Protein AF-0000000081416606 (afdb_homodimer)

Solvent-accessible surface area (backbone atoms only — not comparable to full-atom values): 26689 Å² total; per-residue (Å²): 130,75,70,46,56,66,56,39,45,73,72,49,65,73,86,85,43,71,68,55,35,51,52,49,18,52,45,29,48,73,74,44,43,88,66,58,79,62,83,66,33,35,35,35,13,38,63,27,60,39,29,52,63,44,30,19,41,39,59,51,58,72,45,54,43,41,34,36,29,13,80,60,67,88,37,48,76,54,28,62,79,66,34,86,64,71,68,48,78,44,77,43,58,64,55,42,36,58,79,75,40,90,61,68,25,43,31,38,37,37,54,79,60,54,65,30,67,35,38,49,58,46,44,49,32,29,55,48,20,47,38,68,30,32,35,70,68,10,33,39,39,33,40,36,52,33,42,42,58,47,33,72,74,71,43,78,69,56,62,43,76,36,58,95,80,58,38,28,37,40,33,58,75,47,74,42,63,81,47,43,27,41,32,26,42,32,22,36,52,92,78,62,42,82,58,40,55,45,61,36,27,72,42,32,47,21,53,56,49,35,56,46,49,68,41,17,74,39,73,46,79,41,73,60,44,102,82,49,76,31,33,28,41,36,32,35,24,32,51,88,59,62,52,68,66,62,74,48,61,90,68,72,136,131,76,68,46,55,65,56,38,42,73,74,51,64,72,86,86,43,70,68,56,34,52,52,50,17,52,45,30,48,74,72,44,43,87,67,59,78,61,84,67,34,35,37,36,13,39,64,27,59,40,27,50,62,43,32,20,41,39,58,50,57,72,44,53,43,40,34,36,28,14,80,60,69,89,38,48,76,54,29,62,79,67,36,88,64,70,68,47,78,43,75,42,58,63,56,40,36,59,78,75,39,90,63,69,24,42,32,38,37,35,56,78,60,56,64,31,68,34,37,50,57,46,44,50,32,28,54,50,19,49,38,68,30,32,36,71,68,8,32,39,39,32,41,36,52,33,42,41,58,48,33,72,74,70,44,80,68,56,61,43,79,35,57,96,78,58,39,30,36,37,35,57,76,47,72,42,63,81,49,46,26,40,32,26,42,32,21,36,52,91,77,62,41,82,58,42,56,47,61,37,26,71,43,34,47,22,51,55,49,34,55,48,49,69,40,19,76,39,73,46,77,41,73,62,44,102,83,51,75,32,32,27,41,36,32,36,25,33,51,89,61,63,52,70,67,62,72,51,62,90,69,72,135

Nearest PDB structures (foldseek):
  9fd3-assembly1_A  TM=6.585E-01  e=2.068E-10  Kitasatospora cystarginea
  9fcu-assembly4_D  TM=6.694E-01  e=1.557E-09  Kitasatospora cystarginea
  3ofk-assembly2_B  TM=7.071E-01  e=3.747E-08  Bradyrhizobium sp. WM9
  3ofj-assembly1_A  TM=7.227E-01  e=3.187E-07  Bradyrhizobium sp. WM9
  3r0q-assembly1_C  TM=4.120E-01  e=9.016E-07  Arabidopsis thaliana

InterPro domains:
  IPR029063 S-adenosyl-L-methionine-dependent methyltransferase superfamily [G3DSA:3.40.50.150] (4-168)
  IPR029063 S-adenosyl-L-methionine-dependent methyltransferase superfamily [SSF53335] (5-156)
  IPR041698 Methyltransferase domain 25 [PF13649] (43-138)

Radius of gyration: 24.1 Å; Cα contacts (8 Å, |Δi|>4): 1081; chains: 2; bounding box: 50×67×52 Å

Foldseek 3Di:
DPFCVVLVCVQFPDDPDPVVLVLLLVLLLVPPLVLFDDPAFEEEEELQQLVSNVLSNCVSNVHYEYEYEHCDDPNPVNSVVRHVGDYHYDHDQLLCLVVRDPAAGQEYEADDAPQFQAFPVSLLSNLQSNLVRYDQFHKYKHKHFQLVVVCVVVNDDQWDQDHPVSFKIWGWDDQDPVRQKTKIWIAGPDVRHTRGMDITHRDGPVNSLVSNVQFAPDWDKADSDPDDSMIMIMGTGTDPDRPVVVVCPPPDD/DPFCVVLVCVQFPDDPDPVVLVLLLVLLLVPPLVLFDDPAFEEEEELQQLVSNVLSNCVSNVHYEYEYEHCDDPNPVNSVVRHVGDYHYDHDQLLCLVVRDPAAGQEYEYDDAPQFQAFPVSLLSNLQSNLVRYDQFHKYKHKHFQLVVVCVVVNDDQWDQDHPVSFKIWGWDDQDPVRQKTKIWIAGPDVRHTRGMDITHRDGPVNSLVSNVQFAPDWDKDDSDPDDSIIMIMGTGTDPDSPVVVVCPPPDD

Organism: NCBI:txid940294

Sequence (506 aa):
MTLNLSEFYSHWKWPATKERFDMIKEFMEKEVVQLIKSENPKVLDVMAGSGIAGAALVEALGRGELTLLDLRDDEFYKVKEFTQRNVRTVVGDVRLLPKIFKEKFDVIVCWGSSIPHLDPKSLILFIAGAREVLNEEGVIVIEQTDLMERLIREGFQKMMVEGGEKDLLTLFYEYDKERGMIKKHIYKLPEISYVGDLEAKLWSTSDVEALVHLFFNKINRKKAFEYGVRDVIVGVGPRKEISWKVLFEGVSEMTLNLSEFYSHWKWPATKERFDMIKEFMEKEVVQLIKSENPKVLDVMAGSGIAGAALVEALGRGELTLLDLRDDEFYKVKEFTQRNVRTVVGDVRLLPKIFKEKFDVIVCWGSSIPHLDPKSLILFIAGAREVLNEEGVIVIEQTDLMERLIREGFQKMMVEGGEKDLLTLFYEYDKERGMIKKHIYKLPEISYVGDLEAKLWSTSDVEALVHLFFNKINRKKAFEYGVRDVIVGVGPRKEISWKVLFEGVSE

Structure (mmCIF, N/CA/C/O backbone):
data_AF-0000000081416606-model_v1
#
loop_
_entity.id
_entity.type
_entity.pdbx_description
1 polymer 'Methyltransferase domain-containing protein'
#
loop_
_atom_site.group_PDB
_atom_site.id
_atom_site.type_symbol
_atom_site.label_atom_id
_atom_site.label_alt_id
_atom_site.label_comp_id
_atom_site.label_asym_id
_atom_site.label_entity_id
_atom_site.label_seq_id
_atom_site.pdbx_PDB_ins_code
_atom_site.Cartn_x
_atom_site.Cartn_y
_atom_site.Cartn_z
_atom_site.occupancy
_atom_site.B_iso_or_equiv
_atom_site.auth_seq_id
_atom_site.auth_comp_id
_atom_site.auth_asym_id
_atom_site.auth_atom_id
_atom_site.pdbx_PDB_model_num
ATOM 1 N N . MET A 1 1 ? -9.867 18.438 -15.43 1 31.23 1 MET A N 1
ATOM 2 C CA . MET A 1 1 ? -10.094 19.516 -14.484 1 31.23 1 MET A CA 1
ATOM 3 C C . MET A 1 1 ? -9.25 19.344 -13.227 1 31.23 1 MET A C 1
ATOM 5 O O . MET A 1 1 ? -9.234 18.266 -12.633 1 31.23 1 MET A O 1
ATOM 9 N N . THR A 1 2 ? -8.242 19.953 -13.125 1 40.31 2 THR A N 1
ATOM 10 C CA . THR A 1 2 ? -7.273 20.078 -12.039 1 40.31 2 THR A CA 1
ATOM 11 C C . THR A 1 2 ? -7.984 20.219 -10.695 1 40.31 2 THR A C 1
ATOM 13 O O . THR A 1 2 ? -8.961 20.969 -10.578 1 40.31 2 THR A O 1
ATOM 16 N N . LEU A 1 3 ? -7.859 19.234 -9.758 1 50.56 3 LEU A N 1
ATOM 17 C CA . LEU A 1 3 ? -8.359 19.25 -8.391 1 50.56 3 LEU A CA 1
ATOM 18 C C . LEU A 1 3 ? -8.383 20.672 -7.836 1 50.56 3 LEU A C 1
ATOM 20 O O . LEU A 1 3 ? -7.352 21.344 -7.809 1 50.56 3 LEU A O 1
ATOM 24 N N . ASN A 1 4 ? -9.328 21.453 -8.156 1 58.34 4 ASN A N 1
ATOM 25 C CA . ASN A 1 4 ? -9.359 22.75 -7.492 1 58.34 4 ASN A CA 1
ATOM 26 C C . ASN A 1 4 ? -9.445 22.609 -5.977 1 58.34 4 ASN A C 1
ATOM 28 O O . ASN A 1 4 ? -10.523 22.734 -5.395 1 58.34 4 ASN A O 1
ATOM 32 N N . LEU A 1 5 ? -8.398 22.016 -5.422 1 66.75 5 LEU A N 1
ATOM 33 C CA . LEU A 1 5 ? -8.297 21.797 -3.984 1 66.75 5 LEU A CA 1
ATOM 34 C C . LEU A 1 5 ? -8.641 23.062 -3.215 1 66.75 5 LEU A C 1
ATOM 36 O O . LEU A 1 5 ? -9.289 23 -2.166 1 66.75 5 LEU A O 1
ATOM 40 N N . SER A 1 6 ? -8.32 24.172 -3.855 1 68.62 6 SER A N 1
ATOM 41 C CA . SER A 1 6 ? -8.57 25.438 -3.176 1 68.62 6 SER A CA 1
ATOM 42 C C . SER A 1 6 ? -10.07 25.688 -3 1 68.62 6 SER A C 1
ATOM 44 O O . SER A 1 6 ? -10.516 26.078 -1.92 1 68.62 6 SER A O 1
ATOM 46 N N . GLU A 1 7 ? -10.75 25.484 -4.066 1 67.56 7 GLU A N 1
ATOM 47 C CA . GLU A 1 7 ? -12.195 25.688 -3.986 1 67.56 7 GLU A CA 1
ATOM 48 C C . GLU A 1 7 ? -12.836 24.688 -3.018 1 67.56 7 GLU A C 1
ATOM 50 O O . GLU A 1 7 ? -13.695 25.062 -2.219 1 67.56 7 GLU A O 1
ATOM 55 N N . PHE A 1 8 ? -12.344 23.531 -3.039 1 70.75 8 PHE A N 1
ATOM 56 C CA . PHE A 1 8 ? -12.875 22.5 -2.154 1 70.75 8 PHE A CA 1
ATOM 57 C C . PHE A 1 8 ? -12.633 22.859 -0.694 1 70.75 8 PHE A C 1
ATOM 59 O O . PHE A 1 8 ? -13.57 22.891 0.11 1 70.75 8 PHE A O 1
ATOM 66 N N . TYR A 1 9 ? -11.445 23.266 -0.408 1 75.25 9 TYR A N 1
ATOM 67 C CA . TYR A 1 9 ? -11.102 23.484 0.992 1 75.25 9 TYR A CA 1
ATOM 68 C C . TYR A 1 9 ? -11.602 24.828 1.479 1 75.25 9 TYR A C 1
ATOM 70 O O . TYR A 1 9 ? -11.578 25.109 2.68 1 75.25 9 TYR A O 1
ATOM 78 N N . SER A 1 10 ? -12.062 25.656 0.555 1 73.69 10 SER A N 1
ATOM 79 C CA . SER A 1 10 ? -12.758 26.859 0.991 1 73.69 10 SER A CA 1
ATOM 80 C C . SER A 1 10 ? -14.109 26.531 1.6 1 73.69 10 SER A C 1
ATOM 82 O O . SER A 1 10 ? -14.648 27.297 2.404 1 73.69 10 SER A O 1
ATOM 84 N N . HIS A 1 11 ? -14.555 25.375 1.225 1 72.38 11 HIS A N 1
ATOM 85 C CA . HIS A 1 11 ? -15.859 24.969 1.712 1 72.38 11 HIS A CA 1
ATOM 86 C C . HIS A 1 11 ? -15.734 23.906 2.799 1 72.38 11 HIS A C 1
ATOM 88 O O . HIS A 1 11 ? -16.641 23.719 3.605 1 72.38 11 HIS A O 1
ATOM 94 N N . TRP A 1 12 ? -14.641 23.219 2.758 1 68.75 12 TRP A N 1
ATOM 95 C CA . TRP A 1 12 ? -14.375 22.188 3.752 1 68.75 12 TRP A CA 1
ATOM 96 C C . TRP A 1 12 ? -13.156 22.531 4.594 1 68.75 12 TRP A C 1
ATOM 98 O O . TRP A 1 12 ? -12.062 22 4.383 1 68.75 12 TRP A O 1
ATOM 108 N N . LYS A 1 13 ? -13.445 23.266 5.582 1 66.69 13 LYS A N 1
ATOM 109 C CA . LYS A 1 13 ? -12.336 23.688 6.434 1 66.69 13 LYS A CA 1
ATOM 110 C C . LYS A 1 13 ? -12.117 22.719 7.582 1 66.69 13 LYS A C 1
ATOM 112 O O . LYS A 1 13 ? -13.078 22.281 8.227 1 66.69 13 LYS A O 1
ATOM 117 N N . TRP A 1 14 ? -10.938 22.312 7.633 1 72.44 14 TRP A N 1
ATOM 118 C CA . TRP A 1 14 ? -10.586 21.5 8.797 1 72.44 14 TRP A CA 1
ATOM 119 C C . TRP A 1 14 ? -10.555 22.359 10.062 1 72.44 14 TRP A C 1
ATOM 121 O O . TRP A 1 14 ? -10.102 23.516 10.031 1 72.44 14 TRP A O 1
ATOM 131 N N . PRO A 1 15 ? -11.039 21.797 11.117 1 72.62 15 PRO A N 1
ATOM 132 C CA . PRO A 1 15 ? -11.141 22.609 12.32 1 72.62 15 PRO A CA 1
ATOM 133 C C . PRO A 1 15 ? -9.781 23.109 12.812 1 72.62 15 PRO A C 1
ATOM 135 O O . PRO A 1 15 ? -8.891 22.312 13.086 1 72.62 15 PRO A O 1
ATOM 138 N N . ALA A 1 16 ? -9.625 24.359 12.82 1 83.31 16 ALA A N 1
ATOM 139 C CA . ALA A 1 16 ? -8.477 25.047 13.398 1 83.31 16 ALA A CA 1
ATOM 140 C C . ALA A 1 16 ? -8.883 25.859 14.625 1 83.31 16 ALA A C 1
ATOM 142 O O . ALA A 1 16 ? -8.867 27.094 14.594 1 83.31 16 ALA A O 1
ATOM 143 N N . THR A 1 17 ? -9.195 25.047 15.664 1 89.38 17 THR A N 1
ATOM 144 C CA . THR A 1 17 ? -9.68 25.641 16.906 1 89.38 17 THR A CA 1
ATOM 145 C C . THR A 1 17 ? -8.625 25.516 18 1 89.38 17 THR A C 1
ATOM 147 O O . THR A 1 17 ? -7.703 24.719 17.906 1 89.38 17 THR A O 1
ATOM 150 N N . LYS A 1 18 ? -8.836 26.359 18.953 1 93.25 18 LYS A N 1
ATOM 151 C CA . LYS A 1 18 ? -7.949 26.312 20.109 1 93.25 18 LYS A CA 1
ATOM 152 C C . LYS A 1 18 ? -8.039 24.969 20.828 1 93.25 18 LYS A C 1
ATOM 154 O O . LYS A 1 18 ? -7.035 24.438 21.312 1 93.25 18 LYS A O 1
ATOM 159 N N . GLU A 1 19 ? -9.219 24.438 20.891 1 91.94 19 GLU A N 1
ATOM 160 C CA . GLU A 1 19 ? -9.414 23.141 21.516 1 91.94 19 GLU A CA 1
ATOM 161 C C . GLU A 1 19 ? -8.625 22.047 20.797 1 91.94 19 GLU A C 1
ATOM 163 O O . GLU A 1 19 ? -7.965 21.234 21.453 1 91.94 19 GLU A O 1
ATOM 168 N N . ARG A 1 20 ? -8.734 22.047 19.516 1 90.81 20 ARG A N 1
ATOM 169 C CA . ARG A 1 20 ? -7.988 21.078 18.719 1 90.81 20 ARG A CA 1
ATOM 170 C C . ARG A 1 20 ? -6.484 21.281 18.875 1 90.81 20 ARG A C 1
ATOM 172 O O . ARG A 1 20 ? -5.73 20.312 19.016 1 90.81 20 ARG A O 1
ATOM 179 N N . PHE A 1 21 ? -6.113 22.5 18.906 1 95.12 21 PHE A N 1
ATOM 180 C CA . PHE A 1 21 ? -4.711 22.844 19.094 1 95.12 21 PHE A CA 1
ATOM 181 C C . PHE A 1 21 ? -4.199 22.266 20.422 1 95.12 21 PHE A C 1
ATOM 183 O O . PHE A 1 21 ? -3.141 21.641 20.453 1 95.12 21 PHE A O 1
ATOM 190 N N . ASP A 1 22 ? -4.953 22.484 21.453 1 95.19 22 ASP A N 1
ATOM 191 C CA . ASP A 1 22 ? -4.551 22.031 22.766 1 95.19 22 ASP A CA 1
ATOM 192 C C . ASP A 1 22 ? -4.461 20.5 22.828 1 95.19 22 ASP A C 1
ATOM 194 O O . ASP A 1 22 ? -3.557 19.953 23.453 1 95.19 22 ASP A O 1
ATOM 198 N N . MET A 1 23 ? -5.352 19.875 22.156 1 91.75 23 MET A N 1
ATOM 199 C CA . MET A 1 23 ? -5.348 18.406 22.109 1 91.75 23 MET A CA 1
ATOM 200 C C . MET A 1 23 ? -4.105 17.891 21.391 1 91.75 23 MET A C 1
ATOM 202 O O . MET A 1 23 ? -3.459 16.953 21.859 1 91.75 23 MET A O 1
ATOM 206 N N . ILE A 1 24 ? -3.838 18.5 20.281 1 94.5 24 ILE A N 1
ATOM 207 C CA . ILE A 1 24 ? -2.666 18.078 19.5 1 94.5 24 ILE A CA 1
ATOM 208 C C . ILE A 1 24 ? -1.4 18.344 20.328 1 94.5 24 ILE A C 1
ATOM 210 O O . ILE A 1 24 ? -0.517 17.484 20.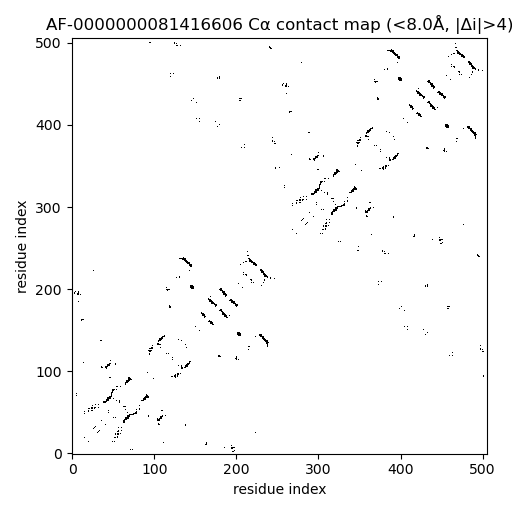391 1 94.5 24 ILE A O 1
ATOM 214 N N . LYS A 1 25 ? -1.328 19.5 20.922 1 96.25 25 LYS A N 1
ATOM 215 C CA . LYS A 1 25 ? -0.16 19.859 21.719 1 96.25 25 LYS A CA 1
ATOM 216 C C . LYS A 1 25 ? 0.062 18.859 22.859 1 96.25 25 LYS A C 1
ATOM 218 O O . LYS A 1 25 ? 1.197 18.469 23.125 1 96.25 25 LYS A O 1
ATOM 223 N N . GLU A 1 26 ? -1.005 18.5 23.516 1 94.38 26 GLU A N 1
ATOM 224 C CA . GLU A 1 26 ? -0.905 17.516 24.594 1 94.38 26 GLU A CA 1
ATOM 225 C C . GLU A 1 26 ? -0.345 16.203 24.078 1 94.38 26 GLU A C 1
ATOM 227 O O . GLU A 1 26 ? 0.512 15.586 24.719 1 94.38 26 GLU A O 1
ATOM 232 N N . PHE A 1 27 ? -0.856 15.789 23 1 93.44 27 PHE A N 1
ATOM 233 C CA . PHE A 1 27 ? -0.348 14.555 22.406 1 93.44 27 PHE A CA 1
ATOM 234 C C . PHE A 1 27 ? 1.141 14.672 22.109 1 93.44 27 PHE A C 1
ATOM 236 O O . PHE A 1 27 ? 1.917 13.766 22.406 1 93.44 27 PHE A O 1
ATOM 243 N N . MET A 1 28 ? 1.514 15.773 21.453 1 95.75 28 MET A N 1
ATOM 244 C CA . MET A 1 28 ? 2.908 15.984 21.062 1 95.75 28 MET A CA 1
ATOM 245 C C . MET A 1 28 ? 3.812 15.984 22.297 1 95.75 28 MET A C 1
ATOM 247 O O . MET A 1 28 ? 4.883 15.367 22.281 1 95.75 28 MET A O 1
ATOM 251 N N . GLU A 1 29 ? 3.395 16.641 23.375 1 96.12 29 GLU A N 1
ATOM 252 C CA . GLU A 1 29 ? 4.16 16.703 24.609 1 96.12 29 GLU A CA 1
ATOM 253 C C . GLU A 1 29 ? 4.398 15.305 25.188 1 96.12 29 GLU A C 1
ATOM 255 O O . GLU A 1 29 ? 5.5 15 25.641 1 96.12 29 GLU A O 1
ATOM 260 N N . LYS A 1 30 ? 3.375 14.539 25.094 1 93 30 LYS A N 1
ATOM 261 C CA . LYS A 1 30 ? 3.416 13.227 25.734 1 93 30 LYS A CA 1
ATOM 262 C C . LYS A 1 30 ? 4.195 12.227 24.875 1 93 30 LYS A C 1
ATOM 264 O O . LYS A 1 30 ? 4.918 11.383 25.406 1 93 30 LYS A O 1
ATOM 269 N N . GLU A 1 31 ? 4.027 12.336 23.5 1 92.81 31 GLU A N 1
ATOM 270 C CA . GLU A 1 31 ? 4.438 11.195 22.688 1 92.81 31 GLU A CA 1
ATOM 271 C C . GLU A 1 31 ? 5.582 11.562 21.75 1 92.81 31 GLU A C 1
ATOM 273 O O . GLU A 1 31 ? 6.27 10.68 21.234 1 92.81 31 GLU A O 1
ATOM 278 N N . VAL A 1 32 ? 5.852 12.859 21.516 1 95.75 32 VAL A N 1
ATOM 279 C CA . VAL A 1 32 ? 6.727 13.195 20.391 1 95.75 32 VAL A CA 1
ATOM 280 C C . VAL A 1 32 ? 7.941 13.977 20.906 1 95.75 32 VAL A C 1
ATOM 282 O O . VAL A 1 32 ? 9.07 13.711 20.484 1 95.75 32 VAL A O 1
ATOM 285 N N . VAL A 1 33 ? 7.789 14.852 21.875 1 97.56 33 VAL A N 1
ATOM 286 C CA . VAL A 1 33 ? 8.812 15.797 22.312 1 97.56 33 VAL A CA 1
ATOM 287 C C . VAL A 1 33 ? 10.055 15.047 22.781 1 97.56 33 VAL A C 1
ATOM 289 O O . VAL A 1 33 ? 11.18 15.445 22.484 1 97.56 33 VAL A O 1
ATOM 292 N N . GLN A 1 34 ? 9.875 13.906 23.469 1 96.06 34 GLN A N 1
ATOM 293 C CA . GLN A 1 34 ? 10.992 13.156 24.062 1 96.06 34 GLN A CA 1
ATOM 294 C C . GLN A 1 34 ? 11.875 12.555 22.969 1 96.06 34 GLN A C 1
ATOM 296 O O . GLN A 1 34 ? 13.016 12.164 23.234 1 96.06 34 GLN A O 1
ATOM 301 N N . LEU A 1 35 ? 11.352 12.516 21.766 1 96.62 35 LEU A N 1
ATOM 302 C CA . LEU A 1 35 ? 12.102 11.891 20.672 1 96.62 35 LEU A CA 1
ATOM 303 C C . LEU A 1 35 ? 13.023 12.906 20 1 96.62 35 LEU A C 1
ATOM 305 O O . LEU A 1 35 ? 13.891 12.531 19.219 1 96.62 35 LEU A O 1
ATOM 309 N N . ILE A 1 36 ? 12.805 14.172 20.297 1 96.69 36 ILE A N 1
ATOM 310 C CA . ILE A 1 36 ? 13.539 15.242 19.625 1 96.69 36 ILE A CA 1
ATOM 311 C C . ILE A 1 36 ? 14.664 15.742 20.531 1 96.69 36 ILE A C 1
ATOM 313 O O . ILE A 1 36 ? 14.414 16.359 21.562 1 96.69 36 ILE A O 1
ATOM 317 N N . LYS A 1 37 ? 15.883 15.609 20.047 1 93.75 37 LYS A N 1
ATOM 318 C CA . LYS A 1 37 ? 17.047 15.898 20.891 1 93.75 37 LYS A CA 1
ATOM 319 C C . LYS A 1 37 ? 17.688 17.234 20.5 1 93.75 37 LYS A C 1
ATOM 321 O O . LYS A 1 37 ? 18.406 17.828 21.297 1 93.75 37 LYS A O 1
ATOM 326 N N . SER A 1 38 ? 17.391 17.672 19.344 1 95.44 38 SER A N 1
ATOM 327 C CA . SER A 1 38 ? 18 18.891 18.844 1 95.44 38 SER A CA 1
ATOM 328 C C . SER A 1 38 ? 17.672 20.078 19.75 1 95.44 38 SER A C 1
ATOM 330 O O . SER A 1 38 ? 16.547 20.219 20.219 1 95.44 38 SER A O 1
ATOM 332 N N . GLU A 1 39 ? 18.672 20.938 20.016 1 95.5 39 GLU A N 1
ATOM 333 C CA . GLU A 1 39 ? 18.5 22.141 20.828 1 95.5 39 GLU A CA 1
ATOM 334 C C . GLU A 1 39 ? 17.641 23.172 20.094 1 95.5 39 GLU A C 1
ATOM 336 O O . GLU A 1 39 ? 16.906 23.938 20.719 1 95.5 39 GLU A O 1
ATOM 341 N N . ASN A 1 40 ? 17.828 23.234 18.859 1 96.25 40 ASN A N 1
ATOM 342 C CA . ASN A 1 40 ? 17.016 24.109 18.016 1 96.25 40 ASN A CA 1
ATOM 343 C C . ASN A 1 40 ? 16.391 23.328 16.859 1 96.25 40 ASN A C 1
ATOM 345 O O . ASN A 1 40 ? 16.797 23.5 15.703 1 96.25 40 ASN A O 1
ATOM 349 N N . PRO A 1 41 ? 15.336 22.594 17.188 1 97.56 41 PRO A N 1
ATOM 350 C CA . PRO A 1 41 ? 14.773 21.688 16.188 1 97.56 41 PRO A CA 1
ATOM 351 C C . PRO A 1 41 ? 14.109 22.453 15.031 1 97.56 41 PRO A C 1
ATOM 353 O O . PRO A 1 41 ? 13.453 23.469 15.258 1 97.56 41 PRO A O 1
ATOM 356 N N . LYS A 1 42 ? 14.367 22 13.852 1 98.31 42 LYS A N 1
ATOM 357 C CA . LYS A 1 42 ? 13.648 22.438 12.656 1 98.31 42 LYS A CA 1
ATOM 358 C C . LYS A 1 42 ? 12.453 21.531 12.383 1 98.31 42 LYS A C 1
ATOM 360 O O . LYS A 1 42 ? 12.625 20.344 12.086 1 98.31 42 LYS A O 1
ATOM 365 N N . VAL A 1 43 ? 11.25 22.109 12.477 1 98.56 43 VAL A N 1
ATOM 366 C CA . VAL A 1 43 ? 10.008 21.359 12.297 1 98.56 43 VAL A CA 1
ATOM 367 C C . VAL A 1 43 ? 9.406 21.688 10.93 1 98.56 43 VAL A C 1
ATOM 369 O O . VAL A 1 43 ? 9.273 22.844 10.562 1 98.56 43 VAL A O 1
ATOM 372 N N . LEU A 1 44 ? 9.109 20.641 10.156 1 98.81 44 LEU A N 1
ATOM 373 C CA . LEU A 1 44 ? 8.414 20.781 8.883 1 98.81 44 LEU A CA 1
ATOM 374 C C . LEU A 1 44 ? 7.012 20.188 8.961 1 98.81 44 LEU A C 1
ATOM 376 O O . LEU A 1 44 ? 6.852 18.984 9.203 1 98.81 44 LEU A O 1
ATOM 380 N N . ASP A 1 45 ? 6.016 21.047 8.844 1 98.69 45 ASP A N 1
ATOM 381 C CA . ASP A 1 45 ? 4.625 20.625 8.719 1 98.69 45 ASP A CA 1
ATOM 382 C C . ASP A 1 45 ? 4.203 20.562 7.25 1 98.69 45 ASP A C 1
ATOM 384 O O . ASP A 1 45 ? 4.137 21.594 6.578 1 98.69 45 ASP A O 1
ATOM 388 N N . VAL A 1 46 ? 3.914 19.312 6.785 1 98.31 46 VAL A N 1
ATOM 389 C CA . VAL A 1 46 ? 3.588 19.141 5.375 1 98.31 46 VAL A CA 1
ATOM 390 C C . VAL A 1 46 ? 2.08 18.953 5.211 1 98.31 46 VAL A C 1
ATOM 392 O O . VAL A 1 46 ? 1.408 18.453 6.113 1 98.31 46 VAL A O 1
ATOM 395 N N . MET A 1 47 ? 1.641 19.344 3.936 1 96.19 47 MET A N 1
ATOM 396 C CA . MET A 1 47 ? 0.192 19.422 3.77 1 96.19 47 MET A CA 1
ATOM 397 C C . MET A 1 47 ? -0.461 20.062 4.992 1 96.19 47 MET A C 1
ATOM 399 O O . MET A 1 47 ? -1.414 19.516 5.547 1 96.19 47 MET A O 1
ATOM 403 N N . ALA A 1 48 ? -0.025 21.266 5.277 1 95.69 48 ALA A N 1
ATOM 404 C CA . ALA A 1 48 ? -0.109 21.844 6.617 1 95.69 48 ALA A CA 1
ATOM 405 C C . ALA A 1 48 ? -1.462 22.516 6.844 1 95.69 48 ALA A C 1
ATOM 407 O O . ALA A 1 48 ? -1.917 22.641 7.984 1 95.69 48 ALA A O 1
ATOM 408 N N . GLY A 1 49 ? -2.072 23 5.801 1 93.25 49 GLY A N 1
ATOM 409 C CA . GLY A 1 49 ? -3.27 23.797 6.004 1 93.25 49 GLY A CA 1
ATOM 410 C C . GLY A 1 49 ? -3.045 24.984 6.91 1 93.25 49 GLY A C 1
ATOM 411 O O . GLY A 1 49 ? -2.203 25.844 6.621 1 93.25 49 GLY A O 1
ATOM 412 N N . SER A 1 50 ? -3.668 24.984 8.039 1 93.62 50 SER A N 1
ATOM 413 C CA . SER A 1 50 ? -3.549 26.094 8.984 1 93.62 50 SER A CA 1
ATOM 414 C C . SER A 1 50 ? -2.221 26.031 9.734 1 93.62 50 SER A C 1
ATOM 416 O O . SER A 1 50 ? -1.835 27 10.391 1 93.62 50 SER A O 1
ATOM 418 N N . GLY A 1 51 ? -1.557 24.938 9.664 1 96.56 51 GLY A N 1
ATOM 419 C CA . GLY A 1 51 ? -0.309 24.75 10.391 1 96.56 51 GLY A CA 1
ATOM 420 C C . GLY A 1 51 ? -0.513 24.422 11.852 1 96.56 51 GLY A C 1
ATOM 421 O O . GLY A 1 51 ? 0.416 24.531 12.656 1 96.56 51 GLY A O 1
ATOM 422 N N . ILE A 1 52 ? -1.704 24.016 12.203 1 96.31 52 ILE A N 1
ATOM 423 C CA . ILE A 1 52 ? -2.078 23.812 13.594 1 96.31 52 ILE A CA 1
ATOM 424 C C . ILE A 1 52 ? -1.206 22.734 14.219 1 96.31 52 ILE A C 1
ATOM 426 O O . ILE A 1 52 ? -0.782 22.844 15.367 1 96.31 52 ILE A O 1
ATOM 430 N N . ALA A 1 53 ? -0.925 21.719 13.523 1 96.75 53 ALA A N 1
ATOM 431 C CA . ALA A 1 53 ? -0.167 20.594 14.078 1 96.75 53 ALA A CA 1
ATOM 432 C C . ALA A 1 53 ? 1.302 20.969 14.266 1 96.75 53 ALA A C 1
ATOM 434 O O . ALA A 1 53 ? 1.904 20.656 15.297 1 96.75 53 ALA A O 1
ATOM 435 N N . GLY A 1 54 ? 1.895 21.609 13.242 1 98.06 54 GLY A N 1
ATOM 436 C CA . GLY A 1 54 ? 3.256 22.109 13.383 1 98.06 54 GLY A CA 1
ATOM 437 C C . GLY A 1 54 ? 3.418 23.094 14.523 1 98.06 54 GLY A C 1
ATOM 438 O O . GLY A 1 54 ? 4.375 23.016 15.297 1 98.06 54 GLY A O 1
ATOM 439 N N . ALA A 1 55 ? 2.471 23.984 14.586 1 98.38 55 ALA A N 1
ATOM 440 C CA . ALA A 1 55 ? 2.482 24.969 15.664 1 98.38 55 ALA A CA 1
ATOM 441 C C . ALA A 1 55 ? 2.393 24.281 17.031 1 98.38 55 ALA A C 1
ATOM 443 O O . ALA A 1 55 ? 3.119 24.641 17.953 1 98.38 55 ALA A O 1
ATOM 444 N N . ALA A 1 56 ? 1.482 23.312 17.109 1 97.62 56 ALA A N 1
ATOM 445 C CA . ALA A 1 56 ? 1.328 22.578 18.359 1 97.62 56 ALA A CA 1
ATOM 446 C C . ALA A 1 56 ? 2.637 21.906 18.766 1 97.62 56 ALA A C 1
ATOM 448 O O . ALA A 1 56 ? 3.014 21.922 19.938 1 97.62 56 ALA A O 1
ATOM 449 N N . LEU A 1 57 ? 3.316 21.391 17.812 1 98.06 57 LEU A N 1
ATOM 450 C CA . LEU A 1 57 ? 4.559 20.688 18.109 1 98.06 57 LEU A CA 1
ATOM 451 C C . LEU A 1 57 ? 5.641 21.656 18.562 1 98.06 57 LEU A C 1
ATOM 453 O O . LEU A 1 57 ? 6.316 21.422 19.578 1 98.06 57 LEU A O 1
ATOM 457 N N . VAL A 1 58 ? 5.828 22.766 17.875 1 98.19 58 VAL A N 1
ATOM 458 C CA . VAL A 1 58 ? 6.887 23.703 18.234 1 98.19 58 VAL A CA 1
ATOM 459 C C . VAL A 1 58 ? 6.602 24.297 19.609 1 98.19 58 VAL A C 1
ATOM 461 O O . VAL A 1 58 ? 7.523 24.531 20.406 1 98.19 58 VAL A O 1
ATOM 464 N N . GLU A 1 59 ? 5.348 24.531 19.875 1 98.44 59 GLU A N 1
ATOM 465 C CA . GLU A 1 59 ? 4.984 25.031 21.188 1 98.44 59 GLU A CA 1
ATOM 466 C C . GLU A 1 59 ? 5.211 23.984 22.266 1 98.44 59 GLU A C 1
ATOM 468 O O . GLU A 1 59 ? 5.641 24.297 23.375 1 98.44 59 GLU A O 1
ATOM 473 N N . ALA A 1 60 ? 4.875 22.781 22.016 1 97.88 60 ALA A N 1
ATOM 474 C CA . ALA A 1 60 ? 5.145 21.688 22.953 1 97.88 60 ALA A CA 1
ATOM 475 C C . ALA A 1 60 ? 6.641 21.562 23.234 1 97.88 60 ALA A C 1
ATOM 477 O O . ALA A 1 60 ? 7.043 21.297 24.375 1 97.88 60 ALA A O 1
ATOM 478 N N . LEU A 1 61 ? 7.422 21.781 22.203 1 97.62 61 LEU A N 1
ATOM 479 C CA . LEU A 1 61 ? 8.875 21.719 22.344 1 97.62 61 LEU A CA 1
ATOM 480 C C . LEU A 1 61 ? 9.406 22.906 23.141 1 97.62 61 LEU A C 1
ATOM 482 O O . LEU A 1 61 ? 10.398 22.766 23.859 1 97.62 61 LEU A O 1
ATOM 486 N N . GLY A 1 62 ? 8.812 24.031 23.016 1 97 62 GLY A N 1
ATOM 487 C CA . GLY A 1 62 ? 9.258 25.266 23.641 1 97 62 GLY A CA 1
ATOM 488 C C . GLY A 1 62 ? 10.461 25.875 22.953 1 97 62 GLY A C 1
ATOM 489 O O . GLY A 1 62 ? 11.094 26.781 23.484 1 97 62 GLY A O 1
ATOM 490 N N . ARG A 1 63 ? 10.828 25.344 21.875 1 95.69 63 ARG A N 1
ATOM 491 C CA . ARG A 1 63 ? 11.984 25.766 21.094 1 95.69 63 ARG A CA 1
ATOM 492 C C . ARG A 1 63 ? 11.852 25.328 19.625 1 95.69 63 ARG A C 1
ATOM 494 O O . ARG A 1 63 ? 11.008 24.5 19.297 1 95.69 63 ARG A O 1
ATOM 501 N N . GLY A 1 64 ? 12.656 26.031 18.781 1 95.88 64 GLY A N 1
ATOM 502 C CA . GLY A 1 64 ? 12.758 25.594 17.391 1 95.88 64 GLY A CA 1
ATOM 503 C C . GLY A 1 64 ? 12.039 26.5 16.422 1 95.88 64 GLY A C 1
ATOM 504 O O . GLY A 1 64 ? 11.523 27.562 16.812 1 95.88 64 GLY A O 1
ATOM 505 N N . GLU A 1 65 ? 12.148 26.141 15.133 1 97.06 65 GLU A N 1
ATOM 506 C CA . GLU A 1 65 ? 11.539 26.859 14.023 1 97.06 65 GLU A CA 1
ATOM 507 C C . GLU A 1 65 ? 10.555 25.984 13.258 1 97.06 65 GLU A C 1
ATOM 509 O O . GLU A 1 65 ? 10.703 24.766 13.219 1 97.06 65 GLU A O 1
ATOM 514 N N . LEU A 1 66 ? 9.57 26.688 12.711 1 98.44 66 LEU A N 1
ATOM 515 C CA . LEU A 1 66 ? 8.508 25.984 12 1 98.44 66 LEU A CA 1
ATOM 516 C C . LEU A 1 66 ? 8.484 26.375 10.531 1 98.44 66 LEU A C 1
ATOM 518 O O . LEU A 1 66 ? 8.57 27.562 10.195 1 98.44 66 LEU A O 1
ATOM 522 N N . THR A 1 67 ? 8.523 25.422 9.656 1 98.75 67 THR A N 1
ATOM 523 C CA . THR A 1 67 ? 8.242 25.578 8.234 1 98.75 67 THR A CA 1
ATOM 524 C C . THR A 1 67 ? 6.949 24.875 7.852 1 98.75 67 THR A C 1
ATOM 526 O O . THR A 1 67 ? 6.734 23.719 8.227 1 98.75 67 THR A O 1
ATOM 529 N N . LEU A 1 68 ? 6.09 25.594 7.176 1 98.5 68 LEU A N 1
ATOM 530 C CA . LEU A 1 68 ? 4.863 25.016 6.633 1 98.5 68 LEU A CA 1
ATOM 531 C C . LEU A 1 68 ? 4.988 24.797 5.129 1 98.5 68 LEU A C 1
ATOM 533 O O . LEU A 1 68 ? 5.527 25.641 4.41 1 98.5 68 LEU A O 1
ATOM 537 N N . LEU A 1 69 ? 4.586 23.625 4.676 1 98.12 69 LEU A N 1
ATOM 538 C CA . LEU A 1 69 ? 4.508 23.312 3.252 1 98.12 69 LEU A CA 1
ATOM 539 C C . LEU A 1 69 ? 3.105 22.859 2.873 1 98.12 69 LEU A C 1
ATOM 541 O O . LEU A 1 69 ? 2.535 21.984 3.531 1 98.12 69 LEU A O 1
ATOM 545 N N . ASP A 1 70 ? 2.535 23.469 1.911 1 95.56 70 ASP A N 1
ATOM 546 C CA . ASP A 1 70 ? 1.248 23.062 1.351 1 95.56 70 ASP A CA 1
ATOM 547 C C . ASP A 1 70 ? 1.146 23.453 -0.122 1 95.56 70 ASP A C 1
ATOM 549 O O . ASP A 1 70 ? 1.911 24.297 -0.601 1 95.56 70 ASP A O 1
ATOM 553 N N . LEU A 1 71 ? 0.249 22.781 -0.811 1 91.75 71 LEU A N 1
ATOM 554 C CA . LEU A 1 71 ? 0.016 23.125 -2.209 1 91.75 71 LEU A CA 1
ATOM 555 C C . LEU A 1 71 ? -0.648 24.5 -2.324 1 91.75 71 LEU A C 1
ATOM 557 O O . LEU A 1 71 ? -0.527 25.172 -3.352 1 91.75 71 LEU A O 1
ATOM 561 N N . ARG A 1 72 ? -1.296 24.875 -1.224 1 88.25 72 ARG A N 1
ATOM 562 C CA . ARG A 1 72 ? -2.023 26.141 -1.183 1 88.25 72 ARG A CA 1
ATOM 563 C C . ARG A 1 72 ? -1.544 27 -0.026 1 88.25 72 ARG A C 1
ATOM 565 O O . ARG A 1 72 ? -1 26.5 0.956 1 88.25 72 ARG A O 1
ATOM 572 N N . ASP A 1 73 ? -1.749 28.25 -0.17 1 90.31 73 ASP A N 1
ATOM 573 C CA . ASP A 1 73 ? -1.303 29.156 0.875 1 90.31 73 ASP A CA 1
ATOM 574 C C . ASP A 1 73 ? -2.486 29.891 1.51 1 90.31 73 ASP A C 1
ATOM 576 O O . ASP A 1 73 ? -2.301 30.797 2.322 1 90.31 73 ASP A O 1
ATOM 580 N N . ASP A 1 74 ? -3.635 29.484 1.249 1 87.44 74 ASP A N 1
ATOM 581 C CA . ASP A 1 74 ? -4.836 30.219 1.618 1 87.44 74 ASP A CA 1
ATOM 582 C C . ASP A 1 74 ? -5.031 30.234 3.133 1 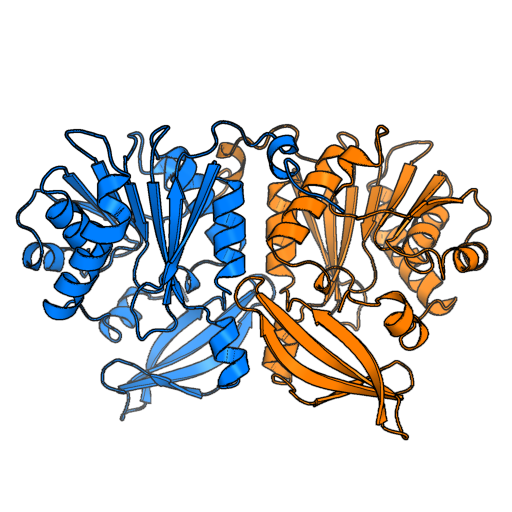87.44 74 ASP A C 1
ATOM 584 O O . ASP A 1 74 ? -5.715 31.094 3.672 1 87.44 74 ASP A O 1
ATOM 588 N N . GLU A 1 75 ? -4.449 29.25 3.828 1 89.19 75 GLU A N 1
ATOM 589 C CA . GLU A 1 75 ? -4.742 29.141 5.254 1 89.19 75 GLU A CA 1
ATOM 590 C C . GLU A 1 75 ? -3.484 29.359 6.094 1 89.19 75 GLU A C 1
ATOM 592 O O . GLU A 1 75 ? -3.533 29.297 7.324 1 89.19 75 GLU A O 1
ATOM 597 N N . PHE A 1 76 ? -2.375 29.75 5.508 1 91.75 76 PHE A N 1
ATOM 598 C CA . PHE A 1 76 ? -1.116 29.891 6.234 1 91.75 76 PHE A CA 1
ATOM 599 C C . PHE A 1 76 ? -1.228 30.953 7.316 1 91.75 76 PHE A C 1
ATOM 601 O O . PHE A 1 76 ? -0.629 30.812 8.383 1 91.75 76 PHE A O 1
ATOM 608 N N . TYR A 1 77 ? -1.995 31.969 7.059 1 88.69 77 TYR A N 1
ATOM 609 C CA . TYR A 1 77 ? -2.092 33.094 7.969 1 88.69 77 TYR A CA 1
ATOM 610 C C . TYR A 1 77 ? -2.682 32.656 9.312 1 88.69 77 TYR A C 1
ATOM 612 O O . TYR A 1 77 ? -2.459 33.312 10.328 1 88.69 77 TYR A O 1
ATOM 620 N N . LYS A 1 78 ? -3.354 31.594 9.391 1 93.69 78 LYS A N 1
ATOM 621 C CA . LYS A 1 78 ? -4.02 31.125 10.602 1 93.69 78 LYS A CA 1
ATOM 622 C C . LYS A 1 78 ? -3.004 30.625 11.633 1 93.69 78 LYS A C 1
ATOM 624 O O . LYS A 1 78 ? -3.318 30.531 12.82 1 93.69 78 LYS A O 1
ATOM 629 N N . VAL A 1 79 ? -1.831 30.344 11.156 1 96.5 79 VAL A N 1
ATOM 630 C CA . VAL A 1 79 ? -0.847 29.734 12.047 1 96.5 79 VAL A CA 1
ATOM 631 C C . VAL A 1 79 ? -0.494 30.703 13.172 1 96.5 79 VAL A C 1
ATOM 633 O O . VAL A 1 79 ? -0.142 30.297 14.273 1 96.5 79 VAL A O 1
ATOM 636 N N . LYS A 1 80 ? -0.639 31.984 12.945 1 95.56 80 LYS A N 1
ATOM 637 C CA . LYS A 1 80 ? -0.314 33.031 13.914 1 95.56 80 LYS A CA 1
ATOM 638 C C . LYS A 1 80 ? -1.23 32.969 15.133 1 95.56 80 LYS A C 1
ATOM 640 O O . LYS A 1 80 ? -0.901 33.469 16.203 1 95.56 80 LYS A O 1
ATOM 645 N N . GLU A 1 81 ? -2.328 32.281 14.945 1 95.94 81 GLU A N 1
ATOM 646 C CA . GLU A 1 81 ? -3.254 32.094 16.062 1 95.94 81 GLU A CA 1
ATOM 647 C C . GLU A 1 81 ? -2.727 31.031 17.047 1 95.94 81 GLU A C 1
ATOM 649 O O . GLU A 1 81 ? -3.18 30.969 18.188 1 95.94 81 GLU A O 1
ATOM 654 N N . PHE A 1 82 ? -1.795 30.297 16.609 1 97.19 82 PHE A N 1
ATOM 655 C CA . PHE A 1 82 ? -1.396 29.125 17.406 1 97.19 82 PHE A CA 1
ATOM 656 C C . PHE A 1 82 ? 0.033 29.297 17.906 1 97.19 82 PHE A C 1
ATOM 658 O O . PHE A 1 82 ? 0.419 28.672 18.906 1 97.19 82 PHE A O 1
ATOM 665 N N . THR A 1 83 ? 0.801 30.109 17.188 1 97.31 83 THR A N 1
ATOM 666 C CA . THR A 1 83 ? 2.176 30.312 17.641 1 97.31 83 THR A CA 1
ATOM 667 C C . THR A 1 83 ? 2.662 31.703 17.25 1 97.31 83 THR A C 1
ATOM 669 O O . THR A 1 83 ? 2.277 32.25 16.203 1 97.31 83 THR A O 1
ATOM 672 N N . GLN A 1 84 ? 3.535 32.25 18.062 1 95.12 84 GLN A N 1
ATOM 673 C CA . GLN A 1 84 ? 4.145 33.531 17.781 1 95.12 84 GLN A CA 1
ATOM 674 C C . GLN A 1 84 ? 5.586 33.375 17.312 1 95.12 84 GLN A C 1
ATOM 676 O O . GLN A 1 84 ? 6.293 34.375 17.109 1 95.12 84 GLN A O 1
ATOM 681 N N . ARG A 1 85 ? 5.902 32.156 17.203 1 93.56 85 ARG A N 1
ATOM 682 C CA . ARG A 1 85 ? 7.246 31.891 16.703 1 93.56 85 ARG A CA 1
ATOM 683 C C . ARG A 1 85 ? 7.348 32.188 15.211 1 93.56 85 ARG A C 1
ATOM 685 O O . ARG A 1 85 ? 6.328 32.375 14.539 1 93.56 85 ARG A O 1
ATOM 692 N N . ASN A 1 86 ? 8.602 32.406 14.789 1 88.81 86 ASN A N 1
ATOM 693 C CA . ASN A 1 86 ? 8.805 32.594 13.359 1 88.81 86 ASN A CA 1
ATOM 694 C C . ASN A 1 86 ? 8.414 31.359 12.555 1 88.81 86 ASN A C 1
ATOM 696 O O . ASN A 1 86 ? 8.828 30.25 12.883 1 88.81 86 ASN A O 1
ATOM 700 N N . VAL A 1 87 ? 7.586 31.594 11.586 1 97.25 87 VAL A N 1
ATOM 701 C CA . VAL A 1 87 ? 7.105 30.516 10.727 1 97.25 87 VAL A CA 1
ATOM 702 C C . VAL A 1 87 ? 7.473 30.812 9.273 1 97.25 87 VAL A C 1
ATOM 704 O O . VAL A 1 87 ? 7.133 31.859 8.742 1 97.25 87 VAL A O 1
ATOM 707 N N . ARG A 1 88 ? 8.234 29.938 8.688 1 98.06 88 ARG A N 1
ATOM 708 C CA . ARG A 1 88 ? 8.477 29.969 7.246 1 98.06 88 ARG A CA 1
ATOM 709 C C . ARG A 1 88 ? 7.379 29.234 6.492 1 98.06 88 ARG A C 1
ATOM 711 O O . ARG A 1 88 ? 6.934 28.156 6.918 1 98.06 88 ARG A O 1
ATOM 718 N N . THR A 1 89 ? 6.887 29.875 5.422 1 97.94 89 THR A N 1
ATOM 719 C CA . THR A 1 89 ? 5.848 29.25 4.613 1 97.94 89 THR A CA 1
ATOM 720 C C . THR A 1 89 ? 6.352 28.969 3.199 1 97.94 89 THR A C 1
ATOM 722 O O . THR A 1 89 ? 7.039 29.812 2.607 1 97.94 89 THR A O 1
ATOM 725 N N . VAL A 1 90 ? 6.09 27.812 2.689 1 97.75 90 VAL A N 1
ATOM 726 C CA . VAL A 1 90 ? 6.512 27.391 1.358 1 97.75 90 VAL A CA 1
ATOM 727 C C . VAL A 1 90 ? 5.336 26.75 0.621 1 97.75 90 VAL A C 1
ATOM 729 O O . VAL A 1 90 ? 4.664 25.859 1.157 1 97.75 90 VAL A O 1
ATOM 732 N N . VAL A 1 91 ? 5.023 27.266 -0.574 1 95.75 91 VAL A N 1
ATOM 733 C CA . VAL A 1 91 ? 4.062 26.609 -1.447 1 95.75 91 VAL A CA 1
ATOM 734 C C . VAL A 1 91 ? 4.777 25.547 -2.293 1 95.75 91 VAL A C 1
ATOM 736 O O . VAL A 1 91 ? 5.73 25.859 -3.008 1 95.75 91 VAL A O 1
ATOM 739 N N . GLY A 1 92 ? 4.324 24.219 -2.135 1 94.38 92 GLY A N 1
ATOM 740 C CA . GLY A 1 92 ? 5.004 23.172 -2.873 1 94.38 92 GLY A CA 1
ATOM 741 C C . GLY A 1 92 ? 4.324 21.812 -2.756 1 94.38 92 GLY A C 1
ATOM 742 O O . GLY A 1 92 ? 3.412 21.641 -1.943 1 94.38 92 GLY A O 1
ATOM 743 N N . ASP A 1 93 ? 4.719 20.938 -3.643 1 93.12 93 ASP A N 1
ATOM 744 C CA . ASP A 1 93 ? 4.227 19.562 -3.746 1 93.12 93 ASP A CA 1
ATOM 745 C C . ASP A 1 93 ? 5.012 18.625 -2.832 1 93.12 93 ASP A C 1
ATOM 747 O O . ASP A 1 93 ? 6.23 18.5 -2.971 1 93.12 93 ASP A O 1
ATOM 751 N N . VAL A 1 94 ? 4.289 18 -1.882 1 95.31 94 VAL A N 1
ATOM 752 C CA . VAL A 1 94 ? 4.926 17.156 -0.875 1 95.31 94 VAL A CA 1
ATOM 753 C C . VAL A 1 94 ? 5.695 16.031 -1.558 1 95.31 94 VAL A C 1
ATOM 755 O O . VAL A 1 94 ? 6.637 15.477 -0.985 1 95.31 94 VAL A O 1
ATOM 758 N N . ARG A 1 95 ? 5.371 15.711 -2.811 1 91.88 95 ARG A N 1
ATOM 759 C CA . ARG A 1 95 ? 6.039 14.648 -3.559 1 91.88 95 ARG A CA 1
ATOM 760 C C . ARG A 1 95 ? 7.453 15.062 -3.951 1 91.88 95 ARG A C 1
ATOM 762 O O . ARG A 1 95 ? 8.266 14.219 -4.336 1 91.88 95 ARG A O 1
ATOM 769 N N . LEU A 1 96 ? 7.777 16.281 -3.781 1 90.56 96 LEU A N 1
ATOM 770 C CA . LEU A 1 96 ? 9.031 16.828 -4.297 1 90.56 96 LEU A CA 1
ATOM 771 C C . LEU A 1 96 ? 9.875 17.406 -3.168 1 90.56 96 LEU A C 1
ATOM 773 O O . LEU A 1 96 ? 10.633 18.359 -3.379 1 90.56 96 LEU A O 1
ATOM 777 N N . LEU A 1 97 ? 9.75 16.875 -2.016 1 93.56 97 LEU A N 1
ATOM 778 C CA . LEU A 1 97 ? 10.406 17.406 -0.826 1 93.56 97 LEU A CA 1
ATOM 779 C C . LEU A 1 97 ? 11.906 17.578 -1.062 1 93.56 97 LEU A C 1
ATOM 781 O O . LEU A 1 97 ? 12.461 18.641 -0.786 1 93.56 97 LEU A O 1
ATOM 785 N N . PRO A 1 98 ? 12.633 16.594 -1.677 1 90.69 98 PRO A N 1
ATOM 786 C CA . PRO A 1 98 ? 14.086 16.734 -1.84 1 90.69 98 PRO A CA 1
ATOM 787 C C . PRO A 1 98 ? 14.461 17.844 -2.816 1 90.69 98 PRO A C 1
ATOM 789 O O . PRO A 1 98 ? 15.578 18.359 -2.766 1 90.69 98 PRO A O 1
ATOM 792 N N . LYS A 1 99 ? 13.539 18.156 -3.701 1 89.06 99 LYS A N 1
ATOM 793 C CA . LYS A 1 99 ? 13.781 19.234 -4.648 1 89.06 99 LYS A CA 1
ATOM 794 C C . LYS A 1 99 ? 13.492 20.594 -4.012 1 89.06 99 LYS A C 1
ATOM 796 O O . LYS A 1 99 ? 14.125 21.594 -4.359 1 89.06 99 LYS A O 1
ATOM 801 N N . ILE A 1 100 ? 12.594 20.656 -3.061 1 93.94 100 ILE A N 1
ATOM 802 C CA . ILE A 1 100 ? 12.141 21.906 -2.445 1 93.94 100 ILE A CA 1
ATOM 803 C C . ILE A 1 100 ? 13.125 22.328 -1.354 1 93.94 100 ILE A C 1
ATOM 805 O O . ILE A 1 100 ? 13.422 23.516 -1.206 1 93.94 100 ILE A O 1
ATOM 809 N N . PHE A 1 101 ? 13.586 21.328 -0.607 1 95.56 101 PHE A N 1
ATOM 810 C CA . PHE A 1 101 ? 14.406 21.641 0.55 1 95.56 101 PHE A CA 1
ATOM 811 C C . PHE A 1 101 ? 15.812 21.078 0.39 1 95.56 101 PHE A C 1
ATOM 813 O O . PHE A 1 101 ? 15.977 19.875 0.136 1 95.56 101 PHE A O 1
ATOM 820 N N . LYS A 1 102 ? 16.781 21.922 0.582 1 93.75 102 LYS A N 1
ATOM 821 C CA . LYS A 1 102 ? 18.172 21.484 0.615 1 93.75 102 LYS A CA 1
ATOM 822 C C . LYS A 1 102 ? 18.656 21.281 2.049 1 93.75 102 LYS A C 1
ATOM 824 O O . LYS A 1 102 ? 19.625 20.547 2.289 1 93.75 102 LYS A O 1
ATOM 829 N N . GLU A 1 103 ? 17.938 21.859 2.934 1 96 103 GLU A N 1
ATOM 830 C CA . GLU A 1 103 ? 18.25 21.688 4.348 1 96 103 GLU A CA 1
ATOM 831 C C . GLU A 1 103 ? 17.594 20.438 4.914 1 96 103 GLU A C 1
ATOM 833 O O . GLU A 1 103 ? 16.75 19.812 4.25 1 96 103 GLU A O 1
ATOM 838 N N . LYS A 1 104 ? 18.031 20.078 6.129 1 96.81 104 LYS A N 1
ATOM 839 C CA . LYS A 1 104 ? 17.453 18.922 6.824 1 96.81 104 LYS A CA 1
ATOM 840 C C . LYS A 1 104 ? 16.562 19.375 7.98 1 96.81 104 LYS A C 1
ATOM 842 O O . LYS A 1 104 ? 16.766 20.453 8.539 1 96.81 104 LYS A O 1
ATOM 847 N N . PHE A 1 105 ? 15.656 18.547 8.305 1 98.38 105 PHE A N 1
ATOM 848 C CA . PHE A 1 105 ? 14.719 18.797 9.398 1 98.38 105 PHE A CA 1
ATOM 849 C C . PHE A 1 105 ? 14.875 17.75 10.492 1 98.38 105 PHE A C 1
ATOM 851 O O . PHE A 1 105 ? 15.461 16.688 10.266 1 98.38 105 PHE A O 1
ATOM 858 N N . ASP A 1 106 ? 14.422 18.156 11.664 1 98.5 106 ASP A N 1
ATOM 859 C CA . ASP A 1 106 ? 14.453 17.219 12.789 1 98.5 106 ASP A CA 1
ATOM 860 C C . ASP A 1 106 ? 13.141 16.453 12.898 1 98.5 106 ASP A C 1
ATOM 862 O O . ASP A 1 106 ? 13.125 15.312 13.383 1 98.5 106 ASP A O 1
ATOM 866 N N . VAL A 1 107 ? 12.102 17.109 12.492 1 98.56 107 VAL A N 1
ATOM 867 C CA . VAL A 1 107 ? 10.797 16.469 12.594 1 98.56 107 VAL A CA 1
ATOM 868 C C . VAL A 1 107 ? 9.914 16.906 11.422 1 98.56 107 VAL A C 1
ATOM 870 O O . VAL A 1 107 ? 9.938 18.078 11.031 1 98.56 107 VAL A O 1
ATOM 873 N N . ILE A 1 108 ? 9.234 15.953 10.82 1 98.75 108 ILE A N 1
ATOM 874 C CA . ILE A 1 108 ? 8.18 16.203 9.844 1 98.75 108 ILE A CA 1
ATOM 875 C C . ILE A 1 108 ? 6.832 15.758 10.406 1 98.75 108 ILE A C 1
ATOM 877 O O . ILE A 1 108 ? 6.715 14.656 10.945 1 98.75 108 ILE A O 1
ATOM 881 N N . VAL A 1 109 ? 5.863 16.625 10.328 1 98.25 109 VAL A N 1
ATOM 882 C CA . VAL A 1 109 ? 4.516 16.328 10.789 1 98.25 109 VAL A CA 1
ATOM 883 C C . VAL A 1 109 ? 3.543 16.359 9.617 1 98.25 109 VAL A C 1
ATOM 885 O O . VAL A 1 109 ? 3.586 17.266 8.789 1 98.25 109 VAL A O 1
ATOM 888 N N . CYS A 1 110 ? 2.82 1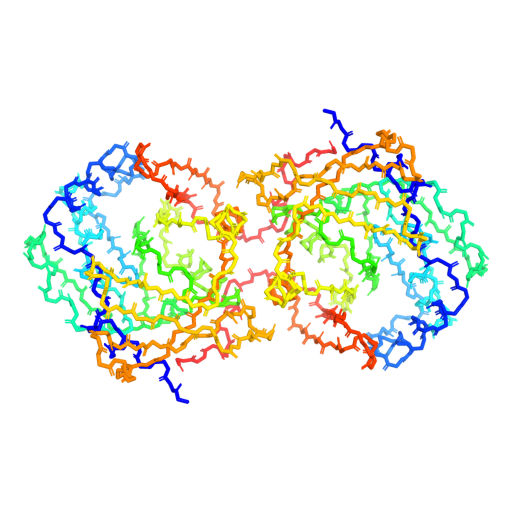5.328 9.469 1 97.69 110 CYS A N 1
ATOM 889 C CA . CYS A 1 110 ? 1.688 15.219 8.555 1 97.69 110 CYS A CA 1
ATOM 890 C C . CYS A 1 110 ? 0.405 14.898 9.305 1 97.69 110 CYS A C 1
ATOM 892 O O . CYS A 1 110 ? 0.17 13.742 9.672 1 97.69 110 CYS A O 1
ATOM 894 N N . TRP A 1 111 ? -0.456 15.922 9.445 1 94.06 111 TRP A N 1
ATOM 895 C CA . TRP A 1 111 ? -1.582 15.805 10.359 1 94.06 111 TRP A CA 1
ATOM 896 C C . TRP A 1 111 ? -2.891 16.172 9.672 1 94.06 111 TRP A C 1
ATOM 898 O O . TRP A 1 111 ? -2.93 17.094 8.852 1 94.06 111 TRP A O 1
ATOM 908 N N . GLY A 1 112 ? -4.047 15.508 9.992 1 87.38 112 GLY A N 1
ATOM 909 C CA . GLY A 1 112 ? -5.379 15.898 9.555 1 87.38 112 GLY A CA 1
ATOM 910 C C . GLY A 1 112 ? -5.871 15.117 8.352 1 87.38 112 GLY A C 1
ATOM 911 O O . GLY A 1 112 ? -6.559 15.672 7.488 1 87.38 112 GLY A O 1
ATOM 912 N N . SER A 1 113 ? -5.605 13.938 8.156 1 79.88 113 SER A N 1
ATOM 913 C CA . SER A 1 113 ? -6.098 13.078 7.086 1 79.88 113 SER A CA 1
ATOM 914 C C . SER A 1 113 ? -5.656 13.586 5.719 1 79.88 113 SER A C 1
ATOM 916 O O . SER A 1 113 ? -6.473 13.719 4.805 1 79.88 113 SER A O 1
ATOM 918 N N . SER A 1 114 ? -4.555 13.977 5.566 1 90.12 114 SER A N 1
ATOM 919 C CA . SER A 1 114 ? -3.992 14.492 4.324 1 90.12 114 SER A CA 1
ATOM 920 C C . SER A 1 114 ? -3.545 13.359 3.408 1 90.12 114 SER A C 1
ATOM 922 O O . SER A 1 114 ? -3.582 13.492 2.182 1 90.12 114 SER A O 1
ATOM 924 N N . ILE A 1 115 ? -3.299 12.219 3.943 1 94.38 115 ILE A N 1
ATOM 925 C CA . ILE A 1 115 ? -2.676 11.094 3.246 1 94.38 115 ILE A CA 1
ATOM 926 C C . ILE A 1 115 ? -3.613 10.578 2.158 1 94.38 115 ILE A C 1
ATOM 928 O O . ILE A 1 115 ? -3.16 10.141 1.097 1 94.38 115 ILE A O 1
ATOM 932 N N . PRO A 1 116 ? -4.914 10.695 2.336 1 93.75 116 PRO A N 1
ATOM 933 C CA . PRO A 1 116 ? -5.832 10.188 1.312 1 93.75 116 PRO A CA 1
ATOM 934 C C . PRO A 1 116 ? -5.695 10.914 -0.02 1 93.75 116 PRO A C 1
ATOM 936 O O . PRO A 1 116 ? -6.145 10.414 -1.054 1 93.75 116 PRO A O 1
ATOM 939 N N . HIS A 1 117 ? -5.098 12.078 0.002 1 92.88 117 HIS A N 1
ATOM 940 C CA . HIS A 1 117 ? -4.922 12.828 -1.238 1 92.88 117 HIS A CA 1
ATOM 941 C C . HIS A 1 117 ? -3.805 12.227 -2.088 1 92.88 117 HIS A C 1
ATOM 943 O O . HIS A 1 117 ? -3.631 12.609 -3.248 1 92.88 117 HIS A O 1
ATOM 949 N N . LEU A 1 118 ? -3.088 11.336 -1.579 1 94.06 118 LEU A N 1
ATOM 950 C CA . LEU A 1 118 ? -1.941 10.75 -2.262 1 94.06 118 LEU A CA 1
ATOM 951 C C . LEU A 1 118 ? -2.264 9.336 -2.744 1 94.06 118 LEU A C 1
ATOM 953 O O . LEU A 1 118 ? -2.66 8.484 -1.95 1 94.06 118 LEU A O 1
ATOM 957 N N . ASP A 1 119 ? -2.086 9.141 -4.043 1 92.81 119 ASP A N 1
ATOM 958 C CA . ASP A 1 119 ? -2.168 7.773 -4.543 1 92.81 119 ASP A CA 1
ATOM 959 C C . ASP A 1 119 ? -0.949 6.961 -4.113 1 92.81 119 ASP A C 1
ATOM 961 O O . ASP A 1 119 ? -0.042 7.484 -3.465 1 92.81 119 ASP A O 1
ATOM 965 N N . PRO A 1 120 ? -0.913 5.672 -4.379 1 93.5 120 PRO A N 1
ATOM 966 C CA . PRO A 1 120 ? 0.156 4.824 -3.844 1 93.5 120 PRO A CA 1
ATOM 967 C C . PRO A 1 120 ? 1.547 5.305 -4.25 1 93.5 120 PRO A C 1
ATOM 969 O O . PRO A 1 120 ? 2.445 5.387 -3.408 1 93.5 120 PRO A O 1
ATOM 972 N N . LYS A 1 121 ? 1.774 5.617 -5.512 1 88.5 121 LYS A N 1
ATOM 973 C CA . LYS A 1 121 ? 3.076 6.117 -5.949 1 88.5 121 LYS A CA 1
ATOM 974 C C . LYS A 1 121 ? 3.422 7.43 -5.254 1 88.5 121 LYS A C 1
ATOM 976 O O . LYS A 1 121 ? 4.559 7.625 -4.812 1 88.5 121 LYS A O 1
ATOM 981 N N . SER A 1 122 ? 2.41 8.289 -5.145 1 91 122 SER A N 1
ATOM 982 C CA . SER A 1 122 ? 2.615 9.594 -4.52 1 91 122 SER A CA 1
ATOM 983 C C . SER A 1 122 ? 2.967 9.445 -3.043 1 91 122 SER A C 1
ATOM 985 O O . SER A 1 122 ? 3.793 10.195 -2.52 1 91 122 SER A O 1
ATOM 987 N N . LEU A 1 123 ? 2.309 8.508 -2.354 1 95.5 123 LEU A N 1
ATOM 988 C CA . LEU A 1 123 ? 2.609 8.297 -0.941 1 95.5 123 LEU A CA 1
ATOM 989 C C . LEU A 1 123 ? 4.043 7.805 -0.757 1 95.5 123 LEU A C 1
ATOM 991 O O . LEU A 1 123 ? 4.738 8.242 0.164 1 95.5 123 LEU A O 1
ATOM 995 N N . ILE A 1 124 ? 4.469 6.934 -1.623 1 91.75 124 ILE A N 1
ATOM 996 C CA . ILE A 1 124 ? 5.844 6.445 -1.574 1 91.75 124 ILE A CA 1
ATOM 997 C C . ILE A 1 124 ? 6.812 7.605 -1.768 1 91.75 124 ILE A C 1
ATOM 999 O O . ILE A 1 124 ? 7.793 7.734 -1.031 1 91.75 124 ILE A O 1
ATOM 1003 N N . LEU A 1 125 ? 6.57 8.477 -2.744 1 88.5 125 LEU A N 1
ATOM 1004 C CA . LEU A 1 125 ? 7.422 9.641 -2.994 1 88.5 125 LEU A CA 1
ATOM 1005 C C . LEU A 1 125 ? 7.48 10.547 -1.77 1 88.5 125 LEU A C 1
ATOM 1007 O O . LEU A 1 125 ? 8.547 11.047 -1.412 1 88.5 125 LEU A O 1
ATOM 1011 N N . PHE A 1 126 ? 6.324 10.75 -1.121 1 94.88 126 PHE A N 1
ATOM 1012 C CA . PHE A 1 126 ? 6.277 11.57 0.081 1 94.88 126 PHE A CA 1
ATOM 1013 C C . PHE A 1 126 ? 7.152 10.984 1.179 1 94.88 126 PHE A C 1
ATOM 1015 O O . PHE A 1 126 ? 8.039 11.664 1.707 1 94.88 126 PHE A O 1
ATOM 1022 N N . ILE A 1 127 ? 6.938 9.711 1.494 1 94.75 127 ILE A N 1
ATOM 1023 C CA . ILE A 1 127 ? 7.641 9.102 2.619 1 94.75 127 ILE A CA 1
ATOM 1024 C C . ILE A 1 127 ? 9.125 8.984 2.297 1 94.75 127 ILE A C 1
ATOM 1026 O O . ILE A 1 127 ? 9.977 9.234 3.156 1 94.75 127 ILE A O 1
ATOM 1030 N N . ALA A 1 128 ? 9.477 8.648 1.072 1 89.81 128 ALA A N 1
ATOM 1031 C CA . ALA A 1 128 ? 10.867 8.617 0.641 1 89.81 128 ALA A CA 1
ATOM 1032 C C . ALA A 1 128 ? 11.5 10.008 0.716 1 89.81 128 ALA A C 1
ATOM 1034 O O . ALA A 1 128 ? 12.648 10.156 1.146 1 89.81 128 ALA A O 1
ATOM 1035 N N . GLY A 1 129 ? 10.758 10.984 0.271 1 92.31 129 GLY A N 1
ATOM 1036 C CA . GLY A 1 129 ? 11.242 12.359 0.366 1 92.31 129 GLY A CA 1
ATOM 1037 C C . GLY A 1 129 ? 11.453 12.812 1.796 1 92.31 129 GLY A C 1
ATOM 1038 O O . GLY A 1 129 ? 12.43 13.508 2.092 1 92.31 129 GLY A O 1
ATOM 1039 N N . ALA A 1 130 ? 10.484 12.453 2.639 1 95.75 130 ALA A N 1
ATOM 1040 C CA . ALA A 1 130 ? 10.633 12.766 4.059 1 95.75 130 ALA A CA 1
ATOM 1041 C C . ALA A 1 130 ? 11.93 12.188 4.617 1 95.75 130 ALA A C 1
ATOM 1043 O O . ALA A 1 130 ? 12.68 12.875 5.312 1 95.75 130 ALA A O 1
ATOM 1044 N N . ARG A 1 131 ? 12.148 10.93 4.32 1 93.25 131 ARG A N 1
ATOM 1045 C CA . ARG A 1 131 ? 13.391 10.289 4.738 1 93.25 131 ARG A CA 1
ATOM 1046 C C . ARG A 1 131 ? 14.602 11.094 4.281 1 93.25 131 ARG A C 1
ATOM 1048 O O . ARG A 1 131 ? 15.547 11.289 5.047 1 93.25 131 ARG A O 1
ATOM 1055 N N . GLU A 1 132 ? 14.578 11.578 3.064 1 91.06 132 GLU A N 1
ATOM 1056 C CA . GLU A 1 132 ? 15.711 12.281 2.465 1 91.06 132 GLU A CA 1
ATOM 1057 C C . GLU A 1 132 ? 15.969 13.617 3.162 1 91.06 132 GLU A C 1
ATOM 1059 O O . GLU A 1 132 ? 17.109 14.039 3.299 1 91.06 132 GLU A O 1
ATOM 1064 N N . VAL A 1 133 ? 14.938 14.289 3.625 1 94.94 133 VAL A N 1
ATOM 1065 C CA . VAL A 1 133 ? 15.125 15.656 4.109 1 94.94 133 VAL A CA 1
ATOM 1066 C C . VAL A 1 133 ? 15.156 15.656 5.637 1 94.94 133 VAL A C 1
ATOM 1068 O O . VAL A 1 133 ? 15.188 16.719 6.262 1 94.94 133 VAL A O 1
ATOM 1071 N N . LEU A 1 134 ? 15.125 14.492 6.23 1 96.69 134 LEU A N 1
ATOM 1072 C CA . LEU A 1 134 ? 15.25 14.391 7.68 1 96.69 134 LEU A CA 1
ATOM 1073 C C . LEU A 1 134 ? 16.703 14.133 8.078 1 96.69 134 LEU A C 1
ATOM 1075 O O . LEU A 1 134 ? 17.453 13.477 7.352 1 96.69 134 LEU A O 1
ATOM 1079 N N . ASN A 1 135 ? 17.094 14.672 9.242 1 96.19 135 ASN A N 1
ATOM 1080 C CA . ASN A 1 135 ? 18.375 14.336 9.852 1 96.19 135 ASN A CA 1
ATOM 1081 C C . ASN A 1 135 ? 18.438 12.867 10.266 1 96.19 135 ASN A C 1
ATOM 1083 O O . ASN A 1 135 ? 17.422 12.172 10.242 1 96.19 135 ASN A O 1
ATOM 1087 N N . GLU A 1 136 ? 19.578 12.305 10.633 1 92.88 136 GLU A N 1
ATOM 1088 C CA . GLU A 1 136 ? 19.828 10.906 10.977 1 92.88 136 GLU A CA 1
ATOM 1089 C C . GLU A 1 136 ? 18.906 10.438 12.102 1 92.88 136 GLU A C 1
ATOM 1091 O O . GLU A 1 136 ? 18.469 9.289 12.109 1 92.88 136 GLU A O 1
ATOM 1096 N N . GLU A 1 137 ? 18.578 11.336 13.023 1 94.25 137 GLU A N 1
ATOM 1097 C CA . GLU A 1 137 ? 17.688 10.984 14.125 1 94.25 137 GLU A CA 1
ATOM 1098 C C . GLU A 1 137 ? 16.312 11.617 13.945 1 94.25 137 GLU A C 1
ATOM 1100 O O . GLU A 1 137 ? 15.57 11.781 14.914 1 94.25 137 GLU A O 1
ATOM 1105 N N . GLY A 1 138 ? 16.078 11.953 12.719 1 97.56 138 GLY A N 1
ATOM 1106 C CA . GLY A 1 138 ? 14.844 12.664 12.438 1 97.56 138 GLY A CA 1
ATOM 1107 C C . GLY A 1 138 ? 13.602 11.836 12.695 1 97.56 138 GLY A C 1
ATOM 1108 O O . GLY A 1 138 ? 13.68 10.609 12.766 1 97.56 138 GLY A O 1
ATOM 1109 N N . VAL A 1 139 ? 12.484 12.523 12.906 1 98.06 139 VAL A N 1
ATOM 1110 C CA . VAL A 1 139 ? 11.219 11.898 13.281 1 98.06 139 VAL A CA 1
ATOM 1111 C C . VAL A 1 139 ? 10.125 12.312 12.289 1 98.06 139 VAL A C 1
ATOM 1113 O O . VAL A 1 139 ? 10.062 13.469 11.875 1 98.06 139 VAL A O 1
ATOM 1116 N N . ILE A 1 140 ? 9.352 11.352 11.859 1 98.25 140 ILE A N 1
ATOM 1117 C CA . ILE A 1 140 ? 8.148 11.664 11.109 1 98.25 140 ILE A CA 1
ATOM 1118 C C . ILE A 1 140 ? 6.914 11.297 11.93 1 98.25 140 ILE A C 1
ATOM 1120 O O . ILE A 1 140 ? 6.887 10.242 12.578 1 98.25 140 ILE A O 1
ATOM 1124 N N . VAL A 1 141 ? 5.922 12.156 12.008 1 97.38 141 VAL A N 1
ATOM 1125 C CA . VAL A 1 141 ? 4.672 11.977 12.742 1 97.38 141 VAL A CA 1
ATOM 1126 C C . VAL A 1 141 ? 3.488 12.102 11.789 1 97.38 141 VAL A C 1
ATOM 1128 O O . VAL A 1 141 ? 3.26 13.172 11.211 1 97.38 141 VAL A O 1
ATOM 1131 N N . ILE A 1 142 ? 2.746 11.023 11.648 1 96.94 142 ILE A N 1
ATOM 1132 C CA . ILE A 1 142 ? 1.636 11.016 10.703 1 96.94 142 ILE A CA 1
ATOM 1133 C C . ILE A 1 142 ? 0.346 10.633 11.43 1 96.94 142 ILE A C 1
ATOM 1135 O O . ILE A 1 142 ? 0.257 9.555 12.023 1 96.94 142 ILE A O 1
ATOM 1139 N N . GLU A 1 143 ? -0.621 11.523 11.414 1 94.5 143 GLU A N 1
ATOM 1140 C CA . GLU A 1 143 ? -1.961 11.117 11.82 1 94.5 143 GLU A CA 1
ATOM 1141 C C . GLU A 1 143 ? -2.689 10.398 10.688 1 94.5 143 GLU A C 1
ATOM 1143 O O . GLU A 1 143 ? -2.707 10.883 9.555 1 94.5 143 GLU A O 1
ATOM 1148 N N . GLN A 1 144 ? -3.203 9.266 10.992 1 92.25 144 GLN A N 1
ATOM 1149 C CA . GLN A 1 144 ? -3.824 8.445 9.953 1 92.25 144 GLN A CA 1
ATOM 1150 C C . GLN A 1 144 ? -5.156 7.875 10.43 1 92.25 144 GLN A C 1
ATOM 1152 O O . GLN A 1 144 ? -5.238 7.289 11.508 1 92.25 144 GLN A O 1
ATOM 1157 N N . THR A 1 145 ? -6.195 8.203 9.664 1 89.5 145 THR A N 1
ATOM 1158 C CA . THR A 1 145 ? -7.473 7.52 9.852 1 89.5 145 THR A CA 1
ATOM 1159 C C . THR A 1 145 ? -7.531 6.238 9.023 1 89.5 145 THR A C 1
ATOM 1161 O O . THR A 1 145 ? -7.215 6.25 7.828 1 89.5 145 THR A O 1
ATOM 1164 N N . ASP A 1 146 ? -7.926 5.191 9.688 1 90.5 146 ASP A N 1
ATOM 1165 C CA . ASP A 1 146 ? -8.086 3.949 8.945 1 90.5 146 ASP A CA 1
ATOM 1166 C C . ASP A 1 146 ? -9.383 3.963 8.133 1 90.5 146 ASP A C 1
ATOM 1168 O O . ASP A 1 146 ? -10.438 3.559 8.633 1 90.5 146 ASP A O 1
ATOM 1172 N N . LEU A 1 147 ? -9.297 4.32 6.879 1 89.62 147 LEU A N 1
ATOM 1173 C CA . LEU A 1 147 ? -10.484 4.477 6.043 1 89.62 147 LEU A CA 1
ATOM 1174 C C . LEU A 1 147 ? -11.023 3.121 5.598 1 89.62 147 LEU A C 1
ATOM 1176 O O . LEU A 1 147 ? -12.203 2.992 5.277 1 89.62 147 LEU A O 1
ATOM 1180 N N . MET A 1 148 ? -10.172 2.131 5.562 1 89.06 148 MET A N 1
ATOM 1181 C CA . MET A 1 148 ? -10.648 0.78 5.273 1 89.06 148 MET A CA 1
ATOM 1182 C C . MET A 1 148 ? -11.531 0.263 6.398 1 89.06 148 MET A C 1
ATOM 1184 O O . MET A 1 148 ? -12.562 -0.364 6.145 1 89.06 148 MET A O 1
ATOM 1188 N N . GLU A 1 149 ? -11.094 0.505 7.598 1 86.12 149 GLU A N 1
ATOM 1189 C CA . GLU A 1 149 ? -11.938 0.127 8.727 1 86.12 149 GLU A CA 1
ATOM 1190 C C . GLU A 1 149 ? -13.312 0.786 8.641 1 86.12 149 GLU A C 1
ATOM 1192 O O . GLU A 1 149 ? -14.336 0.135 8.859 1 86.12 149 GLU A O 1
ATOM 1197 N N . ARG A 1 150 ? -13.289 2.016 8.328 1 84.31 150 ARG A N 1
ATOM 1198 C CA . ARG A 1 150 ? -14.539 2.748 8.195 1 84.31 150 ARG A CA 1
ATOM 1199 C C . ARG A 1 150 ? -15.414 2.135 7.105 1 84.31 150 ARG A C 1
ATOM 1201 O O . ARG A 1 150 ? -16.625 1.973 7.289 1 84.31 150 ARG A O 1
ATOM 1208 N N . LEU A 1 151 ? -14.852 1.84 6 1 85.88 151 LEU A N 1
ATOM 1209 C CA . LEU A 1 151 ? -15.562 1.251 4.875 1 85.88 151 LEU A CA 1
ATOM 1210 C C . LEU A 1 151 ? -16.203 -0.076 5.27 1 85.88 151 LEU A C 1
ATOM 1212 O O . LEU A 1 151 ? -17.375 -0.329 4.949 1 85.88 151 LEU A O 1
ATOM 1216 N N . ILE A 1 152 ? -15.438 -0.891 5.984 1 84.25 152 ILE A N 1
ATOM 1217 C CA . ILE A 1 152 ? -15.906 -2.217 6.371 1 84.25 152 ILE A CA 1
ATOM 1218 C C . ILE A 1 152 ? -17.031 -2.092 7.398 1 84.25 152 ILE A C 1
ATOM 1220 O O . ILE A 1 152 ? -18.016 -2.822 7.34 1 84.25 152 ILE A O 1
ATOM 1224 N N . ARG A 1 153 ? -16.922 -1.163 8.297 1 81.5 153 ARG A N 1
ATOM 1225 C CA . ARG A 1 153 ? -17.891 -0.984 9.375 1 81.5 153 ARG A CA 1
ATOM 1226 C C . ARG A 1 153 ? -19.172 -0.322 8.875 1 81.5 153 ARG A C 1
ATOM 1228 O O . ARG A 1 153 ? -20.266 -0.748 9.219 1 81.5 153 ARG A O 1
ATOM 1235 N N . GLU A 1 154 ? -19.016 0.691 8.047 1 81.62 154 GLU A N 1
ATOM 1236 C CA . GLU A 1 154 ? -20.141 1.541 7.684 1 81.62 154 GLU A CA 1
ATOM 1237 C C . GLU A 1 154 ? -20.641 1.228 6.273 1 81.62 154 GLU A C 1
ATOM 1239 O O . GLU A 1 154 ? -21.75 1.624 5.898 1 81.62 154 GLU A O 1
ATOM 1244 N N . GLY A 1 155 ? -19.812 0.461 5.559 1 81.38 155 GLY A N 1
ATOM 1245 C CA . GLY A 1 155 ? -20.125 0.256 4.152 1 81.38 155 GLY A CA 1
ATOM 1246 C C . GLY A 1 155 ? -19.688 1.41 3.27 1 81.38 155 GLY A C 1
ATOM 1247 O O . GLY A 1 155 ? -19.547 2.541 3.74 1 81.38 155 GLY A O 1
ATOM 1248 N N . PHE A 1 156 ? -19.422 1.116 2.016 1 82.19 156 PHE A N 1
ATOM 1249 C CA . PHE A 1 156 ? -19.094 2.166 1.059 1 82.19 156 PHE A CA 1
ATOM 1250 C C . PHE A 1 156 ? -20.328 2.98 0.698 1 82.19 156 PHE A C 1
ATOM 1252 O O . PHE A 1 156 ? -21.328 2.422 0.257 1 82.19 156 PHE A O 1
ATOM 1259 N N . GLN A 1 157 ? -20.281 4.25 0.957 1 82.31 157 GLN A N 1
ATOM 1260 C CA . GLN A 1 157 ? -21.406 5.125 0.676 1 82.31 157 GLN A CA 1
ATOM 1261 C C . GLN A 1 157 ? -21.172 5.926 -0.602 1 82.31 157 GLN A C 1
ATOM 1263 O O . GLN A 1 157 ? -20.266 6.758 -0.667 1 82.31 157 GLN A O 1
ATOM 1268 N N . LYS A 1 158 ? -22.062 5.699 -1.562 1 86.31 158 LYS A N 1
ATOM 1269 C CA . LYS A 1 158 ? -21.922 6.371 -2.852 1 86.31 158 LYS A CA 1
ATOM 1270 C C . LYS A 1 158 ? -22.312 7.844 -2.75 1 86.31 158 LYS A C 1
ATOM 1272 O O . LYS A 1 158 ? -21.906 8.656 -3.58 1 86.31 158 LYS A O 1
ATOM 1277 N N . MET A 1 159 ? -23.172 8.18 -1.782 1 89.81 159 MET A N 1
ATOM 1278 C CA . MET A 1 159 ? -23.609 9.539 -1.473 1 89.81 159 MET A CA 1
ATOM 1279 C C . MET A 1 159 ? -23.594 9.789 0.032 1 89.81 159 MET A C 1
ATOM 1281 O O . MET A 1 159 ? -24.062 8.953 0.806 1 89.81 159 MET A O 1
ATOM 1285 N N . MET A 1 160 ? -22.969 10.953 0.379 1 87.5 160 MET A N 1
ATOM 1286 C CA . MET A 1 160 ? -22.875 11.242 1.808 1 87.5 160 MET A CA 1
ATOM 1287 C C . MET A 1 160 ? -22.984 12.742 2.072 1 87.5 160 MET A C 1
ATOM 1289 O O . MET A 1 160 ? -22.516 13.555 1.271 1 87.5 160 MET A O 1
ATOM 1293 N N . VAL A 1 161 ? -23.703 12.977 3.117 1 86.62 161 VAL A N 1
ATOM 1294 C CA . VAL A 1 161 ? -23.656 14.336 3.641 1 86.62 161 VAL A CA 1
ATOM 1295 C C . VAL A 1 161 ? -22.484 14.484 4.613 1 86.62 161 VAL A C 1
ATOM 1297 O O . VAL A 1 161 ? -22.375 13.711 5.57 1 86.62 161 VAL A O 1
ATOM 1300 N N . GLU A 1 162 ? -21.562 15.336 4.219 1 81.62 162 GLU A N 1
ATOM 1301 C CA . GLU A 1 162 ? -20.328 15.523 4.98 1 81.62 162 GLU A CA 1
ATOM 1302 C C . GLU A 1 162 ? -20.109 17 5.309 1 81.62 162 GLU A C 1
ATOM 1304 O O . GLU A 1 162 ? -21 17.812 5.145 1 81.62 162 GLU A O 1
ATOM 1309 N N . GLY A 1 163 ? -18.969 17.25 5.922 1 73 163 GLY A N 1
ATOM 1310 C CA . GLY A 1 163 ? -18.625 18.609 6.305 1 73 163 GLY A CA 1
ATOM 1311 C C . GLY A 1 163 ? -18.953 18.922 7.754 1 73 163 GLY A C 1
ATOM 1312 O O . GLY A 1 163 ? -19.875 18.328 8.328 1 73 163 GLY A O 1
ATOM 1313 N N . GLY A 1 164 ? -18.109 19.688 8.398 1 67.25 164 GLY A N 1
ATOM 1314 C CA . GLY A 1 164 ? -18.281 20.094 9.789 1 67.25 164 GLY A CA 1
ATOM 1315 C C . GLY A 1 164 ? -19.703 20.547 10.102 1 67.25 164 GLY A C 1
ATOM 1316 O O . GLY A 1 164 ? -20.266 20.156 11.125 1 67.25 164 GLY A O 1
ATOM 1317 N N . GLU A 1 165 ? -20.312 21.25 9.148 1 71.12 165 GLU A N 1
ATOM 1318 C CA . GLU A 1 165 ? -21.656 21.766 9.336 1 71.12 165 GLU A CA 1
ATOM 1319 C C . GLU A 1 165 ? -22.688 20.938 8.578 1 71.12 165 GLU A C 1
ATOM 1321 O O . GLU A 1 165 ? -23.828 21.359 8.383 1 71.12 165 GLU A O 1
ATOM 1326 N N . LYS A 1 166 ? -22.266 19.891 8.078 1 80.94 166 LYS A N 1
ATOM 1327 C CA . LYS A 1 166 ? -23.125 19.016 7.289 1 80.94 166 LYS A CA 1
ATOM 1328 C C . LYS A 1 166 ? -23.734 19.766 6.102 1 80.94 166 LYS A C 1
ATOM 1330 O O . LYS A 1 166 ? -24.938 19.656 5.848 1 80.94 166 LYS A O 1
ATOM 1335 N N . ASP A 1 167 ? -22.906 20.484 5.504 1 85.5 167 ASP A N 1
ATOM 1336 C CA . ASP A 1 167 ? -23.391 21.344 4.43 1 85.5 167 ASP A CA 1
ATOM 1337 C C . ASP A 1 167 ? -22.812 20.922 3.082 1 85.5 167 ASP A C 1
ATOM 1339 O O . ASP A 1 167 ? -22.891 21.672 2.105 1 85.5 167 ASP A O 1
ATOM 1343 N N . LEU A 1 168 ? -22.203 19.766 3.062 1 89.38 168 LEU A N 1
ATOM 1344 C CA . LEU A 1 168 ? -21.656 19.281 1.799 1 89.38 168 LEU A CA 1
ATOM 1345 C C . LEU A 1 168 ? -22.219 17.906 1.459 1 89.38 168 LEU A C 1
ATOM 1347 O O . LEU A 1 168 ? -22.391 17.062 2.344 1 89.38 168 LEU A O 1
ATOM 1351 N N . LEU A 1 169 ? -22.531 17.781 0.199 1 90.12 169 LEU A N 1
ATOM 1352 C CA . LEU A 1 169 ? -22.906 16.484 -0.361 1 90.12 169 LEU A CA 1
ATOM 1353 C C . LEU A 1 169 ? -21.781 15.922 -1.225 1 90.12 169 LEU A C 1
ATOM 1355 O O . LEU A 1 169 ? -21.297 16.594 -2.139 1 90.12 169 LEU A O 1
ATOM 1359 N N . THR A 1 170 ? -21.297 14.812 -0.88 1 89.62 170 THR A N 1
ATOM 1360 C CA . THR A 1 170 ? -20.297 14.148 -1.712 1 89.62 170 THR A CA 1
ATOM 1361 C C . THR A 1 170 ? -20.938 12.992 -2.484 1 89.62 170 THR A C 1
ATOM 1363 O O . THR A 1 170 ? -21.719 12.219 -1.927 1 89.62 170 THR A O 1
ATOM 1366 N N . LEU A 1 171 ? -20.672 12.938 -3.844 1 91.5 171 LEU A N 1
ATOM 1367 C CA . LEU A 1 171 ? -21.25 11.938 -4.73 1 91.5 171 LEU A CA 1
ATOM 1368 C C . LEU A 1 171 ? -20.156 11.148 -5.445 1 91.5 171 LEU A C 1
ATOM 1370 O O . LEU A 1 171 ? -19.422 11.703 -6.266 1 91.5 171 LEU A O 1
ATOM 1374 N N . PHE A 1 172 ? -20.125 9.875 -5.156 1 91.81 172 PHE A N 1
ATOM 1375 C CA . PHE A 1 172 ? -19.203 9 -5.855 1 91.81 172 PHE A CA 1
ATOM 1376 C C . PHE A 1 172 ? -19.578 8.867 -7.324 1 91.81 172 PHE A C 1
ATOM 1378 O O . PHE A 1 172 ? -20.734 8.594 -7.648 1 91.81 172 PHE A O 1
ATOM 1385 N N . TYR A 1 173 ? -18.516 9.117 -8.211 1 90.06 173 TYR A N 1
ATOM 1386 C CA . TYR A 1 173 ? -18.891 8.961 -9.609 1 90.06 173 TYR A CA 1
ATOM 1387 C C . TYR A 1 173 ? -17.938 8.023 -10.336 1 90.06 173 TYR A C 1
ATOM 1389 O O . TYR A 1 173 ? -18.234 7.527 -11.422 1 90.06 173 TYR A O 1
ATOM 1397 N N . GLU A 1 174 ? -16.75 7.758 -9.773 1 90.31 174 GLU A N 1
ATOM 1398 C CA . GLU A 1 174 ? -15.797 6.93 -10.5 1 90.31 174 GLU A CA 1
ATOM 1399 C C . GLU A 1 174 ? -14.719 6.375 -9.57 1 90.31 174 GLU A C 1
ATOM 1401 O O . GLU A 1 174 ? -14.336 7.027 -8.594 1 90.31 174 GLU A O 1
ATOM 1406 N N . TYR A 1 175 ? -14.281 5.125 -9.859 1 91.69 175 TYR A N 1
ATOM 1407 C CA . TYR A 1 175 ? -13.055 4.566 -9.297 1 91.69 175 TYR A CA 1
ATOM 1408 C C . TYR A 1 175 ? -11.938 4.555 -10.336 1 91.69 175 TYR A C 1
ATOM 1410 O O . TYR A 1 175 ? -12.062 3.906 -11.383 1 91.69 175 TYR A O 1
ATOM 1418 N N . ASP A 1 176 ? -10.906 5.379 -10.07 1 90.94 176 ASP A N 1
ATOM 1419 C CA . ASP A 1 176 ? -9.719 5.391 -10.914 1 90.94 176 ASP A CA 1
ATOM 1420 C C . ASP A 1 176 ? -8.836 4.176 -10.641 1 90.94 176 ASP A C 1
ATOM 1422 O O . ASP A 1 176 ? -8.008 4.203 -9.727 1 90.94 176 ASP A O 1
ATOM 1426 N N . LYS A 1 177 ? -8.93 3.148 -11.422 1 86.44 177 LYS A N 1
ATOM 1427 C CA . LYS A 1 177 ? -8.219 1.893 -11.195 1 86.44 177 LYS A CA 1
ATOM 1428 C C . LYS A 1 177 ? -6.715 2.078 -11.352 1 86.44 177 LYS A C 1
ATOM 1430 O O . LYS A 1 177 ? -5.93 1.396 -10.695 1 86.44 177 LYS A O 1
ATOM 1435 N N . GLU A 1 178 ? -6.293 2.934 -12.219 1 86.81 178 GLU A N 1
ATOM 1436 C CA . GLU A 1 178 ? -4.871 3.156 -12.469 1 86.81 178 GLU A CA 1
ATOM 1437 C C . GLU A 1 178 ? -4.172 3.705 -11.227 1 86.81 178 GLU A C 1
ATOM 1439 O O . GLU A 1 178 ? -3.037 3.328 -10.93 1 86.81 178 GLU A O 1
ATOM 1444 N N . ARG A 1 179 ? -4.926 4.492 -10.469 1 90.12 179 ARG A N 1
ATOM 1445 C CA . ARG A 1 179 ? -4.309 5.156 -9.328 1 90.12 179 ARG A CA 1
ATOM 1446 C C . ARG A 1 179 ? -4.859 4.609 -8.016 1 90.12 179 ARG A C 1
ATOM 1448 O O . ARG A 1 179 ? -4.34 4.926 -6.941 1 90.12 179 ARG A O 1
ATOM 1455 N N . GLY A 1 180 ? -5.836 3.779 -8.062 1 90.19 180 GLY A N 1
ATOM 1456 C CA . GLY A 1 180 ? -6.461 3.264 -6.852 1 90.19 180 GLY A CA 1
ATOM 1457 C C . GLY A 1 180 ? -7.199 4.328 -6.062 1 90.19 180 GLY A C 1
ATOM 1458 O O . GLY A 1 180 ? -7.242 4.273 -4.832 1 90.19 180 GLY A O 1
ATOM 1459 N N . MET A 1 181 ? -7.773 5.34 -6.742 1 93.31 181 MET A N 1
ATOM 1460 C CA . MET A 1 181 ? -8.422 6.477 -6.094 1 93.31 181 MET A CA 1
ATOM 1461 C C . MET A 1 181 ? -9.922 6.48 -6.379 1 93.31 181 MET A C 1
ATOM 1463 O O . MET A 1 181 ? -10.344 6.191 -7.496 1 93.31 181 MET A O 1
ATOM 1467 N N . ILE A 1 182 ? -10.648 6.875 -5.328 1 93.25 182 ILE A N 1
ATOM 1468 C CA . ILE A 1 182 ? -12.062 7.16 -5.566 1 93.25 182 ILE A CA 1
ATOM 1469 C C . ILE A 1 182 ? -12.227 8.617 -5.984 1 93.25 182 ILE A C 1
ATOM 1471 O O . ILE A 1 182 ? -11.508 9.5 -5.5 1 93.25 182 ILE A O 1
ATOM 1475 N N . LYS A 1 183 ? -13.141 8.852 -6.836 1 92.25 183 LYS A N 1
ATOM 1476 C CA . LYS A 1 183 ? -13.453 10.195 -7.301 1 92.25 183 LYS A CA 1
ATOM 1477 C C . LYS A 1 183 ? -14.891 10.578 -6.965 1 92.25 183 LYS A C 1
ATOM 1479 O O . LYS A 1 183 ? -15.82 9.797 -7.207 1 92.25 183 LYS A O 1
ATOM 1484 N N . LYS A 1 184 ? -15.023 11.781 -6.383 1 90.56 184 LYS A N 1
ATOM 1485 C CA . LYS A 1 184 ? -16.328 12.266 -5.945 1 90.56 184 LYS A CA 1
ATOM 1486 C C . LYS A 1 184 ? -16.578 13.703 -6.414 1 90.56 184 LYS A C 1
ATOM 1488 O O . LYS A 1 184 ? -15.648 14.516 -6.441 1 90.56 184 LYS A O 1
ATOM 1493 N N . HIS A 1 185 ? -17.828 13.961 -6.762 1 91.44 185 HIS A N 1
ATOM 1494 C CA . HIS A 1 185 ? -18.281 15.336 -6.891 1 91.44 185 HIS A CA 1
ATOM 1495 C C . HIS A 1 185 ? -18.734 15.898 -5.547 1 91.44 185 HIS A C 1
ATOM 1497 O O . HIS A 1 185 ? -19.359 15.188 -4.754 1 91.44 185 HIS A O 1
ATOM 1503 N N . ILE A 1 186 ? -18.406 17.094 -5.324 1 89.38 186 ILE A N 1
ATOM 1504 C CA . ILE A 1 186 ? -18.812 17.75 -4.09 1 89.38 186 ILE A CA 1
ATOM 1505 C C . ILE A 1 186 ? -19.812 18.859 -4.402 1 89.38 186 ILE A C 1
ATOM 1507 O O . ILE A 1 186 ? -19.578 19.688 -5.297 1 89.38 186 ILE A O 1
ATOM 1511 N N . TYR A 1 187 ? -20.891 18.891 -3.639 1 89.69 187 TYR A N 1
ATOM 1512 C CA . TYR A 1 187 ? -21.938 19.891 -3.795 1 89.69 187 TYR A CA 1
ATOM 1513 C C . TYR A 1 187 ? -22.203 20.609 -2.479 1 89.69 187 TYR A C 1
ATOM 1515 O O . TYR A 1 187 ? -22.125 20.016 -1.407 1 89.69 187 TYR A O 1
ATOM 1523 N N . LYS A 1 188 ? -22.484 21.859 -2.609 1 89.38 188 LYS A N 1
ATOM 1524 C CA . LYS A 1 188 ? -22.922 22.641 -1.445 1 89.38 188 LYS A CA 1
ATOM 1525 C C . LYS A 1 188 ? -24.406 22.438 -1.185 1 89.38 188 LYS A C 1
ATOM 1527 O O . LYS A 1 188 ? -25.219 22.5 -2.113 1 89.38 188 LYS A O 1
ATOM 1532 N N . LEU A 1 189 ? -24.703 22.156 -0.001 1 89.38 189 LEU A N 1
ATOM 1533 C CA . LEU A 1 189 ? -26.094 22.031 0.431 1 89.38 189 LEU A CA 1
ATOM 1534 C C . LEU A 1 189 ? -26.578 23.328 1.062 1 89.38 189 LEU A C 1
ATOM 1536 O O . LEU A 1 189 ? -25.797 24.078 1.638 1 89.38 189 LEU A O 1
ATOM 1540 N N . PRO A 1 190 ? -27.906 23.703 0.991 1 90.81 190 PRO A N 1
ATOM 1541 C CA . PRO A 1 190 ? -28.969 22.859 0.438 1 90.81 190 PRO A CA 1
ATOM 1542 C C . PRO A 1 190 ? -29.203 23.094 -1.053 1 90.81 190 PRO A C 1
ATOM 1544 O O . PRO A 1 190 ? -29.984 22.391 -1.683 1 90.81 190 PRO A O 1
ATOM 1547 N N . GLU A 1 191 ? -28.484 23.953 -1.701 1 91.38 191 GLU A N 1
ATOM 1548 C CA . GLU A 1 191 ? -28.719 24.359 -3.082 1 91.38 191 GLU A CA 1
ATOM 1549 C C . GLU A 1 191 ? -28.25 23.297 -4.062 1 91.38 191 GLU A C 1
ATOM 1551 O O . GLU A 1 191 ? -28.609 23.328 -5.242 1 91.38 191 GLU A O 1
ATOM 1556 N N . ILE A 1 192 ? -27.406 22.391 -3.557 1 90.69 192 ILE A N 1
ATOM 1557 C CA . ILE A 1 192 ? -26.797 21.359 -4.387 1 90.69 192 ILE A CA 1
ATOM 1558 C C . ILE A 1 192 ? -26.062 22 -5.555 1 90.69 192 ILE A C 1
ATOM 1560 O O . ILE A 1 192 ? -26.25 21.609 -6.707 1 90.69 192 ILE A O 1
ATOM 1564 N N . SER A 1 193 ? -25.297 23.016 -5.223 1 90.62 193 SER A N 1
ATOM 1565 C CA . SER A 1 193 ? -24.438 23.672 -6.199 1 90.62 193 SER A CA 1
ATOM 1566 C C . SER A 1 193 ? -23.062 23.016 -6.234 1 90.62 193 SER A C 1
ATOM 1568 O O . SER A 1 193 ? -22.469 22.734 -5.191 1 90.62 193 SER A O 1
ATOM 1570 N N . TYR A 1 194 ? -22.625 22.828 -7.434 1 90.56 194 TYR A N 1
ATOM 1571 C CA . TYR A 1 194 ? -21.359 22.156 -7.625 1 90.56 194 TYR A CA 1
ATOM 1572 C C . TYR A 1 194 ? -20.203 23 -7.082 1 90.56 194 TYR A C 1
ATOM 1574 O O . TYR A 1 194 ? -20.109 24.188 -7.383 1 90.56 194 TYR A O 1
ATOM 1582 N N . VAL A 1 195 ? -19.344 22.359 -6.242 1 86.38 195 VAL A N 1
ATOM 1583 C CA . VAL A 1 195 ? -18.203 23.016 -5.621 1 86.38 195 VAL A CA 1
ATOM 1584 C C . VAL A 1 195 ? -16.922 22.578 -6.301 1 86.38 195 VAL A C 1
ATOM 1586 O O . VAL A 1 195 ? -16.031 23.391 -6.566 1 86.38 195 VAL A O 1
ATOM 1589 N N . GLY A 1 196 ? -16.797 21.281 -6.543 1 88.19 196 GLY A N 1
ATOM 1590 C CA . GLY A 1 196 ? -15.586 20.703 -7.117 1 88.19 196 GLY A CA 1
ATOM 1591 C C . GLY A 1 196 ? -15.523 19.203 -6.992 1 88.19 196 GLY A C 1
ATOM 1592 O O . GLY A 1 196 ? -16.547 18.547 -6.793 1 88.19 196 GLY A O 1
ATOM 1593 N N . ASP A 1 197 ? -14.32 18.688 -7.301 1 88.5 197 ASP A N 1
ATOM 1594 C CA . ASP A 1 197 ? -14.094 17.25 -7.227 1 88.5 197 ASP A CA 1
ATOM 1595 C C . ASP A 1 197 ? -13.094 16.906 -6.121 1 88.5 197 ASP A C 1
ATOM 1597 O O . ASP A 1 197 ? -12.273 17.734 -5.742 1 88.5 197 ASP A O 1
ATOM 1601 N N . LEU A 1 198 ? -13.281 15.758 -5.605 1 87.94 198 LEU A N 1
ATOM 1602 C CA . LEU A 1 198 ? -12.367 15.203 -4.613 1 87.94 198 LEU A CA 1
ATOM 1603 C C . LEU A 1 198 ? -11.898 13.812 -5.02 1 87.94 198 LEU A C 1
ATOM 1605 O O . LEU A 1 198 ? -12.695 12.992 -5.48 1 87.94 198 LEU A O 1
ATOM 1609 N N . GLU A 1 199 ? -10.664 13.672 -4.992 1 91.62 199 GLU A N 1
ATOM 1610 C CA . GLU A 1 199 ? -10.094 12.336 -5.133 1 91.62 199 GLU A CA 1
ATOM 1611 C C . GLU A 1 199 ? -9.461 11.867 -3.826 1 91.62 199 GLU A C 1
ATOM 1613 O O . GLU A 1 199 ? -8.805 12.641 -3.135 1 91.62 199 GLU A O 1
ATOM 1618 N N . ALA A 1 200 ? -9.719 10.594 -3.49 1 92.75 200 ALA A N 1
ATOM 1619 C CA . ALA A 1 200 ? -9.18 10.102 -2.227 1 92.75 200 ALA A CA 1
ATOM 1620 C C . ALA A 1 200 ? -8.82 8.617 -2.324 1 92.75 200 ALA A C 1
ATOM 1622 O O . ALA A 1 200 ? -9.508 7.848 -2.992 1 92.75 200 ALA A O 1
ATOM 1623 N N . LYS A 1 201 ? -7.758 8.297 -1.74 1 94.94 201 LYS A N 1
ATOM 1624 C CA . LYS A 1 201 ? -7.363 6.902 -1.554 1 94.94 201 LYS A CA 1
ATOM 1625 C C . LYS A 1 201 ? -7.805 6.383 -0.189 1 94.94 201 LYS A C 1
ATOM 1627 O O . LYS A 1 201 ? -7.625 7.059 0.827 1 94.94 201 LYS A O 1
ATOM 1632 N N . LEU A 1 202 ? -8.398 5.172 -0.148 1 92.75 202 LEU A N 1
ATOM 1633 C CA . LEU A 1 202 ? -8.828 4.57 1.106 1 92.75 202 LEU A CA 1
ATOM 1634 C C . LEU A 1 202 ? -7.711 3.742 1.729 1 92.75 202 LEU A C 1
ATOM 1636 O O . LEU A 1 202 ? -7.699 2.516 1.612 1 92.75 202 LEU A O 1
ATOM 1640 N N . TRP A 1 203 ? -6.914 4.434 2.455 1 94.19 203 TRP A N 1
ATOM 1641 C CA . TRP A 1 203 ? -5.766 3.793 3.09 1 94.19 203 TRP A CA 1
ATOM 1642 C C . TRP A 1 203 ? -6.172 3.109 4.391 1 94.19 203 TRP A C 1
ATOM 1644 O O . TRP A 1 203 ? -6.961 3.656 5.164 1 94.19 203 TRP A O 1
ATOM 1654 N N . SER A 1 204 ? -5.625 1.886 4.605 1 92.69 204 SER A N 1
ATOM 1655 C CA . SER A 1 204 ? -5.559 1.391 5.977 1 92.69 204 SER A CA 1
ATOM 1656 C C . SER A 1 204 ? -4.355 1.967 6.715 1 92.69 204 SER A C 1
ATOM 1658 O O . SER A 1 204 ? -3.359 2.342 6.094 1 92.69 204 SER A O 1
ATOM 1660 N N . THR A 1 205 ? -4.492 2.035 8.016 1 91.81 205 THR A N 1
ATOM 1661 C CA . THR A 1 205 ? -3.361 2.49 8.812 1 91.81 205 THR A CA 1
ATOM 1662 C C . THR A 1 205 ? -2.158 1.57 8.625 1 91.81 205 THR A C 1
ATOM 1664 O O . THR A 1 205 ? -1.018 2.035 8.562 1 91.81 205 THR A O 1
ATOM 1667 N N . SER A 1 206 ? -2.414 0.304 8.445 1 92.88 206 SER A N 1
ATOM 1668 C CA . SER A 1 206 ? -1.334 -0.665 8.289 1 92.88 206 SER A CA 1
ATOM 1669 C C . SER A 1 206 ? -0.575 -0.437 6.984 1 92.88 206 SER A C 1
ATOM 1671 O O . SER A 1 206 ? 0.633 -0.672 6.914 1 92.88 206 SER A O 1
ATOM 1673 N N . ASP A 1 207 ? -1.302 -0.018 5.914 1 95.5 207 ASP A N 1
ATOM 1674 C CA . ASP A 1 207 ? -0.639 0.322 4.66 1 95.5 207 ASP A CA 1
ATOM 1675 C C . ASP A 1 207 ? 0.406 1.415 4.867 1 95.5 207 ASP A C 1
ATOM 1677 O O . ASP A 1 207 ? 1.561 1.264 4.465 1 95.5 207 ASP A O 1
ATOM 1681 N N . VAL A 1 208 ? -0.014 2.465 5.496 1 95.25 208 VAL A N 1
ATOM 1682 C CA . VAL A 1 208 ? 0.843 3.625 5.711 1 95.25 208 VAL A CA 1
ATOM 1683 C C . VAL A 1 208 ? 1.991 3.254 6.648 1 95.25 208 VAL A C 1
ATOM 1685 O O . VAL A 1 208 ? 3.146 3.598 6.391 1 95.25 208 VAL A O 1
ATOM 1688 N N . GLU A 1 209 ? 1.674 2.537 7.695 1 93.75 209 GLU A N 1
ATOM 1689 C CA . GLU A 1 209 ? 2.68 2.1 8.656 1 93.75 209 GLU A CA 1
ATOM 1690 C C . GLU A 1 209 ? 3.766 1.268 7.98 1 93.75 209 GLU A C 1
ATOM 1692 O O . GLU A 1 209 ? 4.953 1.444 8.258 1 93.75 209 GLU A O 1
ATOM 1697 N N . ALA A 1 210 ? 3.365 0.369 7.156 1 92.31 210 ALA A N 1
ATOM 1698 C CA . ALA A 1 210 ? 4.316 -0.496 6.465 1 92.31 210 ALA A CA 1
ATOM 1699 C C . ALA A 1 210 ? 5.27 0.321 5.598 1 92.31 210 ALA A C 1
ATOM 1701 O O . ALA A 1 210 ? 6.469 0.035 5.539 1 92.31 210 ALA A O 1
ATOM 1702 N N . LEU A 1 211 ? 4.766 1.285 4.914 1 93.19 211 LEU A N 1
ATOM 1703 C CA . LEU A 1 211 ? 5.605 2.137 4.078 1 93.19 211 LEU A CA 1
ATOM 1704 C C . LEU A 1 211 ? 6.57 2.951 4.93 1 93.19 211 LEU A C 1
ATOM 1706 O O . LEU A 1 211 ? 7.738 3.111 4.57 1 93.19 211 LEU A O 1
ATOM 1710 N N . VAL A 1 212 ? 6.07 3.465 6.047 1 93.62 212 VAL A N 1
ATOM 1711 C CA . VAL A 1 212 ? 6.961 4.191 6.945 1 93.62 212 VAL A CA 1
ATOM 1712 C C . VAL A 1 212 ? 8.062 3.262 7.441 1 93.62 212 VAL A C 1
ATOM 1714 O O . VAL A 1 212 ? 9.234 3.65 7.492 1 93.62 212 VAL A O 1
ATOM 1717 N N . HIS A 1 213 ? 7.723 2.039 7.781 1 88.19 213 HIS A N 1
ATOM 1718 C CA . HIS A 1 213 ? 8.68 1.055 8.266 1 88.19 213 HIS A CA 1
ATOM 1719 C C . HIS A 1 213 ? 9.766 0.786 7.227 1 88.19 213 HIS A C 1
ATOM 1721 O O . HIS A 1 213 ? 10.906 0.483 7.578 1 88.19 213 HIS A O 1
ATOM 1727 N N . LEU A 1 214 ? 9.438 0.886 6.016 1 88.12 214 LEU A N 1
ATOM 1728 C CA . LEU A 1 214 ? 10.391 0.686 4.934 1 88.12 214 LEU A CA 1
ATOM 1729 C C . LEU A 1 214 ? 11.508 1.73 4.988 1 88.12 214 LEU A C 1
ATOM 1731 O O . LEU A 1 214 ? 12.656 1.436 4.664 1 88.12 214 LEU A O 1
ATOM 1735 N N . PHE A 1 215 ? 11.172 2.945 5.453 1 91.25 215 PHE A N 1
ATOM 1736 C CA . PHE A 1 215 ? 12.109 4.051 5.289 1 91.25 215 PHE A CA 1
ATOM 1737 C C . PHE A 1 215 ? 12.656 4.496 6.641 1 91.25 215 PHE A C 1
ATOM 1739 O O . PHE A 1 215 ? 13.586 5.309 6.699 1 91.25 215 PHE A O 1
ATOM 1746 N N . PHE A 1 216 ? 12.148 3.926 7.719 1 92.06 216 PHE A N 1
ATOM 1747 C CA . PHE A 1 216 ? 12.586 4.352 9.047 1 92.06 216 PHE A CA 1
ATOM 1748 C C . PHE A 1 216 ? 12.961 3.148 9.898 1 92.06 216 PHE A C 1
ATOM 1750 O O . PHE A 1 216 ? 12.367 2.078 9.773 1 92.06 216 PHE A O 1
ATOM 1757 N N . ASN A 1 217 ? 13.844 3.295 10.805 1 87.94 217 ASN A N 1
ATOM 1758 C CA . ASN A 1 217 ? 14.414 2.219 11.609 1 87.94 217 ASN A CA 1
ATOM 1759 C C . ASN A 1 217 ? 13.445 1.755 12.695 1 87.94 217 ASN A C 1
ATOM 1761 O O . ASN A 1 217 ? 13.383 0.566 13.008 1 87.94 217 ASN A O 1
ATOM 1765 N N . LYS A 1 218 ? 12.82 2.695 13.312 1 90.69 218 LYS A N 1
ATOM 1766 C CA . LYS A 1 218 ? 11.867 2.408 14.383 1 90.69 218 LYS A CA 1
ATOM 1767 C C . LYS A 1 218 ? 10.5 3.004 14.07 1 90.69 218 LYS A C 1
ATOM 1769 O O . LYS A 1 218 ? 10.406 4.105 13.523 1 90.69 218 LYS A O 1
ATOM 1774 N N . ILE A 1 219 ? 9.539 2.262 14.391 1 91.62 219 ILE A N 1
ATOM 1775 C CA . ILE A 1 219 ? 8.172 2.729 14.18 1 91.62 219 ILE A CA 1
ATOM 1776 C C . ILE A 1 219 ? 7.34 2.457 15.43 1 91.62 219 ILE A C 1
ATOM 1778 O O . ILE A 1 219 ? 7.488 1.414 16.078 1 91.62 219 ILE A O 1
ATOM 1782 N N . ASN A 1 220 ? 6.562 3.461 15.727 1 89.88 220 ASN A N 1
ATOM 1783 C CA . ASN A 1 220 ? 5.574 3.33 16.797 1 89.88 220 ASN A CA 1
ATOM 1784 C C . ASN A 1 220 ? 4.199 3.816 16.344 1 89.88 220 ASN A C 1
ATOM 1786 O O . ASN A 1 220 ? 4.09 4.844 15.68 1 89.88 220 ASN A O 1
ATOM 1790 N N . ARG A 1 221 ? 3.264 3.041 16.641 1 88.38 221 ARG A N 1
ATOM 1791 C CA . ARG A 1 221 ? 1.88 3.439 16.391 1 88.38 221 ARG A CA 1
ATOM 1792 C C . ARG A 1 221 ? 1.154 3.725 17.703 1 88.38 221 ARG A C 1
ATOM 1794 O O . ARG A 1 221 ? 1.196 2.914 18.641 1 88.38 221 ARG A O 1
ATOM 1801 N N . LYS A 1 222 ? 0.565 4.879 17.734 1 84.25 222 LYS A N 1
ATOM 1802 C CA . LYS A 1 222 ? -0.165 5.328 18.922 1 84.25 222 LYS A CA 1
ATOM 1803 C C . LYS A 1 222 ? -1.596 5.723 18.562 1 84.25 222 LYS A C 1
ATOM 1805 O O . LYS A 1 222 ? -1.885 6.066 17.422 1 84.25 222 LYS A O 1
ATOM 1810 N N . LYS A 1 223 ? -2.453 5.496 19.578 1 79.5 223 LYS A N 1
ATOM 1811 C CA . LYS A 1 223 ? -3.787 6.062 19.391 1 79.5 223 LYS A CA 1
ATOM 1812 C C . LYS A 1 223 ? -3.777 7.57 19.625 1 79.5 223 LYS A C 1
ATOM 1814 O O . LYS A 1 223 ? -3.094 8.062 20.531 1 79.5 223 LYS A O 1
ATOM 1819 N N . ALA A 1 224 ? -4.168 8.289 18.594 1 64.25 224 ALA A N 1
ATOM 1820 C CA . ALA A 1 224 ? -4.152 9.742 18.719 1 64.25 224 ALA A CA 1
ATOM 1821 C C . ALA A 1 224 ? -4.988 10.211 19.906 1 64.25 224 ALA A C 1
ATOM 1823 O O . ALA A 1 224 ? -4.539 11.039 20.703 1 64.25 224 ALA A O 1
ATOM 1824 N N . PHE A 1 225 ? -6.273 9.875 19.844 1 62.47 225 PHE A N 1
ATOM 1825 C CA . PHE A 1 225 ? -7.164 10.305 20.922 1 62.47 225 PHE A CA 1
ATOM 1826 C C . PHE A 1 225 ? -7.938 9.125 21.484 1 62.47 225 PHE A C 1
ATOM 1828 O O . PHE A 1 225 ? -8.062 8.086 20.828 1 62.47 225 PHE A O 1
ATOM 1835 N N . GLU A 1 226 ? -8.031 9.062 22.844 1 50.09 226 GLU A N 1
ATOM 1836 C CA . GLU A 1 226 ? -8.758 7.996 23.531 1 50.09 226 GLU A CA 1
ATOM 1837 C C . GLU A 1 226 ? -10.039 7.637 22.781 1 50.09 226 GLU A C 1
ATOM 1839 O O . GLU A 1 226 ? -10.531 6.512 22.875 1 50.09 226 GLU A O 1
ATOM 1844 N N . TYR A 1 227 ? -10.555 8.617 22.016 1 43.66 227 TYR A N 1
ATOM 1845 C CA . TYR A 1 227 ? -11.898 8.336 21.516 1 43.66 227 TYR A CA 1
ATOM 1846 C C . TYR A 1 227 ? -11.922 8.289 20 1 43.66 227 TYR A C 1
ATOM 1848 O O . TYR A 1 227 ? -12.984 8.164 19.391 1 43.66 227 TYR A O 1
ATOM 1856 N N . GLY A 1 228 ? -10.75 8.156 19.266 1 51.72 228 GLY A N 1
ATOM 1857 C CA . GLY A 1 228 ? -11.062 8.25 17.859 1 51.72 228 GLY A CA 1
ATOM 1858 C C . GLY A 1 228 ? -10.266 7.289 17 1 51.72 228 GLY A C 1
ATOM 1859 O O . GLY A 1 228 ? -9.422 6.551 17.516 1 51.72 228 GLY A O 1
ATOM 1860 N N . VAL A 1 229 ? -10.82 6.98 15.703 1 56.06 229 VAL A N 1
ATOM 1861 C CA . VAL A 1 229 ? -10.359 6.094 14.641 1 56.06 229 VAL A CA 1
ATOM 1862 C C . VAL A 1 229 ? -9.031 6.602 14.086 1 56.06 229 VAL A C 1
ATOM 1864 O O . VAL A 1 229 ? -8.586 6.152 13.023 1 56.06 229 VAL A O 1
ATOM 1867 N N . ARG A 1 230 ? -8.445 7.41 14.906 1 83.5 230 ARG A N 1
ATOM 1868 C CA . ARG A 1 230 ? -7.227 7.984 14.352 1 83.5 230 ARG A CA 1
ATOM 1869 C C . ARG A 1 230 ? -5.992 7.457 15.078 1 83.5 230 ARG A C 1
ATOM 1871 O O . ARG A 1 230 ? -5.996 7.32 16.297 1 83.5 230 ARG A O 1
ATOM 1878 N N . ASP A 1 231 ? -5.18 6.969 14.352 1 89.88 231 ASP A N 1
ATOM 1879 C CA . ASP A 1 231 ? -3.869 6.527 14.82 1 89.88 231 ASP A CA 1
ATOM 1880 C C . ASP A 1 231 ? -2.783 7.527 14.43 1 89.88 231 ASP A C 1
ATOM 1882 O O . ASP A 1 231 ? -2.988 8.367 13.547 1 89.88 231 ASP A O 1
ATOM 1886 N N . VAL A 1 232 ? -1.83 7.551 15.258 1 93.88 232 VAL A N 1
ATOM 1887 C CA . VAL A 1 232 ? -0.644 8.32 14.898 1 93.88 232 VAL A CA 1
ATOM 1888 C C . VAL A 1 232 ? 0.538 7.379 14.68 1 93.88 232 VAL A C 1
ATOM 1890 O O . VAL A 1 232 ? 0.867 6.574 15.555 1 93.88 232 VAL A O 1
ATOM 1893 N N . ILE A 1 233 ? 1.095 7.457 13.531 1 95.31 233 ILE A N 1
ATOM 1894 C CA . ILE A 1 233 ? 2.295 6.699 13.188 1 95.31 233 ILE A CA 1
ATOM 1895 C C . ILE A 1 233 ? 3.531 7.57 13.398 1 95.31 233 ILE A C 1
ATOM 1897 O O . ILE A 1 233 ? 3.633 8.664 12.836 1 95.31 233 ILE A O 1
ATOM 1901 N N . VAL A 1 234 ? 4.457 7.086 14.227 1 96 234 VAL A N 1
ATOM 1902 C CA . VAL A 1 234 ? 5.695 7.809 14.492 1 96 234 VAL A CA 1
ATOM 1903 C C . VAL A 1 234 ? 6.887 6.988 13.992 1 96 234 VAL A C 1
ATOM 1905 O O . VAL A 1 234 ? 7.125 5.875 14.461 1 96 234 VAL A O 1
ATOM 1908 N N . GLY A 1 235 ? 7.562 7.496 12.977 1 96.56 235 GLY A N 1
ATOM 1909 C CA . GLY A 1 235 ? 8.805 6.914 12.492 1 96.56 235 GLY A CA 1
ATOM 1910 C C . GLY A 1 235 ? 10.039 7.637 13 1 96.56 235 GLY A C 1
ATOM 1911 O O . GLY A 1 235 ? 10.062 8.867 13.055 1 96.56 235 GLY A O 1
ATOM 1912 N N . VAL A 1 236 ? 11.062 6.867 13.398 1 95.56 236 VAL A N 1
ATOM 1913 C CA . VAL A 1 236 ? 12.258 7.465 13.977 1 95.56 236 VAL A CA 1
ATOM 1914 C C . VAL A 1 236 ? 13.5 6.938 13.258 1 95.56 236 VAL A C 1
ATOM 1916 O O . VAL A 1 236 ? 13.617 5.73 13.023 1 95.56 236 VAL A O 1
ATOM 1919 N N . GLY A 1 237 ? 14.391 7.895 12.945 1 94.69 237 GLY A N 1
ATOM 1920 C CA . GLY A 1 237 ? 15.672 7.512 12.359 1 94.69 237 GLY A CA 1
ATOM 1921 C C . GLY A 1 237 ? 15.547 7.031 10.922 1 94.69 237 GLY A C 1
ATOM 1922 O O . GLY A 1 237 ? 15.508 5.824 10.672 1 94.69 237 GLY A O 1
ATOM 1923 N N . PRO A 1 238 ? 15.492 8.023 9.969 1 92.94 238 PRO A N 1
ATOM 1924 C CA . PRO A 1 238 ? 15.469 7.617 8.562 1 92.94 238 PRO A CA 1
ATOM 1925 C C . PRO A 1 238 ? 16.609 6.672 8.195 1 92.94 238 PRO A C 1
ATOM 1927 O O . PRO A 1 238 ? 17.766 6.91 8.57 1 92.94 238 PRO A O 1
ATOM 1930 N N . ARG A 1 239 ? 16.234 5.582 7.469 1 86.12 239 ARG A N 1
ATOM 1931 C CA . ARG A 1 239 ? 17.25 4.609 7.059 1 86.12 239 ARG A CA 1
ATOM 1932 C C . ARG A 1 239 ? 18.219 5.215 6.051 1 86.12 239 ARG A C 1
ATOM 1934 O O . ARG A 1 239 ? 17.797 5.938 5.141 1 86.12 239 ARG A O 1
ATOM 1941 N N . LYS A 1 240 ? 19.531 5.125 6.27 1 77.12 240 LYS A N 1
ATOM 1942 C CA . LYS A 1 240 ? 20.547 5.625 5.348 1 77.12 240 LYS A CA 1
ATOM 1943 C C . LYS A 1 240 ? 20.516 4.875 4.023 1 77.12 240 LYS A C 1
ATOM 1945 O O . LYS A 1 240 ? 20.625 5.48 2.955 1 77.12 240 LYS A O 1
ATOM 1950 N N . GLU A 1 241 ? 20.594 3.664 4.121 1 67.44 241 GLU A N 1
ATOM 1951 C CA . GLU A 1 241 ? 20.453 2.793 2.957 1 67.44 241 GLU A CA 1
ATOM 1952 C C . GLU A 1 241 ? 19.312 1.791 3.148 1 67.44 241 GLU A C 1
ATOM 1954 O O . GLU A 1 241 ? 18.984 1.438 4.281 1 67.44 241 GLU A O 1
ATOM 1959 N N . ILE A 1 242 ? 18.578 1.791 2.186 1 58.81 242 ILE A N 1
ATOM 1960 C CA . ILE A 1 242 ? 17.656 0.657 2.283 1 58.81 242 ILE A CA 1
ATOM 1961 C C . ILE A 1 242 ? 18.375 -0.622 1.862 1 58.81 242 ILE A C 1
ATOM 1963 O O . ILE A 1 242 ? 18.766 -0.767 0.703 1 58.81 242 ILE A O 1
ATOM 1967 N N . SER A 1 243 ? 19.188 -1.156 2.818 1 57.22 243 SER A N 1
ATOM 1968 C CA . SER A 1 243 ? 19.594 -2.527 2.525 1 57.22 243 SER A CA 1
ATOM 1969 C C . SER A 1 243 ? 18.406 -3.484 2.625 1 57.22 243 SER A C 1
ATOM 1971 O O . SER A 1 243 ? 17.766 -3.582 3.674 1 57.22 243 SER A O 1
ATOM 1973 N N . TRP A 1 244 ? 17.922 -3.889 1.456 1 54.69 244 TRP A N 1
ATOM 1974 C CA . TRP A 1 244 ? 16.797 -4.809 1.421 1 54.69 244 TRP A CA 1
ATOM 1975 C C . TRP A 1 244 ? 16.969 -5.922 2.447 1 54.69 244 TRP A C 1
ATOM 1977 O O . TRP A 1 244 ? 15.984 -6.477 2.945 1 54.69 244 TRP A O 1
ATOM 1987 N N . LYS A 1 245 ? 18.156 -6.238 2.799 1 57.28 245 LYS A N 1
ATOM 1988 C CA . LYS A 1 245 ? 18.422 -7.305 3.76 1 57.28 245 LYS A CA 1
ATOM 1989 C C . LYS A 1 245 ? 17.875 -6.957 5.137 1 57.28 245 LYS A C 1
ATOM 1991 O O . LYS A 1 245 ? 17.391 -7.836 5.855 1 57.28 245 LYS A O 1
ATOM 1996 N N . VAL A 1 246 ? 17.922 -5.648 5.434 1 56.03 246 VAL A N 1
ATOM 1997 C CA . VAL A 1 246 ? 17.484 -5.207 6.758 1 56.03 246 VAL A CA 1
ATOM 1998 C C . VAL A 1 246 ? 15.992 -5.473 6.922 1 56.03 246 VAL A C 1
ATOM 2000 O O . VAL A 1 246 ? 15.523 -5.746 8.031 1 56.03 246 VAL A O 1
ATOM 2003 N N . LEU A 1 247 ? 15.25 -5.391 5.812 1 58.16 247 LEU A N 1
ATOM 2004 C CA . LEU A 1 247 ? 13.805 -5.617 5.863 1 58.16 247 LEU A CA 1
ATOM 2005 C C . LEU A 1 247 ? 13.5 -7.039 6.328 1 58.16 247 LEU A C 1
ATOM 2007 O O . LEU A 1 247 ? 12.414 -7.301 6.848 1 58.16 247 LEU A O 1
ATOM 2011 N N . PHE A 1 248 ? 14.398 -8.023 6.203 1 55.22 248 PHE A N 1
ATOM 2012 C CA . PHE A 1 248 ? 14.188 -9.438 6.496 1 55.22 248 PHE A CA 1
ATOM 2013 C C . PHE A 1 248 ? 14.656 -9.766 7.91 1 55.22 248 PHE A C 1
ATOM 2015 O O . PHE A 1 248 ? 14.414 -10.867 8.406 1 55.22 248 PHE A O 1
ATOM 2022 N N . GLU A 1 249 ? 15.336 -8.852 8.492 1 53.81 249 GLU A N 1
ATOM 2023 C CA . GLU A 1 249 ? 15.797 -9.086 9.859 1 53.81 249 GLU A CA 1
ATOM 2024 C C . GLU A 1 249 ? 14.625 -9.273 10.812 1 53.81 249 GLU A C 1
ATOM 2026 O O . GLU A 1 249 ? 13.68 -8.484 10.812 1 53.81 249 GLU A O 1
ATOM 2031 N N . GLY A 1 250 ? 14.617 -10.398 11.625 1 55.03 250 GLY A N 1
ATOM 2032 C CA . GLY A 1 250 ? 13.594 -10.695 12.617 1 55.03 250 GLY A CA 1
ATOM 2033 C C . GLY A 1 250 ? 12.359 -11.352 12.031 1 55.03 250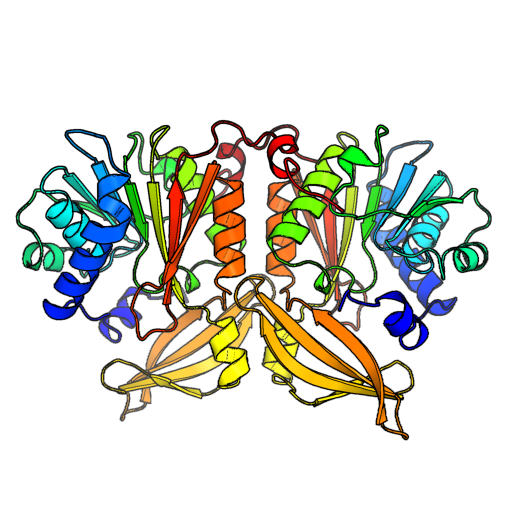 GLY A C 1
ATOM 2034 O O . GLY A 1 250 ? 11.359 -11.539 12.719 1 55.03 250 GLY A O 1
ATOM 2035 N N . VAL A 1 251 ? 12.367 -11.445 10.68 1 52.94 251 VAL A N 1
ATOM 2036 C CA . VAL A 1 251 ? 11.234 -12.125 10.055 1 52.94 251 VAL A CA 1
ATOM 2037 C C . VAL A 1 251 ? 11.391 -13.633 10.203 1 52.94 251 VAL A C 1
ATOM 2039 O O . VAL A 1 251 ? 12.43 -14.195 9.836 1 52.94 251 VAL A O 1
ATOM 2042 N N . SER A 1 252 ? 10.594 -14.234 11.141 1 51.81 252 SER A N 1
ATOM 2043 C CA . SER A 1 252 ? 10.602 -15.68 11.336 1 51.81 252 SER A CA 1
ATOM 2044 C C . SER A 1 252 ? 9.43 -16.344 10.617 1 51.81 252 SER A C 1
ATOM 2046 O O . SER A 1 252 ? 8.453 -15.672 10.266 1 51.81 252 SER A O 1
ATOM 2048 N N . GLU A 1 253 ? 9.555 -17.703 10.195 1 50.56 253 GLU A N 1
ATOM 2049 C CA . GLU A 1 253 ? 8.531 -18.516 9.555 1 50.56 253 GLU A CA 1
ATOM 2050 C C . GLU A 1 253 ? 7.254 -18.547 10.391 1 50.56 253 GLU A C 1
ATOM 2052 O O . GLU A 1 253 ? 7.305 -18.469 11.617 1 50.56 253 GLU A O 1
ATOM 2057 N N . MET B 1 1 ? -5.523 -19.734 16.234 1 31.58 1 MET B N 1
ATOM 2058 C CA . MET B 1 1 ? -5.645 -20.859 15.305 1 31.58 1 MET B CA 1
ATOM 2059 C C . MET B 1 1 ? -4.949 -20.547 13.984 1 31.58 1 MET B C 1
ATOM 2061 O O . MET B 1 1 ? -5.184 -19.5 13.383 1 31.58 1 MET B O 1
ATOM 2065 N N . THR B 1 2 ? -3.879 -20.984 13.812 1 40.47 2 THR B N 1
ATOM 2066 C CA . THR B 1 2 ? -2.996 -20.969 12.648 1 40.47 2 THR B CA 1
ATOM 2067 C C . THR B 1 2 ? -3.775 -21.281 11.375 1 40.47 2 THR B C 1
ATOM 2069 O O . THR B 1 2 ? -4.613 -22.172 11.352 1 40.47 2 THR B O 1
ATOM 2072 N N . LEU B 1 3 ? -3.91 -20.297 10.43 1 50.94 3 LEU B N 1
ATOM 2073 C CA . LEU B 1 3 ? -4.52 -20.438 9.109 1 50.94 3 LEU B CA 1
ATOM 2074 C C . LEU B 1 3 ? -4.316 -21.844 8.562 1 50.94 3 LEU B C 1
ATOM 2076 O O . LEU B 1 3 ? -3.182 -22.297 8.43 1 50.94 3 LEU B O 1
ATOM 2080 N N . ASN B 1 4 ? -5.102 -22.781 8.945 1 58.78 4 ASN B N 1
ATOM 2081 C CA . ASN B 1 4 ? -4.945 -24.062 8.266 1 58.78 4 ASN B CA 1
ATOM 2082 C C . ASN B 1 4 ? -5.203 -23.938 6.77 1 58.78 4 ASN B C 1
ATOM 2084 O O . ASN B 1 4 ? -6.301 -24.234 6.297 1 58.78 4 ASN B O 1
ATOM 2088 N N . LEU B 1 5 ? -4.32 -23.203 6.113 1 67.69 5 LEU B N 1
ATOM 2089 C CA . LEU B 1 5 ? -4.398 -22.969 4.676 1 67.69 5 LEU B CA 1
ATOM 2090 C C . LEU B 1 5 ? -4.637 -24.281 3.928 1 67.69 5 LEU B C 1
ATOM 2092 O O . LEU B 1 5 ? -5.391 -24.312 2.953 1 67.69 5 LEU B O 1
ATOM 2096 N N . SER B 1 6 ? -4.094 -25.328 4.52 1 69 6 SER B N 1
ATOM 2097 C CA . SER B 1 6 ? -4.23 -26.625 3.85 1 69 6 SER B CA 1
ATOM 2098 C C . SER B 1 6 ? -5.684 -27.094 3.836 1 69 6 SER B C 1
ATOM 2100 O O . SER B 1 6 ? -6.184 -27.547 2.807 1 69 6 SER B O 1
ATOM 2102 N N . GLU B 1 7 ? -6.262 -26.984 4.984 1 68 7 GLU B N 1
ATOM 2103 C CA . GLU B 1 7 ? -7.66 -27.391 5.062 1 68 7 GLU 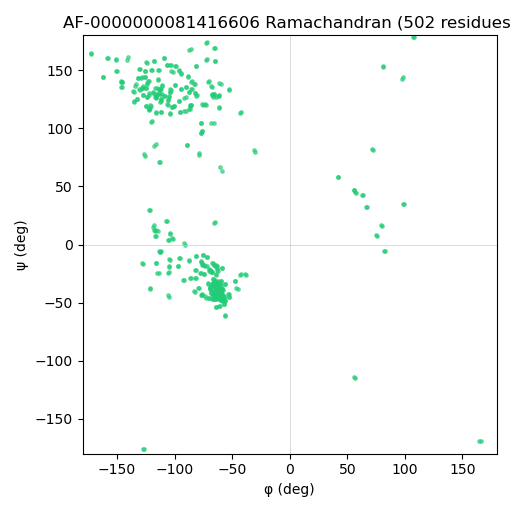B CA 1
ATOM 2104 C C . GLU B 1 7 ? -8.547 -26.516 4.176 1 68 7 GLU B C 1
ATOM 2106 O O . GLU B 1 7 ? -9.422 -27.031 3.475 1 68 7 GLU B O 1
ATOM 2111 N N . PHE B 1 8 ? -8.242 -25.312 4.152 1 71.31 8 PHE B N 1
ATOM 2112 C CA . PHE B 1 8 ? -9.016 -24.375 3.34 1 71.31 8 PHE B CA 1
ATOM 2113 C C . PHE B 1 8 ? -8.875 -24.719 1.858 1 71.31 8 PHE B C 1
ATOM 2115 O O . PHE B 1 8 ? -9.875 -24.875 1.159 1 71.31 8 PHE B O 1
ATOM 2122 N N . TYR B 1 9 ? -7.684 -24.938 1.44 1 75.94 9 TYR B N 1
ATOM 2123 C CA . TYR B 1 9 ? -7.461 -25.094 0.009 1 75.94 9 TYR B CA 1
ATOM 2124 C C . TYR B 1 9 ? -7.801 -26.516 -0.436 1 75.94 9 TYR B C 1
ATOM 2126 O O . TYR B 1 9 ? -7.871 -26.797 -1.635 1 75.94 9 TYR B O 1
ATOM 2134 N N . SER B 1 10 ? -8.023 -27.391 0.52 1 74.12 10 SER B N 1
ATOM 2135 C CA . SER B 1 10 ? -8.578 -28.688 0.149 1 74.12 10 SER B CA 1
ATOM 2136 C C . SER B 1 10 ? -10.023 -28.562 -0.317 1 74.12 10 SER B C 1
ATOM 2138 O O . SER B 1 10 ? -10.516 -29.406 -1.065 1 74.12 10 SER B O 1
ATOM 2140 N N . HIS B 1 11 ? -10.594 -27.5 0.119 1 72.81 11 HIS B N 1
ATOM 2141 C CA . HIS B 1 11 ? -11.992 -27.281 -0.231 1 72.81 11 HIS B CA 1
ATOM 2142 C C . HIS B 1 11 ? -12.133 -26.219 -1.313 1 72.81 11 HIS B C 1
ATOM 2144 O O . HIS B 1 11 ? -13.141 -26.156 -2.014 1 72.81 11 HIS B O 1
ATOM 2150 N N . TRP B 1 12 ? -11.156 -25.391 -1.391 1 69.25 12 TRP B N 1
ATOM 2151 C CA . TRP B 1 12 ? -11.148 -24.328 -2.389 1 69.25 12 TRP B CA 1
ATOM 2152 C C . TRP B 1 12 ? -9.977 -24.484 -3.346 1 69.25 12 TRP B C 1
ATOM 2154 O O . TRP B 1 12 ? -8.977 -23.766 -3.242 1 69.25 12 TRP B O 1
ATOM 2164 N N . LYS B 1 13 ? -10.234 -25.281 -4.301 1 67.19 13 LYS B N 1
ATOM 2165 C CA . LYS B 1 13 ? -9.156 -25.531 -5.258 1 67.19 13 LYS B CA 1
ATOM 2166 C C . LYS B 1 13 ? -9.203 -24.531 -6.414 1 67.19 13 LYS B C 1
ATOM 2168 O O . LYS B 1 13 ? -10.273 -24.25 -6.957 1 67.19 13 LYS B O 1
ATOM 2173 N N . TRP B 1 14 ? -8.102 -23.953 -6.586 1 72.69 14 TRP B N 1
ATOM 2174 C CA . TRP B 1 14 ? -7.988 -23.109 -7.77 1 72.69 14 TRP B CA 1
ATOM 2175 C C . TRP B 1 14 ? -7.945 -23.953 -9.039 1 72.69 14 TRP B C 1
ATOM 2177 O O . TRP B 1 14 ? -7.32 -25.016 -9.062 1 72.69 14 TRP B O 1
ATOM 2187 N N . PRO B 1 15 ? -8.617 -23.469 -10.031 1 73.12 15 PRO B N 1
ATOM 2188 C CA . PRO B 1 15 ? -8.711 -24.312 -11.234 1 73.12 15 PRO B CA 1
ATOM 2189 C C . PRO B 1 15 ? -7.344 -24.594 -11.859 1 73.12 15 PRO B C 1
ATOM 2191 O O . PRO B 1 15 ? -6.602 -23.672 -12.188 1 73.12 15 PRO B O 1
ATOM 2194 N N . ALA B 1 16 ? -7.008 -25.828 -11.906 1 84 16 ALA B N 1
ATOM 2195 C CA . ALA B 1 16 ? -5.828 -26.328 -12.609 1 84 16 ALA B CA 1
ATOM 2196 C C . ALA B 1 16 ? -6.223 -27.203 -13.797 1 84 16 ALA B C 1
ATOM 2198 O O . ALA B 1 16 ? -6.008 -28.422 -13.773 1 84 16 ALA B O 1
ATOM 2199 N N . THR B 1 17 ? -6.758 -26.453 -14.789 1 89.5 17 THR B N 1
ATOM 2200 C CA . THR B 1 17 ? -7.266 -27.125 -15.977 1 89.5 17 THR B CA 1
ATOM 2201 C C . THR B 1 17 ? -6.359 -26.859 -17.172 1 89.5 17 THR B C 1
ATOM 2203 O O . THR B 1 17 ? -5.566 -25.906 -17.172 1 89.5 17 THR B O 1
ATOM 2206 N N . LYS B 1 18 ? -6.531 -27.734 -18.094 1 93.25 18 LYS B N 1
ATOM 2207 C CA . LYS B 1 18 ? -5.777 -27.547 -19.344 1 93.25 18 LYS B CA 1
ATOM 2208 C C . LYS B 1 18 ? -6.148 -26.25 -20.031 1 93.25 18 LYS B C 1
ATOM 2210 O O . LYS B 1 18 ? -5.289 -25.578 -20.609 1 93.25 18 LYS B O 1
ATOM 2215 N N . GLU B 1 19 ? -7.395 -25.922 -19.969 1 92.06 19 GLU B N 1
ATOM 2216 C CA . GLU B 1 19 ? -7.852 -24.672 -20.562 1 92.06 19 GLU B CA 1
ATOM 2217 C C . GLU B 1 19 ? -7.172 -23.469 -19.922 1 92.06 19 GLU B C 1
ATOM 2219 O O . GLU B 1 19 ? -6.707 -22.562 -20.625 1 92.06 19 GLU B O 1
ATOM 2224 N N . ARG B 1 20 ? -7.164 -23.469 -18.641 1 90.81 20 ARG B N 1
ATOM 2225 C CA . ARG B 1 20 ? -6.5 -22.375 -17.922 1 90.81 20 ARG B CA 1
ATOM 2226 C C . ARG B 1 20 ? -5.004 -22.359 -18.234 1 90.81 20 ARG B C 1
ATOM 2228 O O . ARG B 1 20 ? -4.426 -21.281 -18.422 1 90.81 20 ARG B O 1
ATOM 2235 N N . PHE B 1 21 ? -4.453 -23.516 -18.297 1 95.12 21 PHE B N 1
ATOM 2236 C CA . PHE B 1 21 ? -3.043 -23.625 -18.641 1 95.12 21 PHE B CA 1
ATOM 2237 C C . PHE B 1 21 ? -2.76 -23 -20 1 95.12 21 PHE B C 1
ATOM 2239 O O . PHE B 1 21 ? -1.822 -22.203 -20.141 1 95.12 21 PHE B O 1
ATOM 2246 N N . ASP B 1 22 ? -3.566 -23.328 -20.938 1 95.12 22 ASP B N 1
ATOM 2247 C CA . ASP B 1 22 ? -3.377 -22.828 -22.297 1 95.12 22 ASP B CA 1
ATOM 2248 C C . ASP B 1 22 ? -3.521 -21.312 -22.344 1 95.12 22 ASP B C 1
ATOM 2250 O O . ASP B 1 22 ? -2.783 -20.625 -23.062 1 95.12 22 ASP B O 1
ATOM 2254 N N . MET B 1 23 ? -4.434 -20.812 -21.578 1 91.75 23 MET B N 1
ATOM 2255 C CA . MET B 1 23 ? -4.645 -19.375 -21.516 1 91.75 23 MET B CA 1
ATOM 2256 C C . MET B 1 23 ? -3.434 -18.672 -20.922 1 91.75 23 MET B C 1
ATOM 2258 O O . MET B 1 23 ? -2.984 -17.641 -21.438 1 91.75 23 MET B O 1
ATOM 2262 N N . ILE B 1 24 ? -2.967 -19.203 -19.844 1 94.5 24 ILE B N 1
ATOM 2263 C CA . ILE B 1 24 ? -1.8 -18.625 -19.188 1 94.5 24 ILE B CA 1
ATOM 2264 C C . ILE B 1 24 ? -0.598 -18.688 -20.141 1 94.5 24 ILE B C 1
ATOM 2266 O O . ILE B 1 24 ? 0.133 -17.703 -20.297 1 94.5 24 ILE B O 1
ATOM 2270 N N . LYS B 1 25 ? -0.413 -19.812 -20.75 1 96.25 25 LYS B N 1
ATOM 2271 C CA . LYS B 1 25 ? 0.712 -20 -21.672 1 96.25 25 LYS B CA 1
ATOM 2272 C C . LYS B 1 25 ? 0.667 -18.984 -22.812 1 96.25 25 LYS B C 1
ATOM 2274 O O . LYS B 1 25 ? 1.695 -18.422 -23.188 1 96.25 25 LYS B O 1
ATOM 2279 N N . GLU B 1 26 ? -0.498 -18.797 -23.344 1 94.31 26 GLU B N 1
ATOM 2280 C CA . GLU B 1 26 ? -0.656 -17.828 -24.422 1 94.31 26 GLU B CA 1
ATOM 2281 C C . GLU B 1 26 ? -0.258 -16.422 -23.953 1 94.31 26 GLU B C 1
ATOM 2283 O O . GLU B 1 26 ? 0.43 -15.695 -24.672 1 94.31 26 GLU B O 1
ATOM 2288 N N . PHE B 1 27 ? -0.723 -16.094 -22.828 1 93.44 27 PHE B N 1
ATOM 2289 C CA . PHE B 1 27 ? -0.353 -14.789 -22.281 1 93.44 27 PHE B CA 1
ATOM 2290 C C . PHE B 1 27 ? 1.158 -14.68 -22.125 1 93.44 27 PHE B C 1
ATOM 2292 O O . PHE B 1 27 ? 1.753 -13.664 -22.5 1 93.44 27 PHE B O 1
ATOM 2299 N N . MET B 1 28 ? 1.762 -15.703 -21.531 1 95.69 28 MET B N 1
ATOM 2300 C CA . MET B 1 28 ? 3.201 -15.695 -21.281 1 95.69 28 MET B CA 1
ATOM 2301 C C . MET B 1 28 ? 3.969 -15.562 -22.594 1 95.69 28 MET B C 1
ATOM 2303 O O . MET B 1 28 ? 4.926 -14.789 -22.688 1 95.69 28 MET B O 1
ATOM 2307 N N . GLU B 1 29 ? 3.555 -16.281 -23.625 1 96.12 29 GLU B N 1
ATOM 2308 C CA . GLU B 1 29 ? 4.191 -16.234 -24.938 1 96.12 29 GLU B CA 1
ATOM 2309 C C . GLU B 1 29 ? 4.152 -14.828 -25.516 1 96.12 29 GLU B C 1
ATOM 2311 O O . GLU B 1 29 ? 5.141 -14.352 -26.078 1 96.12 29 GLU B O 1
ATOM 2316 N N . LYS B 1 30 ? 3.033 -14.219 -25.328 1 93.06 30 LYS B N 1
ATOM 2317 C CA . LYS B 1 30 ? 2.809 -12.922 -25.953 1 93.06 30 LYS B CA 1
ATOM 2318 C C . LYS B 1 30 ? 3.506 -11.805 -25.172 1 93.06 30 LYS B C 1
ATOM 2320 O O . LYS B 1 30 ? 4.039 -10.867 -25.766 1 93.06 30 LYS B O 1
ATOM 2325 N N . GLU B 1 31 ? 3.49 -11.938 -23.781 1 92.75 31 GLU B N 1
ATOM 2326 C CA . GLU B 1 31 ? 3.799 -10.734 -23 1 92.75 31 GLU B CA 1
ATOM 2327 C C . GLU B 1 31 ? 5.074 -10.922 -22.188 1 92.75 31 GLU B C 1
ATOM 2329 O O . GLU B 1 31 ? 5.668 -9.938 -21.719 1 92.75 31 GLU B O 1
ATOM 2334 N N . VAL B 1 32 ? 5.574 -12.156 -21.984 1 95.75 32 VAL B N 1
ATOM 2335 C CA . VAL B 1 32 ? 6.598 -12.352 -20.969 1 95.75 32 VAL B CA 1
ATOM 2336 C C . VAL B 1 32 ? 7.859 -12.938 -21.609 1 95.75 32 VAL B C 1
ATOM 2338 O O . VAL B 1 32 ? 8.969 -12.508 -21.297 1 95.75 32 VAL B O 1
ATOM 2341 N N . VAL B 1 33 ? 7.738 -13.828 -22.562 1 97.56 33 VAL B N 1
ATOM 2342 C CA . VAL B 1 33 ? 8.844 -14.617 -23.094 1 97.56 33 VAL B CA 1
ATOM 2343 C C . VAL B 1 33 ? 9.906 -13.68 -23.688 1 97.56 33 VAL B C 1
ATOM 2345 O O . VAL B 1 33 ? 11.102 -13.906 -23.516 1 97.56 33 VAL B O 1
ATOM 2348 N N . GLN B 1 34 ? 9.5 -12.578 -24.359 1 96.12 34 GLN B N 1
ATOM 2349 C CA . GLN B 1 34 ? 10.414 -11.68 -25.031 1 96.12 34 GLN B CA 1
ATOM 2350 C C . GLN B 1 34 ? 11.305 -10.945 -24.047 1 96.12 34 GLN B C 1
ATOM 2352 O O . GLN B 1 34 ? 12.336 -10.383 -24.422 1 96.12 34 GLN B O 1
ATOM 2357 N N . LEU B 1 35 ? 10.914 -10.977 -22.797 1 96.62 35 LEU B N 1
ATOM 2358 C CA . LEU B 1 35 ? 11.656 -10.25 -21.781 1 96.62 35 LEU B CA 1
ATOM 2359 C C . LEU B 1 35 ? 12.789 -11.102 -21.203 1 96.62 35 LEU B C 1
ATOM 2361 O O . LEU B 1 35 ? 13.664 -10.594 -20.5 1 96.62 35 LEU B O 1
ATOM 2365 N N . ILE B 1 36 ? 12.734 -12.391 -21.484 1 96.69 36 ILE B N 1
ATOM 2366 C CA . ILE B 1 36 ? 13.68 -13.328 -20.891 1 96.69 36 ILE B CA 1
ATOM 2367 C C . ILE B 1 36 ? 14.781 -13.656 -21.906 1 96.69 36 ILE B C 1
ATOM 2369 O O . ILE B 1 36 ? 14.516 -14.312 -22.922 1 96.69 36 ILE B O 1
ATOM 2373 N N . LYS B 1 37 ? 16 -13.336 -21.547 1 93.75 37 LYS B N 1
ATOM 2374 C CA . LYS B 1 37 ? 17.109 -13.445 -22.5 1 93.75 37 LYS B CA 1
ATOM 2375 C C . LYS B 1 37 ? 17.969 -14.664 -22.188 1 93.75 37 LYS B C 1
ATOM 2377 O O . LYS B 1 37 ? 18.688 -15.156 -23.062 1 93.75 37 LYS B O 1
ATOM 2382 N N . SER B 1 38 ? 17.859 -15.141 -21.016 1 95.38 38 SER B N 1
ATOM 2383 C CA . SER B 1 38 ? 18.719 -16.25 -20.609 1 95.38 38 SER B CA 1
ATOM 2384 C C . SER B 1 38 ? 18.484 -17.484 -21.469 1 95.38 38 SER B C 1
ATOM 2386 O O . SER B 1 38 ? 17.344 -17.797 -21.828 1 95.38 38 SER B O 1
ATOM 2388 N N . GLU B 1 39 ? 19.562 -18.188 -21.844 1 95.44 39 GLU B N 1
ATOM 2389 C CA . GLU B 1 39 ? 19.484 -19.406 -22.641 1 95.44 39 GLU B CA 1
ATOM 2390 C C . GLU B 1 39 ? 18.875 -20.547 -21.844 1 95.44 39 GLU B C 1
ATOM 2392 O O . GLU B 1 39 ? 18.188 -21.422 -22.391 1 95.44 39 GLU B O 1
ATOM 2397 N N . ASN B 1 40 ? 19.188 -20.578 -20.641 1 96.25 40 ASN B N 1
ATOM 2398 C CA . ASN B 1 40 ? 18.625 -21.562 -19.719 1 96.25 40 ASN B CA 1
ATOM 2399 C C . ASN B 1 40 ? 18 -20.875 -18.5 1 96.25 40 ASN B C 1
ATOM 2401 O O . ASN B 1 40 ? 18.547 -20.969 -17.391 1 96.25 40 ASN B O 1
ATOM 2405 N N . PRO B 1 41 ? 16.812 -20.297 -18.719 1 97.5 41 PRO B N 1
ATOM 2406 C CA . PRO B 1 41 ? 16.219 -19.5 -17.656 1 97.5 41 PRO B CA 1
ATOM 2407 C C . PRO B 1 41 ? 15.805 -20.328 -16.453 1 97.5 41 PRO B C 1
ATOM 2409 O O . PRO B 1 41 ? 15.289 -21.438 -16.609 1 97.5 41 PRO B O 1
ATOM 2412 N N . LYS B 1 42 ? 16.109 -19.844 -15.305 1 98.25 42 LYS B N 1
ATOM 2413 C CA . LYS B 1 42 ? 15.586 -20.359 -14.047 1 98.25 42 LYS B CA 1
ATOM 2414 C C . LYS B 1 42 ? 14.297 -19.656 -13.641 1 98.25 42 LYS B C 1
ATOM 2416 O O . LYS B 1 42 ? 14.312 -18.453 -13.359 1 98.25 42 LYS B O 1
ATOM 2421 N N . VAL B 1 43 ? 13.203 -20.406 -13.617 1 98.5 43 VAL B N 1
ATOM 2422 C CA . VAL B 1 43 ? 11.883 -19.859 -13.312 1 98.5 43 VAL B CA 1
ATOM 2423 C C . VAL B 1 43 ? 11.477 -20.266 -11.891 1 98.5 43 VAL B C 1
ATOM 2425 O O . VAL B 1 43 ? 11.562 -21.438 -11.523 1 98.5 43 VAL B O 1
ATOM 2428 N N . LEU B 1 44 ? 11.102 -19.266 -11.086 1 98.81 44 LEU B N 1
ATOM 2429 C CA . LEU B 1 44 ? 10.57 -19.5 -9.75 1 98.81 44 LEU B CA 1
ATOM 2430 C C . LEU B 1 44 ? 9.094 -19.125 -9.68 1 98.81 44 LEU B C 1
ATOM 2432 O O . LEU B 1 44 ? 8.727 -17.969 -9.898 1 98.81 44 LEU B O 1
ATOM 2436 N N . ASP B 1 45 ? 8.258 -20.125 -9.477 1 98.69 45 ASP B N 1
ATOM 2437 C CA . ASP B 1 45 ? 6.836 -19.922 -9.203 1 98.69 45 ASP B CA 1
ATOM 2438 C C . ASP B 1 45 ? 6.555 -19.922 -7.703 1 98.69 45 ASP B C 1
ATOM 2440 O O . ASP B 1 45 ? 6.715 -20.938 -7.035 1 98.69 45 ASP B O 1
ATOM 2444 N N . VAL B 1 46 ? 6.129 -18.719 -7.207 1 98.31 46 VAL B N 1
ATOM 2445 C CA . VAL B 1 46 ? 5.922 -18.594 -5.766 1 98.31 46 VAL B CA 1
ATOM 2446 C C . VAL B 1 46 ? 4.43 -18.641 -5.453 1 98.31 46 VAL B C 1
ATOM 2448 O O . VAL B 1 46 ? 3.6 -18.25 -6.277 1 98.31 46 VAL B O 1
ATOM 2451 N N . MET B 1 47 ? 4.18 -19.094 -4.133 1 96.25 47 MET B N 1
ATOM 2452 C CA . MET B 1 47 ? 2.783 -19.391 -3.826 1 96.25 47 MET B CA 1
ATOM 2453 C C . MET B 1 47 ? 2.119 -20.125 -4.98 1 96.25 47 MET B C 1
ATOM 2455 O O . MET B 1 47 ? 1.043 -19.734 -5.438 1 96.25 47 MET B O 1
ATOM 2459 N N . ALA B 1 48 ? 2.697 -21.25 -5.324 1 95.75 48 ALA B N 1
ATOM 2460 C CA . ALA B 1 48 ? 2.57 -21.844 -6.652 1 95.75 48 ALA B CA 1
ATOM 2461 C C . ALA B 1 48 ? 1.324 -22.719 -6.746 1 95.75 48 ALA B C 1
ATOM 2463 O O . ALA B 1 48 ? 0.781 -22.922 -7.836 1 95.75 48 ALA B O 1
ATOM 2464 N N . GLY B 1 49 ? 0.902 -23.281 -5.652 1 93.44 49 GLY B N 1
ATOM 2465 C CA . GLY B 1 49 ? -0.173 -24.266 -5.738 1 93.44 49 GLY B CA 1
ATOM 2466 C C . GLY B 1 49 ? 0.139 -25.406 -6.68 1 93.44 49 GLY B C 1
ATOM 2467 O O . GLY B 1 49 ? 1.127 -26.125 -6.488 1 93.44 49 GLY B O 1
ATOM 2468 N N . SER B 1 50 ? -0.586 -25.5 -7.742 1 93.75 50 SER B N 1
ATOM 2469 C CA . SER B 1 50 ? -0.4 -26.578 -8.711 1 93.75 50 SER B CA 1
ATOM 2470 C C . SER B 1 50 ? 0.823 -26.328 -9.586 1 93.75 50 SER B C 1
ATOM 2472 O O . SER B 1 50 ? 1.281 -27.234 -10.297 1 93.75 50 SER B O 1
ATOM 2474 N N . GLY B 1 51 ? 1.317 -25.141 -9.57 1 96.62 51 GLY B N 1
ATOM 2475 C CA . GLY B 1 51 ? 2.445 -24.781 -10.414 1 96.62 51 GLY B CA 1
ATOM 2476 C C . GLY B 1 51 ? 2.047 -24.484 -11.852 1 96.62 51 GLY B C 1
ATOM 2477 O O . GLY B 1 51 ? 2.898 -24.469 -12.742 1 96.62 51 GLY B O 1
ATOM 2478 N N . ILE B 1 52 ? 0.78 -24.266 -12.078 1 96.31 52 ILE B N 1
ATOM 2479 C CA . ILE B 1 52 ? 0.243 -24.141 -13.43 1 96.31 52 ILE B CA 1
ATOM 2480 C C . ILE B 1 52 ? 0.873 -22.938 -14.125 1 96.31 52 ILE B C 1
ATOM 2482 O O . ILE B 1 52 ? 1.193 -23 -15.312 1 96.31 52 ILE B O 1
ATOM 2486 N N . ALA B 1 53 ? 1.065 -21.891 -13.445 1 96.75 53 ALA B N 1
ATOM 2487 C CA . ALA B 1 53 ? 1.584 -20.672 -14.07 1 96.75 53 ALA B CA 1
ATOM 2488 C C . ALA B 1 53 ? 3.066 -20.812 -14.398 1 96.75 53 ALA B C 1
ATOM 2490 O O . ALA B 1 53 ? 3.506 -20.422 -15.484 1 96.75 53 ALA B O 1
ATOM 2491 N N . GLY B 1 54 ? 3.852 -21.359 -13.445 1 98.06 54 GLY B N 1
ATOM 2492 C CA . GLY B 1 54 ? 5.25 -21.641 -13.727 1 98.06 54 GLY B CA 1
ATOM 2493 C C . GLY B 1 54 ? 5.449 -22.609 -14.883 1 98.06 54 GLY B C 1
ATOM 2494 O O . GLY B 1 54 ? 6.297 -22.375 -15.742 1 98.06 54 GLY B O 1
ATOM 2495 N N . ALA B 1 55 ? 4.648 -23.609 -14.859 1 98.38 55 ALA B N 1
ATOM 2496 C CA . ALA B 1 55 ? 4.703 -24.594 -15.945 1 98.38 55 ALA B CA 1
ATOM 2497 C C . ALA B 1 55 ? 4.375 -23.953 -17.281 1 98.38 55 ALA B C 1
ATOM 2499 O O . ALA B 1 55 ? 5.055 -24.203 -18.281 1 98.38 55 ALA B O 1
ATOM 2500 N N . ALA B 1 56 ? 3.32 -23.125 -17.266 1 97.62 56 ALA B N 1
ATOM 2501 C CA . ALA B 1 56 ? 2.932 -22.438 -18.5 1 97.62 56 ALA B CA 1
ATOM 2502 C C . ALA B 1 56 ? 4.074 -21.578 -19.031 1 97.62 56 ALA B C 1
ATOM 2504 O O . ALA B 1 56 ? 4.332 -21.547 -20.234 1 97.62 56 ALA B O 1
ATOM 2505 N N . LEU B 1 57 ? 4.762 -20.953 -18.141 1 98.06 57 LEU B N 1
ATOM 2506 C CA . LEU B 1 57 ? 5.844 -20.062 -18.562 1 98.06 57 LEU B CA 1
ATOM 2507 C C . LEU B 1 57 ? 7.012 -20.875 -19.125 1 98.06 57 LEU B C 1
ATOM 2509 O O . LEU B 1 57 ? 7.547 -20.547 -20.188 1 98.06 57 LEU B O 1
ATOM 2513 N N . VAL B 1 58 ? 7.426 -21.938 -18.469 1 98.19 58 VAL B N 1
ATOM 2514 C CA . VAL B 1 58 ? 8.578 -22.703 -18.938 1 98.19 58 VAL B CA 1
ATOM 2515 C C . VAL B 1 58 ? 8.25 -23.344 -20.281 1 98.19 58 VAL B C 1
ATOM 2517 O O . VAL B 1 58 ? 9.117 -23.438 -21.156 1 98.19 58 VAL B O 1
ATOM 2520 N N . GLU B 1 59 ? 7.027 -23.766 -20.406 1 98.38 59 GLU B N 1
ATOM 2521 C CA . GLU B 1 59 ? 6.617 -24.328 -21.688 1 98.38 59 GLU B CA 1
ATOM 2522 C C . GLU B 1 59 ? 6.566 -23.266 -22.781 1 98.38 59 GLU B C 1
ATOM 2524 O O . GLU B 1 59 ? 6.93 -23.516 -23.922 1 98.38 59 GLU B O 1
ATOM 2529 N N . ALA B 1 60 ? 6.078 -22.125 -22.484 1 97.81 60 ALA B N 1
ATOM 2530 C CA . ALA B 1 60 ? 6.082 -21.016 -23.438 1 97.81 60 ALA B CA 1
ATOM 2531 C C . ALA B 1 60 ? 7.504 -20.672 -23.875 1 97.81 60 ALA B C 1
ATOM 2533 O O . ALA B 1 60 ? 7.746 -20.344 -25.031 1 97.81 60 ALA B O 1
ATOM 2534 N N . LEU B 1 61 ? 8.406 -20.75 -22.922 1 97.62 61 LEU B N 1
ATOM 2535 C CA . LEU B 1 61 ? 9.812 -20.469 -23.203 1 97.62 61 LEU B CA 1
ATOM 2536 C C . LEU B 1 61 ? 10.438 -21.562 -24.047 1 97.62 61 LEU B C 1
ATOM 2538 O O . LEU B 1 61 ? 11.32 -21.281 -24.875 1 97.62 61 LEU B O 1
ATOM 2542 N N . GLY B 1 62 ? 10.039 -22.75 -23.891 1 96.94 62 GLY B N 1
ATOM 2543 C CA . GLY B 1 62 ? 10.609 -23.906 -24.562 1 96.94 62 GLY B CA 1
ATOM 2544 C C . GLY B 1 62 ? 11.953 -24.328 -24 1 96.94 62 GLY B C 1
ATOM 2545 O O . GLY B 1 62 ? 12.656 -25.141 -24.609 1 96.94 62 GLY B O 1
ATOM 2546 N N . ARG B 1 63 ? 12.328 -23.75 -22.953 1 95.62 63 ARG B N 1
ATOM 2547 C CA . ARG B 1 63 ? 13.609 -23.984 -22.297 1 95.62 63 ARG B CA 1
ATOM 2548 C C . ARG B 1 63 ? 13.562 -23.562 -20.828 1 95.62 63 ARG B C 1
ATOM 2550 O O . ARG B 1 63 ? 12.641 -22.859 -20.422 1 95.62 63 ARG B O 1
ATOM 2557 N N . GLY B 1 64 ? 14.547 -24.125 -20.062 1 95.88 64 GLY B N 1
ATOM 2558 C CA . GLY B 1 64 ? 14.719 -23.656 -18.688 1 95.88 64 GLY B CA 1
ATOM 2559 C C . GLY B 1 64 ? 14.25 -24.672 -17.672 1 95.88 64 GLY B C 1
ATOM 2560 O O . GLY B 1 64 ? 13.867 -25.781 -18.016 1 95.88 64 GLY B O 1
ATOM 2561 N N . GLU B 1 65 ? 14.422 -24.266 -16.375 1 97.06 65 GLU B N 1
ATOM 2562 C CA . GLU B 1 65 ? 14.047 -25.078 -15.227 1 97.06 65 GLU B CA 1
ATOM 2563 C C . GLU B 1 65 ? 13.023 -24.359 -14.352 1 97.06 65 GLU B C 1
ATOM 2565 O O . GLU B 1 65 ? 12.992 -23.125 -14.328 1 97.06 65 GLU B O 1
ATOM 2570 N N . LEU B 1 66 ? 12.219 -25.188 -13.727 1 98.44 66 LEU B N 1
ATOM 2571 C CA . LEU B 1 66 ? 11.133 -24.656 -12.906 1 98.44 66 LEU B CA 1
ATOM 2572 C C . LEU B 1 66 ? 11.32 -25.031 -11.445 1 98.44 66 LEU B C 1
ATOM 2574 O O . LEU B 1 66 ? 11.617 -26.188 -11.125 1 98.44 66 LEU B O 1
ATOM 2578 N N . THR B 1 67 ? 11.289 -24.078 -10.57 1 98.75 67 THR B N 1
ATOM 2579 C CA . THR B 1 67 ? 11.18 -24.266 -9.125 1 98.75 67 THR B CA 1
ATOM 2580 C C . THR B 1 67 ? 9.844 -23.75 -8.609 1 98.75 67 THR B C 1
ATOM 2582 O O . THR B 1 67 ? 9.422 -22.641 -8.953 1 98.75 67 THR B O 1
ATOM 2585 N N . LEU B 1 68 ? 9.18 -24.594 -7.859 1 98.56 68 LEU B N 1
ATOM 2586 C CA . LEU B 1 68 ? 7.941 -24.219 -7.191 1 98.56 68 LEU B CA 1
ATOM 2587 C C . LEU B 1 68 ? 8.18 -23.953 -5.707 1 98.56 68 LEU B C 1
ATOM 2589 O O . LEU B 1 68 ? 8.898 -24.703 -5.051 1 98.56 68 LEU B O 1
ATOM 2593 N N . LEU B 1 69 ? 7.656 -22.859 -5.207 1 98.19 69 LEU B N 1
ATOM 2594 C CA . LEU B 1 69 ? 7.676 -22.562 -3.779 1 98.19 69 LEU B CA 1
ATOM 2595 C C . LEU B 1 69 ? 6.262 -22.312 -3.258 1 98.19 69 LEU B C 1
ATOM 2597 O O . LEU B 1 69 ? 5.504 -21.547 -3.85 1 98.19 69 LEU B O 1
ATOM 2601 N N . ASP B 1 70 ? 5.891 -23 -2.258 1 95.56 70 ASP B N 1
ATOM 2602 C CA . ASP B 1 70 ? 4.617 -22.797 -1.568 1 95.56 70 ASP B CA 1
ATOM 2603 C C . ASP B 1 70 ? 4.723 -23.188 -0.096 1 95.56 70 ASP B C 1
ATOM 2605 O O . ASP B 1 70 ? 5.652 -23.906 0.298 1 95.56 70 ASP B O 1
ATOM 2609 N N . LEU B 1 71 ? 3.805 -22.656 0.686 1 91.81 71 LEU B N 1
ATOM 2610 C CA . LEU B 1 71 ? 3.764 -23.016 2.096 1 91.81 71 LEU B CA 1
ATOM 2611 C C . LEU B 1 71 ? 3.328 -24.469 2.268 1 91.81 71 LEU B C 1
ATOM 2613 O O . LEU B 1 71 ? 3.646 -25.109 3.277 1 91.81 71 LEU B O 1
ATOM 2617 N N . ARG B 1 72 ? 2.652 -24.953 1.233 1 88.25 72 ARG B N 1
ATOM 2618 C CA . ARG B 1 72 ? 2.127 -26.312 1.253 1 88.25 72 ARG B CA 1
ATOM 2619 C C . ARG B 1 72 ? 2.619 -27.109 0.049 1 88.25 72 ARG B C 1
ATOM 2621 O O . ARG B 1 72 ? 2.984 -26.531 -0.977 1 88.25 72 ARG B O 1
ATOM 2628 N N . ASP B 1 73 ? 2.607 -28.359 0.209 1 90.44 73 ASP B N 1
ATOM 2629 C CA . ASP B 1 73 ? 3.084 -29.203 -0.881 1 90.44 73 ASP B CA 1
ATOM 2630 C C . ASP B 1 73 ? 1.968 -30.109 -1.406 1 90.44 73 ASP B C 1
ATOM 2632 O O . ASP B 1 73 ? 2.209 -30.984 -2.242 1 90.44 73 ASP B O 1
ATOM 2636 N N . ASP B 1 74 ? 0.798 -29.859 -1.04 1 87.5 74 ASP B N 1
ATOM 2637 C CA . ASP B 1 74 ? -0.306 -30.781 -1.293 1 87.5 74 ASP B CA 1
ATOM 2638 C C . ASP B 1 74 ? -0.651 -30.828 -2.779 1 87.5 74 ASP B C 1
ATOM 2640 O O . ASP B 1 74 ? -1.251 -31.797 -3.252 1 87.5 74 ASP B O 1
ATOM 2644 N N . GLU B 1 75 ? -0.301 -29.797 -3.523 1 89.38 75 GLU B N 1
ATOM 2645 C CA . GLU B 1 75 ? -0.747 -29.75 -4.914 1 89.38 75 GLU B CA 1
ATOM 2646 C C . GLU B 1 75 ? 0.438 -29.781 -5.875 1 89.38 75 GLU B C 1
ATOM 2648 O O . GLU B 1 75 ? 0.258 -29.734 -7.094 1 89.38 75 GLU B O 1
ATOM 2653 N N . PHE B 1 76 ? 1.656 -29.984 -5.402 1 91.81 76 PHE B N 1
ATOM 2654 C CA . PHE B 1 76 ? 2.842 -29.938 -6.25 1 91.81 76 PHE B CA 1
ATOM 2655 C C . PHE B 1 76 ? 2.789 -31.016 -7.32 1 91.81 76 PHE B C 1
ATOM 2657 O O . PHE B 1 76 ? 3.254 -30.797 -8.445 1 91.81 76 PHE B O 1
ATOM 2664 N N . TYR B 1 77 ? 2.215 -32.125 -6.988 1 88.81 77 TYR B N 1
ATOM 2665 C CA . TYR B 1 77 ? 2.203 -33.281 -7.895 1 88.81 77 TYR B CA 1
ATOM 2666 C C . TYR B 1 77 ? 1.427 -32.969 -9.164 1 88.81 77 TYR B C 1
ATOM 2668 O O . TYR B 1 77 ? 1.642 -33.594 -10.203 1 88.81 77 TYR B O 1
ATOM 2676 N N . LYS B 1 78 ? 0.594 -31.984 -9.18 1 93.81 78 LYS B N 1
ATOM 2677 C CA . LYS B 1 78 ? -0.25 -31.641 -10.32 1 93.81 78 LYS B CA 1
ATOM 2678 C C . LYS B 1 78 ? 0.57 -31 -11.438 1 93.81 78 LYS B C 1
ATOM 2680 O O . LYS B 1 78 ? 0.129 -30.969 -12.586 1 93.81 78 LYS B O 1
ATOM 2685 N N . VAL B 1 79 ? 1.731 -30.531 -11.086 1 96.56 79 VAL B N 1
ATOM 2686 C CA . VAL B 1 79 ? 2.516 -29.781 -12.062 1 96.56 79 VAL B CA 1
ATOM 2687 C C . VAL B 1 79 ? 2.902 -30.703 -13.227 1 96.56 79 VAL B C 1
ATOM 2689 O O . VAL B 1 79 ? 3.072 -30.234 -14.352 1 96.56 79 VAL B O 1
ATOM 2692 N N . LYS B 1 80 ? 2.973 -31.984 -12.992 1 95.62 80 LYS B N 1
ATOM 2693 C CA . LYS B 1 80 ? 3.357 -32.969 -14 1 95.62 80 LYS B CA 1
ATOM 2694 C C . LYS B 1 80 ? 2.324 -33.062 -15.117 1 95.62 80 LYS B C 1
ATOM 2696 O O . LYS B 1 80 ? 2.623 -33.531 -16.219 1 95.62 80 LYS B O 1
ATOM 2701 N N . GLU B 1 81 ? 1.16 -32.562 -14.828 1 96 81 GLU B N 1
ATOM 2702 C CA . GLU B 1 81 ? 0.11 -32.5 -15.836 1 96 81 GLU B CA 1
ATOM 2703 C C . GLU B 1 81 ? 0.369 -31.406 -16.859 1 96 81 GLU B C 1
ATOM 2705 O O . GLU B 1 81 ? -0.199 -31.406 -17.953 1 96 81 GLU B O 1
ATOM 2710 N N . PHE B 1 82 ? 1.2 -30.516 -16.516 1 97.19 82 PHE B N 1
ATOM 2711 C CA . PHE B 1 82 ? 1.338 -29.312 -17.328 1 97.19 82 PHE B CA 1
ATOM 2712 C C . PHE B 1 82 ? 2.717 -29.266 -17.984 1 97.19 82 PHE B C 1
ATOM 2714 O O . PHE B 1 82 ? 2.9 -28.594 -19 1 97.19 82 PHE B O 1
ATOM 2721 N N . THR B 1 83 ? 3.672 -29.953 -17.359 1 97.31 83 THR B N 1
ATOM 2722 C CA . THR B 1 83 ? 5.012 -29.938 -17.938 1 97.31 83 THR B CA 1
ATOM 2723 C C . THR B 1 83 ? 5.746 -31.234 -17.609 1 97.31 83 THR B C 1
ATOM 2725 O O . THR B 1 83 ? 5.555 -31.812 -16.531 1 97.31 83 THR B O 1
ATOM 2728 N N . GLN B 1 84 ? 6.609 -31.641 -18.5 1 95.12 84 GLN B N 1
ATOM 2729 C CA . GLN B 1 84 ? 7.441 -32.812 -18.281 1 95.12 84 GLN B CA 1
ATOM 2730 C C . GLN B 1 84 ? 8.883 -32.438 -17.969 1 95.12 84 GLN B C 1
ATOM 2732 O O . GLN B 1 84 ? 9.75 -33.312 -17.844 1 95.12 84 GLN B O 1
ATOM 2737 N N . ARG B 1 85 ? 9.008 -31.172 -17.891 1 93.38 85 ARG B N 1
ATOM 2738 C CA . ARG B 1 85 ? 10.336 -30.688 -17.516 1 93.38 85 ARG B CA 1
ATOM 2739 C C . ARG B 1 85 ? 10.633 -30.969 -16.047 1 93.38 85 ARG B C 1
ATOM 2741 O O . ARG B 1 85 ? 9.734 -31.312 -15.281 1 93.38 85 ARG B O 1
ATOM 2748 N N . ASN B 1 86 ? 11.945 -30.953 -15.75 1 88.62 86 ASN B N 1
ATOM 2749 C CA . ASN B 1 86 ? 12.32 -31.109 -14.352 1 88.62 86 ASN B CA 1
ATOM 2750 C C . ASN B 1 86 ? 11.812 -29.953 -13.492 1 88.62 86 ASN B C 1
ATOM 2752 O O . ASN B 1 86 ? 12.016 -28.781 -13.836 1 88.62 86 ASN B O 1
ATOM 2756 N N . VAL B 1 87 ? 11.133 -30.312 -12.461 1 97.25 87 VAL B N 1
ATOM 2757 C CA . VAL B 1 87 ? 10.57 -29.328 -11.547 1 97.25 87 VAL B CA 1
ATOM 2758 C C . VAL B 1 87 ? 11.117 -29.547 -10.141 1 97.25 87 VAL B C 1
ATOM 2760 O O . VAL B 1 87 ? 11.008 -30.656 -9.594 1 97.25 87 VAL B O 1
ATOM 2763 N N . ARG B 1 88 ? 11.797 -28.562 -9.617 1 98.06 88 ARG B N 1
ATOM 2764 C CA . ARG B 1 88 ? 12.18 -28.547 -8.203 1 98.06 88 ARG B CA 1
ATOM 2765 C C . ARG B 1 88 ? 11.062 -27.984 -7.34 1 98.06 88 ARG B C 1
ATOM 2767 O O . ARG B 1 88 ? 10.422 -27 -7.711 1 98.06 88 ARG B O 1
ATOM 2774 N N . THR B 1 89 ? 10.789 -28.688 -6.227 1 97.94 89 THR B N 1
ATOM 2775 C CA . THR B 1 89 ? 9.75 -28.219 -5.316 1 97.94 89 THR B CA 1
ATOM 2776 C C . THR B 1 89 ? 10.344 -27.875 -3.957 1 97.94 89 THR B C 1
ATOM 2778 O O . THR B 1 89 ? 11.203 -28.594 -3.443 1 97.94 89 THR B O 1
ATOM 2781 N N . VAL B 1 90 ? 9.961 -26.75 -3.418 1 97.69 90 VAL B N 1
ATOM 2782 C CA . VAL B 1 90 ? 10.445 -26.266 -2.131 1 97.69 90 VAL B CA 1
ATOM 2783 C C . VAL B 1 90 ? 9.266 -25.812 -1.277 1 97.69 90 VAL B C 1
ATOM 2785 O O . VAL B 1 90 ? 8.414 -25.047 -1.739 1 97.69 90 VAL B O 1
ATOM 2788 N N . VAL B 1 91 ? 9.156 -26.359 -0.052 1 95.69 91 VAL B N 1
ATOM 2789 C CA . VAL B 1 91 ? 8.195 -25.844 0.917 1 95.69 91 VAL B CA 1
ATOM 2790 C C . VAL B 1 91 ? 8.82 -24.688 1.694 1 95.69 91 VAL B C 1
ATOM 2792 O O . VAL B 1 91 ? 9.875 -24.844 2.311 1 95.69 91 VAL B O 1
ATOM 2795 N N . GLY B 1 92 ? 8.156 -23.438 1.593 1 94.25 92 GLY B N 1
ATOM 2796 C CA . GLY B 1 92 ? 8.742 -22.281 2.268 1 94.25 92 GLY B CA 1
ATOM 2797 C C . GLY B 1 92 ? 7.852 -21.047 2.225 1 94.25 92 GLY B C 1
ATOM 2798 O O . GLY B 1 92 ? 6.852 -21.031 1.506 1 94.25 92 GLY B O 1
ATOM 2799 N N . ASP B 1 93 ? 8.188 -20.125 3.07 1 92.94 93 ASP B N 1
ATOM 2800 C CA . ASP B 1 93 ? 7.508 -18.844 3.232 1 92.94 93 ASP B CA 1
ATOM 2801 C C . ASP B 1 93 ? 8.047 -17.812 2.25 1 92.94 93 ASP B C 1
ATOM 2803 O O . ASP B 1 93 ? 9.242 -17.484 2.266 1 92.94 93 ASP B O 1
ATOM 2807 N N . VAL B 1 94 ? 7.152 -17.297 1.386 1 95.25 94 VAL B N 1
ATOM 2808 C CA . VAL B 1 94 ? 7.551 -16.375 0.328 1 95.25 94 VAL B CA 1
ATOM 2809 C C . VAL B 1 94 ? 8.203 -15.141 0.94 1 95.25 94 VAL B C 1
ATOM 2811 O O . VAL B 1 94 ? 8.992 -14.453 0.282 1 95.25 94 VAL B O 1
ATOM 2814 N N . ARG B 1 95 ? 7.965 -14.859 2.225 1 91.62 95 ARG B N 1
ATOM 2815 C CA . ARG B 1 95 ? 8.531 -13.703 2.912 1 91.62 95 ARG B CA 1
ATOM 2816 C C . ARG B 1 95 ? 10.023 -13.891 3.156 1 91.62 95 ARG B C 1
ATOM 2818 O O . ARG B 1 95 ? 10.734 -12.93 3.463 1 91.62 95 ARG B O 1
ATOM 2825 N N . LEU B 1 96 ? 10.516 -15.055 2.938 1 90.19 96 LEU B N 1
ATOM 2826 C CA . LEU B 1 96 ? 11.883 -15.391 3.322 1 90.19 96 LEU B CA 1
ATOM 2827 C C . LEU B 1 96 ? 12.688 -15.844 2.111 1 90.19 96 LEU B C 1
ATOM 2829 O O . LEU B 1 96 ? 13.602 -16.672 2.24 1 90.19 96 LEU B O 1
ATOM 2833 N N . LEU B 1 97 ? 12.367 -15.359 0.984 1 93.38 97 LEU B N 1
ATOM 2834 C CA . LEU B 1 97 ? 12.977 -15.797 -0.269 1 93.38 97 LEU B CA 1
ATOM 2835 C C . LEU B 1 97 ? 14.5 -15.734 -0.183 1 93.38 97 LEU B C 1
ATOM 2837 O O . LEU B 1 97 ? 15.18 -16.703 -0.52 1 93.38 97 LEU B O 1
ATOM 2841 N N . PRO B 1 98 ? 15.125 -14.633 0.352 1 90.38 98 PRO B N 1
ATOM 2842 C CA . PRO B 1 98 ? 16.594 -14.555 0.369 1 90.38 98 PRO B CA 1
ATOM 2843 C C . PRO B 1 98 ? 17.219 -15.586 1.296 1 90.38 98 PRO B C 1
ATOM 2845 O O . PRO B 1 98 ? 18.391 -15.938 1.129 1 90.38 98 PRO B O 1
ATOM 2848 N N . LYS B 1 99 ? 16.453 -16.031 2.268 1 88.75 99 LYS B N 1
ATOM 2849 C CA . LYS B 1 99 ? 16.953 -17.062 3.18 1 88.75 99 LYS B CA 1
ATOM 2850 C C . LYS B 1 99 ? 16.812 -18.453 2.566 1 88.75 99 LYS B C 1
ATOM 2852 O O . LYS B 1 99 ? 17.609 -19.344 2.852 1 88.75 99 LYS B O 1
ATOM 2857 N N . ILE B 1 100 ? 15.844 -18.656 1.715 1 93.69 100 ILE B N 1
ATOM 2858 C CA . ILE B 1 100 ? 15.523 -19.969 1.139 1 93.69 100 ILE B CA 1
ATOM 2859 C C . ILE B 1 100 ? 16.453 -20.234 -0.047 1 93.69 100 ILE B C 1
ATOM 2861 O O . ILE B 1 100 ? 16.906 -21.375 -0.232 1 93.69 100 ILE B O 1
ATOM 2865 N N . PHE B 1 101 ? 16.672 -19.188 -0.828 1 95.38 101 PHE B N 1
ATOM 2866 C CA . PHE B 1 101 ? 17.422 -19.391 -2.064 1 95.38 101 PHE B CA 1
ATOM 2867 C C . PHE B 1 101 ? 18.719 -18.609 -2.039 1 95.38 101 PHE B C 1
ATOM 2869 O O . PHE B 1 101 ? 18.719 -17.406 -1.794 1 95.38 101 PHE B O 1
ATOM 2876 N N . LYS B 1 102 ? 19.781 -19.297 -2.332 1 93.44 102 LYS B N 1
ATOM 2877 C CA . LYS B 1 102 ? 21.078 -18.656 -2.5 1 93.44 102 LYS B CA 1
ATOM 2878 C C . LYS B 1 102 ? 21.375 -18.391 -3.975 1 93.44 102 LYS B C 1
ATOM 2880 O O . LYS B 1 102 ? 22.203 -17.531 -4.305 1 93.44 102 LYS B O 1
ATOM 2885 N N . GLU B 1 103 ? 20.672 -19.078 -4.785 1 95.81 103 GLU B N 1
ATOM 2886 C CA . GLU B 1 103 ? 20.828 -18.875 -6.227 1 95.81 103 GLU B CA 1
ATOM 2887 C C . GLU B 1 103 ? 19.922 -17.75 -6.715 1 95.81 103 GLU B C 1
ATOM 2889 O O . GLU B 1 103 ? 19.078 -17.25 -5.969 1 95.81 103 GLU B O 1
ATOM 2894 N N . LYS B 1 104 ? 20.188 -17.328 -7.953 1 96.69 104 LYS B N 1
ATOM 2895 C CA . LYS B 1 104 ? 19.391 -16.281 -8.578 1 96.69 104 LYS B CA 1
ATOM 2896 C C . LYS B 1 104 ? 18.469 -16.875 -9.648 1 96.69 104 LYS B C 1
ATOM 2898 O O . LYS B 1 104 ? 18.766 -17.906 -10.234 1 96.69 104 LYS B O 1
ATOM 2903 N N . PHE B 1 105 ? 17.406 -16.188 -9.875 1 98.31 105 PHE B N 1
ATOM 2904 C CA . PHE B 1 105 ? 16.422 -16.594 -10.867 1 98.31 105 PHE B CA 1
ATOM 2905 C C . PHE B 1 105 ? 16.297 -15.539 -11.969 1 98.31 105 PHE B C 1
ATOM 2907 O O . PHE B 1 105 ? 16.734 -14.398 -11.789 1 98.31 105 PHE B O 1
ATOM 2914 N N . ASP B 1 106 ? 15.805 -16.016 -13.094 1 98.5 106 ASP B N 1
ATOM 2915 C CA . ASP B 1 106 ? 15.578 -15.094 -14.211 1 98.5 106 ASP B CA 1
ATOM 2916 C C . ASP B 1 106 ? 14.156 -14.539 -14.188 1 98.5 106 ASP B C 1
ATOM 2918 O O . ASP B 1 106 ? 13.922 -13.422 -14.656 1 98.5 106 ASP B O 1
ATOM 2922 N N . VAL B 1 107 ? 13.281 -15.344 -13.68 1 98.56 107 VAL B N 1
ATOM 2923 C CA . VAL B 1 107 ? 11.883 -14.914 -13.641 1 98.56 107 VAL B CA 1
ATOM 2924 C C . VAL B 1 107 ? 11.203 -15.469 -12.391 1 98.56 107 VAL B C 1
ATOM 2926 O O . VAL B 1 107 ? 11.438 -16.625 -12.008 1 98.56 107 VAL B O 1
ATOM 2929 N N . ILE B 1 108 ? 10.438 -14.625 -11.727 1 98.75 108 ILE B N 1
ATOM 2930 C CA . ILE B 1 108 ? 9.539 -15.031 -10.648 1 98.75 108 ILE B CA 1
ATOM 2931 C C . ILE B 1 108 ? 8.094 -14.797 -11.07 1 98.75 108 ILE B C 1
ATOM 2933 O O . ILE B 1 108 ? 7.75 -13.727 -11.586 1 98.75 108 ILE B O 1
ATOM 2937 N N . VAL B 1 109 ? 7.285 -15.805 -10.898 1 98.25 109 VAL B N 1
ATOM 2938 C CA . VAL B 1 109 ? 5.863 -15.711 -11.227 1 98.25 109 VAL B CA 1
ATOM 2939 C C . VAL B 1 109 ? 5.031 -15.883 -9.961 1 98.25 109 VAL B C 1
ATOM 2941 O O . VAL B 1 109 ? 5.293 -16.781 -9.156 1 98.25 109 VAL B O 1
ATOM 2944 N N . CYS B 1 110 ? 4.188 -14.961 -9.727 1 97.69 110 CYS B N 1
ATOM 2945 C CA . CYS B 1 110 ? 3.148 -15.031 -8.711 1 97.69 110 CYS B CA 1
ATOM 2946 C C . CYS B 1 110 ? 1.762 -14.914 -9.328 1 97.69 110 CYS B C 1
ATOM 2948 O O . CYS B 1 110 ? 1.316 -13.812 -9.664 1 97.69 110 CYS B O 1
ATOM 2950 N N . TRP B 1 111 ? 1.052 -16.062 -9.383 1 94.19 111 TRP B N 1
ATOM 2951 C CA . TRP B 1 111 ? -0.161 -16.125 -10.195 1 94.19 111 TRP B CA 1
ATOM 2952 C C . TRP B 1 111 ? -1.328 -16.688 -9.383 1 94.19 111 TRP B C 1
ATOM 2954 O O . TRP B 1 111 ? -1.151 -17.609 -8.586 1 94.19 111 TRP B O 1
ATOM 2964 N N . GLY B 1 112 ? -2.602 -16.188 -9.578 1 87.5 112 GLY B N 1
ATOM 2965 C CA . GLY B 1 112 ? -3.811 -16.766 -9.023 1 87.5 112 GLY B CA 1
ATOM 2966 C C . GLY B 1 112 ? -4.297 -16.062 -7.77 1 87.5 112 GLY B C 1
ATOM 2967 O O . GLY B 1 112 ? -4.801 -16.719 -6.844 1 87.5 112 GLY B O 1
ATOM 2968 N N . SER B 1 113 ? -4.195 -14.859 -7.578 1 80.06 113 SER B N 1
ATOM 2969 C CA . SER B 1 113 ? -4.707 -14.078 -6.461 1 80.06 113 SER B CA 1
ATOM 2970 C C . SER B 1 113 ? -4.062 -14.5 -5.145 1 80.06 113 SER B C 1
ATOM 2972 O O . SER B 1 113 ? -4.758 -14.75 -4.16 1 80.06 113 SER B O 1
ATOM 2974 N N . SER B 1 114 ? -2.898 -14.711 -5.098 1 90.44 114 SER B N 1
ATOM 2975 C CA . SER B 1 114 ? -2.145 -15.125 -3.92 1 90.44 114 SER B CA 1
ATOM 2976 C C . SER B 1 114 ? -1.787 -13.93 -3.043 1 90.44 114 SER B C 1
ATOM 2978 O O . SER B 1 114 ? -1.676 -14.062 -1.821 1 90.44 114 SER B O 1
ATOM 2980 N N . ILE B 1 115 ? -1.774 -12.766 -3.594 1 94.38 115 ILE B N 1
ATOM 2981 C CA . ILE B 1 115 ? -1.266 -11.555 -2.955 1 94.38 115 ILE B CA 1
ATOM 2982 C C . ILE B 1 115 ? -2.156 -11.18 -1.771 1 94.38 115 ILE B C 1
ATOM 2984 O O . ILE B 1 115 ? -1.673 -10.672 -0.758 1 94.38 115 ILE B O 1
ATOM 2988 N N . PRO B 1 116 ? -3.436 -11.5 -1.819 1 93.81 116 PRO B N 1
ATOM 2989 C CA . PRO B 1 116 ? -4.312 -11.133 -0.705 1 93.81 116 PRO B CA 1
ATOM 2990 C C . PRO B 1 116 ? -3.932 -11.828 0.6 1 93.81 116 PRO B C 1
ATOM 2992 O O . PRO B 1 116 ? -4.344 -11.398 1.679 1 93.81 116 PRO B O 1
ATOM 2995 N N . HIS B 1 117 ? -3.17 -12.883 0.517 1 92.94 117 HIS B N 1
ATOM 2996 C CA . HIS B 1 117 ? -2.756 -13.586 1.727 1 92.94 117 HIS B CA 1
ATOM 2997 C C . HIS B 1 117 ? -1.664 -12.82 2.465 1 92.94 117 HIS B C 1
ATOM 2999 O O . HIS B 1 117 ? -1.319 -13.156 3.598 1 92.94 117 HIS B O 1
ATOM 3005 N N . LEU B 1 118 ? -1.147 -11.836 1.886 1 94.12 118 LEU B N 1
ATOM 3006 C CA . LEU B 1 118 ? -0.041 -11.07 2.455 1 94.12 118 LEU B CA 1
ATOM 3007 C C . LEU B 1 118 ? -0.521 -9.727 2.977 1 94.12 118 LEU B C 1
ATOM 3009 O O . LEU B 1 118 ? -1.119 -8.945 2.232 1 94.12 118 LEU B O 1
ATOM 3013 N N . ASP B 1 119 ? -0.242 -9.484 4.254 1 92.88 119 ASP B N 1
ATOM 3014 C CA . ASP B 1 119 ? -0.482 -8.148 4.773 1 92.88 119 ASP B CA 1
ATOM 3015 C C . ASP B 1 119 ? 0.551 -7.156 4.234 1 92.88 119 ASP B C 1
ATOM 3017 O O . ASP B 1 119 ? 1.456 -7.539 3.49 1 92.88 119 ASP B O 1
ATOM 3021 N N . PRO B 1 120 ? 0.424 -5.871 4.496 1 93.44 120 PRO B N 1
ATOM 3022 C CA . PRO B 1 120 ? 1.296 -4.875 3.871 1 93.44 120 PRO B CA 1
ATOM 3023 C C . PRO B 1 120 ? 2.777 -5.137 4.133 1 93.44 120 PRO B C 1
ATOM 3025 O O . PRO B 1 120 ? 3.59 -5.086 3.209 1 93.44 120 PRO B O 1
ATOM 3028 N N . LYS B 1 121 ? 3.17 -5.41 5.363 1 88.38 121 LYS B N 1
ATOM 3029 C CA . LYS B 1 121 ? 4.566 -5.703 5.664 1 88.38 121 LYS B CA 1
ATOM 3030 C C . LYS B 1 121 ? 5.039 -6.953 4.93 1 88.38 121 LYS B C 1
ATOM 3032 O O . LYS B 1 121 ? 6.141 -6.977 4.375 1 88.38 121 LYS B O 1
ATOM 3037 N N . SER B 1 122 ? 4.168 -7.957 4.91 1 90.94 122 SER B N 1
ATOM 3038 C CA . SER B 1 122 ? 4.508 -9.219 4.258 1 90.94 122 SER B CA 1
ATOM 3039 C C . SER B 1 122 ? 4.684 -9.031 2.752 1 90.94 122 SER B C 1
ATOM 3041 O O . SER B 1 122 ? 5.555 -9.656 2.143 1 90.94 122 SER B O 1
ATOM 3043 N N . LEU B 1 123 ? 3.822 -8.211 2.143 1 95.5 123 LEU B N 1
ATOM 3044 C CA . LEU B 1 123 ? 3.945 -7.965 0.708 1 95.5 123 LEU B CA 1
ATOM 3045 C C . LEU B 1 123 ? 5.262 -7.266 0.387 1 95.5 123 LEU B C 1
ATOM 3047 O O . LEU B 1 123 ? 5.922 -7.598 -0.602 1 95.5 123 LEU B O 1
ATOM 3051 N N . ILE B 1 124 ? 5.629 -6.328 1.208 1 91.62 124 ILE B N 1
ATOM 3052 C CA . ILE B 1 124 ? 6.898 -5.637 1.028 1 91.62 124 ILE B CA 1
ATOM 3053 C C . ILE B 1 124 ? 8.047 -6.637 1.115 1 91.62 124 ILE B C 1
ATOM 3055 O O . ILE B 1 124 ? 8.961 -6.617 0.284 1 91.62 124 ILE B O 1
ATOM 3059 N N . LEU B 1 125 ? 8.039 -7.539 2.098 1 88.19 125 LEU B N 1
ATOM 3060 C CA . LEU B 1 125 ? 9.078 -8.555 2.252 1 88.19 125 LEU B CA 1
ATOM 3061 C C . LEU B 1 125 ? 9.148 -9.445 1.02 1 88.19 125 LEU B C 1
ATOM 3063 O O . LEU B 1 125 ? 10.242 -9.781 0.556 1 88.19 125 LEU B O 1
ATOM 3067 N N . PHE B 1 126 ? 7.984 -9.82 0.486 1 94.75 126 PHE B N 1
ATOM 3068 C CA . PHE B 1 126 ? 7.941 -10.656 -0.711 1 94.75 126 PHE B CA 1
ATOM 3069 C C . PHE B 1 126 ? 8.602 -9.945 -1.887 1 94.75 126 PHE B C 1
ATOM 3071 O O . PHE B 1 126 ? 9.523 -10.484 -2.508 1 94.75 126 PHE B O 1
ATOM 3078 N N . ILE B 1 127 ? 8.164 -8.719 -2.164 1 94.69 127 ILE B N 1
ATOM 3079 C CA . ILE B 1 127 ? 8.656 -8.023 -3.35 1 94.69 127 ILE B CA 1
ATOM 3080 C C . ILE B 1 127 ? 10.133 -7.68 -3.174 1 94.69 127 ILE B C 1
ATOM 3082 O O . ILE B 1 127 ? 10.922 -7.805 -4.117 1 94.69 127 ILE B O 1
ATOM 3086 N N . ALA B 1 128 ? 10.547 -7.281 -1.992 1 89.62 128 ALA B N 1
ATOM 3087 C CA . ALA B 1 128 ? 11.953 -7.039 -1.699 1 89.62 128 ALA B CA 1
ATOM 3088 C C . ALA B 1 128 ? 12.773 -8.32 -1.849 1 89.62 128 ALA B C 1
ATOM 3090 O O . ALA B 1 128 ? 13.883 -8.289 -2.395 1 89.62 128 ALA B O 1
ATOM 3091 N N . GLY B 1 129 ? 12.242 -9.398 -1.34 1 91.94 129 GLY B N 1
ATOM 3092 C CA . GLY B 1 129 ? 12.914 -10.68 -1.493 1 91.94 129 GLY B CA 1
ATOM 3093 C C . GLY B 1 129 ? 13.055 -11.109 -2.941 1 91.94 129 GLY B C 1
ATOM 3094 O O . GLY B 1 129 ? 14.086 -11.648 -3.338 1 91.94 129 GLY B O 1
ATOM 3095 N N . ALA B 1 130 ? 11.961 -10.906 -3.678 1 95.56 130 ALA B N 1
ATOM 3096 C CA . ALA B 1 130 ? 12.016 -11.203 -5.105 1 95.56 130 ALA B CA 1
ATOM 3097 C C . ALA B 1 130 ? 13.141 -10.438 -5.789 1 95.56 130 ALA B C 1
ATOM 3099 O O . ALA B 1 130 ? 13.914 -11.016 -6.562 1 95.56 130 ALA B O 1
ATOM 3100 N N . ARG B 1 131 ? 13.195 -9.156 -5.504 1 93.19 131 ARG B N 1
ATOM 3101 C CA . ARG B 1 131 ? 14.273 -8.336 -6.043 1 93.19 131 ARG B CA 1
ATOM 3102 C C . ARG B 1 131 ? 15.633 -8.945 -5.715 1 93.19 131 ARG B C 1
ATOM 3104 O O . ARG B 1 131 ? 16.516 -9.008 -6.574 1 93.19 131 ARG B O 1
ATOM 3111 N N . GLU B 1 132 ? 15.812 -9.422 -4.508 1 90.69 132 GLU B N 1
ATOM 3112 C CA . GLU B 1 132 ? 17.094 -9.938 -4.027 1 90.69 132 GLU B CA 1
ATOM 3113 C C . GLU B 1 132 ? 17.469 -11.219 -4.758 1 90.69 132 GLU B C 1
ATOM 3115 O O . GLU B 1 132 ? 18.656 -11.469 -5.016 1 90.69 132 GLU B O 1
ATOM 3120 N N . VAL B 1 133 ? 16.516 -12.055 -5.117 1 94.69 133 VAL B N 1
ATOM 3121 C CA . VAL B 1 133 ? 16.859 -13.375 -5.625 1 94.69 133 VAL B CA 1
ATOM 3122 C C . VAL B 1 133 ? 16.75 -13.391 -7.148 1 94.69 133 VAL B C 1
ATOM 3124 O O . VAL B 1 133 ? 16.875 -14.438 -7.777 1 94.69 133 VAL B O 1
ATOM 3127 N N . LEU B 1 134 ? 16.484 -12.25 -7.727 1 96.62 134 LEU B N 1
ATOM 3128 C CA . LEU B 1 134 ? 16.438 -12.141 -9.18 1 96.62 134 LEU B CA 1
ATOM 3129 C C . LEU B 1 134 ? 17.797 -11.672 -9.727 1 96.62 134 LEU B C 1
ATOM 3131 O O . LEU B 1 134 ? 18.5 -10.906 -9.062 1 96.62 134 LEU B O 1
ATOM 3135 N N . ASN B 1 135 ? 18.125 -12.148 -10.914 1 96.06 135 ASN B N 1
ATOM 3136 C CA . ASN B 1 135 ? 19.281 -11.625 -11.648 1 96.06 135 ASN B CA 1
ATOM 3137 C C . ASN B 1 135 ? 19.078 -10.172 -12.055 1 96.06 135 ASN B C 1
ATOM 3139 O O . ASN B 1 135 ? 17.969 -9.633 -11.922 1 96.06 135 ASN B O 1
ATOM 3143 N N . GLU B 1 136 ? 20.078 -9.445 -12.531 1 92.75 136 GLU B N 1
ATOM 3144 C CA . GLU B 1 136 ? 20.078 -8.031 -12.883 1 92.75 136 GLU B CA 1
ATOM 3145 C C . GLU B 1 136 ? 19 -7.719 -13.906 1 92.75 136 GLU B C 1
ATOM 3147 O O . GLU B 1 136 ? 18.391 -6.645 -13.867 1 92.75 136 GLU B O 1
ATOM 3152 N N . GLU B 1 137 ? 18.719 -8.656 -14.805 1 94.31 137 GLU B N 1
ATOM 3153 C CA . GLU B 1 137 ? 17.672 -8.453 -15.805 1 94.31 137 GLU B CA 1
ATOM 3154 C C . GLU B 1 137 ? 16.438 -9.289 -15.492 1 94.31 137 GLU B C 1
ATOM 3156 O O . GLU B 1 137 ? 15.633 -9.57 -16.391 1 94.31 137 GLU B O 1
ATOM 3161 N N . GLY B 1 138 ? 16.391 -9.648 -14.266 1 97.5 138 GLY B N 1
ATOM 3162 C CA . GLY B 1 138 ? 15.305 -10.539 -13.867 1 97.5 138 GLY B CA 1
ATOM 3163 C C . GLY B 1 138 ? 13.93 -9.906 -13.992 1 97.5 138 GLY B C 1
ATOM 3164 O O . GLY B 1 138 ? 13.812 -8.68 -14.062 1 97.5 138 GLY B O 1
ATOM 3165 N N . VAL B 1 139 ? 12.914 -10.766 -14.094 1 98.06 139 VAL B N 1
ATOM 3166 C CA . VAL B 1 139 ? 11.539 -10.344 -14.336 1 98.06 139 VAL B CA 1
ATOM 3167 C C . VAL B 1 139 ? 10.625 -10.906 -13.242 1 98.06 139 VAL B C 1
ATOM 3169 O O . VAL B 1 139 ? 10.781 -12.055 -12.836 1 98.06 139 VAL B O 1
ATOM 3172 N N . ILE B 1 140 ? 9.758 -10.062 -12.734 1 98.25 140 ILE B N 1
ATOM 3173 C CA . ILE B 1 140 ? 8.688 -10.555 -11.867 1 98.25 140 ILE B CA 1
ATOM 3174 C C . ILE B 1 140 ? 7.34 -10.375 -12.555 1 98.25 140 ILE B C 1
ATOM 3176 O O . ILE B 1 140 ? 7.09 -9.352 -13.188 1 98.25 140 ILE B O 1
ATOM 3180 N N . VAL B 1 141 ? 6.484 -11.391 -12.547 1 97.38 141 VAL B N 1
ATOM 3181 C CA . VAL B 1 141 ? 5.156 -11.398 -13.148 1 97.38 141 VAL B CA 1
ATOM 3182 C C . VAL B 1 141 ? 4.105 -11.703 -12.078 1 97.38 141 VAL B C 1
ATOM 3184 O O . VAL B 1 141 ? 4.102 -12.789 -11.492 1 97.38 141 VAL B O 1
ATOM 3187 N N . ILE B 1 142 ? 3.223 -10.75 -11.859 1 96.88 142 ILE B N 1
ATOM 3188 C CA . ILE B 1 142 ? 2.225 -10.898 -10.812 1 96.88 142 ILE B CA 1
ATOM 3189 C C . ILE B 1 142 ? 0.826 -10.719 -11.398 1 96.88 142 ILE B C 1
ATOM 3191 O O . ILE B 1 142 ? 0.513 -9.672 -11.961 1 96.88 142 ILE B O 1
ATOM 3195 N N . GLU B 1 143 ? 0.009 -11.75 -11.289 1 94.56 143 GLU B N 1
ATOM 3196 C CA . GLU B 1 143 ? -1.412 -11.555 -11.562 1 94.56 143 GLU B CA 1
ATOM 3197 C C . GLU B 1 143 ? -2.125 -10.953 -10.352 1 94.56 143 GLU B C 1
ATOM 3199 O O . GLU B 1 143 ? -1.964 -11.438 -9.227 1 94.56 143 GLU B O 1
ATOM 3204 N N . GLN B 1 144 ? -2.82 -9.914 -10.586 1 92.12 144 GLN B N 1
ATOM 3205 C CA . GLN B 1 144 ? -3.453 -9.195 -9.484 1 92.12 144 GLN B CA 1
ATOM 3206 C C . GLN B 1 144 ? -4.898 -8.828 -9.82 1 92.12 144 GLN B C 1
ATOM 3208 O O . GLN B 1 144 ? -5.172 -8.281 -10.891 1 92.12 144 GLN B O 1
ATOM 3213 N N . THR B 1 145 ? -5.797 -9.289 -8.953 1 89.44 145 THR B N 1
ATOM 3214 C CA . THR B 1 145 ? -7.172 -8.812 -9.008 1 89.44 145 THR B CA 1
ATOM 3215 C C . THR B 1 145 ? -7.336 -7.543 -8.172 1 89.44 145 THR B C 1
ATOM 3217 O O . THR B 1 145 ? -6.898 -7.492 -7.016 1 89.44 145 THR B O 1
ATOM 3220 N N . ASP B 1 146 ? -7.949 -6.586 -8.781 1 90.5 146 ASP B N 1
ATOM 3221 C CA . ASP B 1 146 ? -8.227 -5.375 -8.016 1 90.5 146 ASP B CA 1
ATOM 3222 C C . ASP B 1 146 ? -9.414 -5.578 -7.078 1 90.5 146 ASP B C 1
ATOM 3224 O O . ASP B 1 146 ? -10.562 -5.344 -7.465 1 90.5 146 ASP B O 1
ATOM 3228 N N . LEU B 1 147 ? -9.156 -5.898 -5.848 1 89.62 147 LEU B N 1
ATOM 3229 C CA . LEU B 1 147 ? -10.211 -6.23 -4.898 1 89.62 147 LEU B CA 1
ATOM 3230 C C . LEU B 1 147 ? -10.898 -4.965 -4.387 1 89.62 147 LEU B C 1
ATOM 3232 O O . LEU B 1 147 ? -12.047 -5.016 -3.939 1 89.62 147 LEU B O 1
ATOM 3236 N N . MET B 1 148 ? -10.211 -3.865 -4.422 1 89.06 148 MET B N 1
ATOM 3237 C CA . MET B 1 148 ? -10.852 -2.6 -4.074 1 89.06 148 MET B CA 1
ATOM 3238 C C . MET B 1 148 ? -11.914 -2.227 -5.098 1 89.06 148 MET B C 1
ATOM 3240 O O . MET B 1 148 ? -13 -1.762 -4.734 1 89.06 148 MET B O 1
ATOM 3244 N N . GLU B 1 149 ? -11.578 -2.408 -6.332 1 86.12 149 GLU B N 1
ATOM 3245 C CA . GLU B 1 149 ? -12.578 -2.168 -7.367 1 86.12 149 GLU B CA 1
ATOM 3246 C C . GLU B 1 149 ? -13.82 -3.025 -7.145 1 86.12 149 GLU B C 1
ATOM 3248 O O . GLU B 1 149 ? -14.945 -2.537 -7.258 1 86.12 149 GLU B O 1
ATOM 3253 N N . ARG B 1 150 ? -13.578 -4.238 -6.863 1 84 150 ARG B N 1
ATOM 3254 C CA . ARG B 1 150 ? -14.688 -5.148 -6.605 1 84 150 ARG B CA 1
ATOM 3255 C C . ARG B 1 150 ? -15.523 -4.672 -5.43 1 84 150 ARG B C 1
ATOM 3257 O O . ARG B 1 150 ? -16.766 -4.695 -5.488 1 84 150 ARG B O 1
ATOM 3264 N N . LEU B 1 151 ? -14.898 -4.285 -4.387 1 85.81 151 LEU B N 1
ATOM 3265 C CA . LEU B 1 151 ? -15.57 -3.807 -3.186 1 85.81 151 LEU B CA 1
ATOM 3266 C C . LEU B 1 151 ? -16.438 -2.594 -3.496 1 85.81 151 LEU B C 1
ATOM 3268 O O . LEU B 1 151 ? -17.594 -2.518 -3.055 1 85.81 151 LEU B O 1
ATOM 3272 N N . ILE B 1 152 ? -15.898 -1.67 -4.277 1 84.12 152 ILE B N 1
ATOM 3273 C CA . ILE B 1 152 ? -16.594 -0.431 -4.598 1 84.12 152 ILE B CA 1
ATOM 3274 C C . ILE B 1 152 ? -17.781 -0.731 -5.512 1 84.12 152 ILE B C 1
ATOM 3276 O O . ILE B 1 152 ? -18.859 -0.16 -5.344 1 84.12 152 ILE B O 1
ATOM 3280 N N . ARG B 1 153 ? -17.625 -1.646 -6.414 1 81.44 153 ARG B N 1
ATOM 3281 C CA . ARG B 1 153 ? -18.641 -1.974 -7.398 1 81.44 153 ARG B CA 1
ATOM 3282 C C . ARG B 1 153 ? -19.75 -2.816 -6.773 1 81.44 153 ARG B C 1
ATOM 3284 O O . ARG B 1 153 ? -20.938 -2.566 -7.004 1 81.44 153 ARG B O 1
ATOM 3291 N N . GLU B 1 154 ? -19.359 -3.785 -5.973 1 81.69 154 GLU B N 1
ATOM 3292 C CA . GLU B 1 154 ? -20.312 -4.793 -5.508 1 81.69 154 GLU B CA 1
ATOM 3293 C C . GLU B 1 154 ? -20.703 -4.551 -4.051 1 81.69 154 GLU B C 1
ATOM 3295 O O . GLU B 1 154 ? -21.688 -5.105 -3.566 1 81.69 154 GLU B O 1
ATOM 3300 N N . GLY B 1 155 ? -19.938 -3.66 -3.416 1 81.62 155 GLY B N 1
ATOM 3301 C CA . GLY B 1 155 ? -20.141 -3.496 -1.985 1 81.62 155 GLY B CA 1
ATOM 3302 C C . GLY B 1 155 ? -19.438 -4.566 -1.162 1 81.62 155 GLY B C 1
ATOM 3303 O O . GLY B 1 155 ? -19.172 -5.664 -1.658 1 81.62 155 GLY B O 1
ATOM 3304 N N . PHE B 1 156 ? -19.109 -4.223 0.064 1 82.75 156 PHE B N 1
ATOM 3305 C CA . PHE B 1 156 ? -18.516 -5.203 0.971 1 82.75 156 PHE B CA 1
ATOM 3306 C C . PHE B 1 156 ? -19.578 -6.195 1.447 1 82.75 156 PHE B C 1
ATOM 3308 O O . PHE B 1 156 ? -20.609 -5.797 1.995 1 82.75 156 PHE B O 1
ATOM 3315 N N . GLN B 1 157 ? -19.344 -7.441 1.176 1 82.75 157 GLN B N 1
ATOM 3316 C CA . GLN B 1 157 ? -20.297 -8.484 1.558 1 82.75 157 GLN B CA 1
ATOM 3317 C C . GLN B 1 157 ? -19.828 -9.227 2.803 1 82.75 157 GLN B C 1
ATOM 3319 O O . GLN B 1 157 ? -18.797 -9.898 2.775 1 82.75 157 GLN B O 1
ATOM 3324 N N . LYS B 1 158 ? -20.625 -9.141 3.846 1 86.69 158 LYS B N 1
ATOM 3325 C CA . LYS B 1 158 ? -20.266 -9.773 5.109 1 86.69 158 LYS B CA 1
ATOM 3326 C C . LYS B 1 158 ? -20.438 -11.281 5.039 1 86.69 158 LYS B C 1
ATOM 3328 O O . LYS B 1 158 ? -19.844 -12.023 5.82 1 86.69 158 LYS B O 1
ATOM 3333 N N . MET B 1 159 ? -21.328 -11.758 4.152 1 89.94 159 MET B N 1
ATOM 3334 C CA . MET B 1 159 ? -21.578 -13.172 3.873 1 89.94 159 MET B CA 1
ATOM 3335 C C . MET B 1 159 ? -21.688 -13.414 2.373 1 89.94 159 MET B C 1
ATOM 3337 O O . MET B 1 159 ? -22.359 -12.664 1.659 1 89.94 159 MET B O 1
ATOM 3341 N N . MET B 1 160 ? -20.938 -14.484 1.948 1 87.56 160 MET B N 1
ATOM 3342 C CA . MET B 1 160 ? -20.953 -14.758 0.515 1 87.56 160 MET B CA 1
ATOM 3343 C C . MET B 1 160 ? -20.875 -16.266 0.251 1 87.56 160 MET B C 1
ATOM 3345 O O . MET B 1 160 ? -20.203 -16.984 0.993 1 87.56 160 MET B O 1
ATOM 3349 N N . VAL B 1 161 ? -21.641 -16.609 -0.715 1 86.75 161 VAL B N 1
ATOM 3350 C CA . VAL B 1 161 ? -21.453 -17.953 -1.255 1 86.75 161 VAL B CA 1
ATOM 3351 C C . VAL B 1 161 ? -20.391 -17.922 -2.344 1 86.75 161 VAL B C 1
ATOM 3353 O O . VAL B 1 161 ? -20.484 -17.156 -3.301 1 86.75 161 VAL B O 1
ATOM 3356 N N . GLU B 1 162 ? -19.312 -18.641 -2.051 1 82 162 GLU B N 1
ATOM 3357 C CA . GLU B 1 162 ? -18.156 -18.641 -2.934 1 82 162 GLU B CA 1
ATOM 3358 C C . GLU B 1 162 ? -17.734 -20.062 -3.297 1 82 162 GLU B C 1
ATOM 3360 O O . GLU B 1 162 ? -18.469 -21.016 -3.037 1 82 162 GLU B O 1
ATOM 3365 N N . GLY B 1 163 ? -16.641 -20.125 -4.035 1 73.31 163 GLY B N 1
ATOM 3366 C CA . GLY B 1 163 ? -16.125 -21.422 -4.457 1 73.31 163 GLY B CA 1
ATOM 3367 C C . GLY B 1 163 ? -16.531 -21.797 -5.867 1 73.31 163 GLY B C 1
ATOM 3368 O O . GLY B 1 163 ? -17.578 -21.359 -6.348 1 73.31 163 GLY B O 1
ATOM 3369 N N . GLY B 1 164 ? -15.633 -22.469 -6.59 1 67.62 164 GLY B N 1
ATOM 3370 C CA . GLY B 1 164 ? -15.891 -22.891 -7.953 1 67.62 164 GLY B CA 1
ATOM 3371 C C . GLY B 1 164 ? -17.25 -23.547 -8.125 1 67.62 164 GLY B C 1
ATOM 3372 O O . GLY B 1 164 ? -17.969 -23.281 -9.094 1 67.62 164 GLY B O 1
ATOM 3373 N N . GLU B 1 165 ? -17.656 -24.328 -7.117 1 70.88 165 GLU B N 1
ATOM 3374 C CA . GLU B 1 165 ? -18.938 -25.047 -7.172 1 70.88 165 GLU B CA 1
ATOM 3375 C C . GLU B 1 165 ? -19.984 -24.359 -6.305 1 70.88 165 GLU B C 1
ATOM 3377 O O . GLU B 1 165 ? -21.016 -24.953 -5.988 1 70.88 165 GLU B O 1
ATOM 3382 N N . LYS B 1 166 ? -19.688 -23.266 -5.859 1 80.75 166 LYS B N 1
ATOM 3383 C CA . LYS B 1 166 ? -20.578 -22.516 -4.984 1 80.75 166 LYS B CA 1
ATOM 3384 C C . LYS B 1 166 ? -20.953 -23.344 -3.746 1 80.75 166 LYS B C 1
ATOM 3386 O O . LYS B 1 166 ? -22.125 -23.422 -3.377 1 80.75 166 LYS B O 1
ATOM 3391 N N . ASP B 1 167 ? -19.969 -23.922 -3.23 1 85.62 167 ASP B N 1
ATOM 3392 C CA . ASP B 1 167 ? -20.219 -24.844 -2.123 1 85.62 167 ASP B CA 1
ATOM 3393 C C . ASP B 1 167 ? -19.562 -24.328 -0.836 1 85.62 167 ASP B C 1
ATOM 3395 O O . ASP B 1 167 ? -19.422 -25.078 0.13 1 85.62 167 ASP B O 1
ATOM 3399 N N . LEU B 1 168 ? -19.141 -23.094 -0.86 1 89.62 168 LEU B N 1
ATOM 3400 C CA . LEU B 1 168 ? -18.547 -22.531 0.346 1 89.62 168 LEU B CA 1
ATOM 3401 C C . LEU B 1 168 ? -19.281 -21.25 0.754 1 89.62 168 LEU B C 1
ATOM 3403 O O . LEU B 1 168 ? -19.656 -20.453 -0.101 1 89.62 168 LEU B O 1
ATOM 3407 N N . LEU B 1 169 ? -19.469 -21.156 2.031 1 90.25 169 LEU B N 1
ATOM 3408 C CA . LEU B 1 169 ? -19.969 -19.922 2.637 1 90.25 169 LEU B CA 1
ATOM 3409 C C . LEU B 1 169 ? -18.859 -19.203 3.389 1 90.25 169 LEU B C 1
ATOM 3411 O O . LEU B 1 169 ? -18.188 -19.781 4.246 1 90.25 169 LEU B O 1
ATOM 3415 N N . THR B 1 170 ? -18.594 -18.031 3.012 1 89.75 170 THR B N 1
ATOM 3416 C CA . THR B 1 170 ? -17.625 -17.219 3.75 1 89.75 170 THR B CA 1
ATOM 3417 C C . THR B 1 170 ? -18.344 -16.172 4.598 1 89.75 170 THR B C 1
ATOM 3419 O O . THR B 1 170 ? -19.281 -15.531 4.133 1 89.75 170 THR B O 1
ATOM 3422 N N . LEU B 1 171 ? -17.969 -16.062 5.918 1 91.56 171 LEU B N 1
ATOM 3423 C CA . LEU B 1 171 ? -18.594 -15.156 6.871 1 91.56 171 LEU B CA 1
ATOM 3424 C C . LEU B 1 171 ? -17.562 -14.211 7.48 1 91.56 171 LEU B C 1
ATOM 3426 O O . LEU B 1 171 ? -16.672 -14.641 8.219 1 91.56 171 LEU B O 1
ATOM 3430 N N . PHE B 1 172 ? -17.75 -12.953 7.195 1 91.94 172 PHE B N 1
ATOM 3431 C CA . PHE B 1 172 ? -16.891 -11.945 7.809 1 91.94 172 PHE B CA 1
ATOM 3432 C C . PHE B 1 172 ? -17.141 -11.859 9.312 1 91.94 172 PHE B C 1
ATOM 3434 O O . PHE B 1 172 ? -18.297 -11.766 9.75 1 91.94 172 PHE B O 1
ATOM 3441 N N . TYR B 1 173 ? -15.969 -11.93 10.078 1 90.25 173 TYR B N 1
ATOM 3442 C CA . TYR B 1 173 ? -16.219 -11.828 11.508 1 90.25 173 TYR B CA 1
ATOM 3443 C C . TYR B 1 173 ? -15.336 -10.75 12.141 1 90.25 173 TYR B C 1
ATOM 3445 O O . TYR B 1 173 ? -15.594 -10.305 13.258 1 90.25 173 TYR B O 1
ATOM 3453 N N . GLU B 1 174 ? -14.281 -10.305 11.461 1 90.88 174 GLU B N 1
ATOM 3454 C CA . GLU B 1 174 ? -13.391 -9.344 12.094 1 90.88 174 GLU B CA 1
ATOM 3455 C C . GLU B 1 174 ? -12.516 -8.633 11.062 1 90.88 174 GLU B C 1
ATOM 3457 O O . GLU B 1 174 ? -12.141 -9.227 10.047 1 90.88 174 GLU B O 1
ATOM 3462 N N . TYR B 1 175 ? -12.242 -7.336 11.312 1 92 175 TYR B N 1
ATOM 3463 C CA . TYR B 1 175 ? -11.188 -6.594 10.641 1 92 175 TYR B CA 1
ATOM 3464 C C . TYR B 1 175 ? -9.984 -6.406 11.555 1 92 175 TYR B C 1
ATOM 3466 O O . TYR B 1 175 ? -10.086 -5.773 12.602 1 92 175 TYR B O 1
ATOM 3474 N N . ASP B 1 176 ? -8.883 -7.066 11.18 1 91.25 176 ASP B N 1
ATOM 3475 C CA . ASP B 1 176 ? -7.621 -6.891 11.898 1 91.25 176 ASP B CA 1
ATOM 3476 C C . ASP B 1 176 ? -6.965 -5.559 11.539 1 91.25 176 ASP B C 1
ATOM 3478 O O . ASP B 1 176 ? -6.242 -5.469 10.547 1 91.25 176 ASP B O 1
ATOM 3482 N N . LYS B 1 177 ? -7.137 -4.562 12.336 1 86.81 177 LYS B N 1
ATOM 3483 C CA . LYS B 1 177 ? -6.652 -3.213 12.047 1 86.81 177 LYS B CA 1
ATOM 3484 C C . LYS B 1 177 ? -5.129 -3.168 12.047 1 86.81 177 LYS B C 1
ATOM 3486 O O . LYS B 1 177 ? -4.527 -2.383 11.312 1 86.81 177 LYS B O 1
ATOM 3491 N N . GLU B 1 178 ? -4.488 -3.938 12.844 1 87.06 178 GLU B N 1
ATOM 3492 C CA . GLU B 1 178 ? -3.033 -3.938 12.945 1 87.06 178 GLU B CA 1
ATOM 3493 C C . GLU B 1 178 ? -2.391 -4.395 11.641 1 87.06 178 GLU B C 1
ATOM 3495 O O . GLU B 1 178 ? -1.359 -3.855 11.227 1 87.06 178 GLU B O 1
ATOM 3500 N N . ARG B 1 179 ? -3.09 -5.285 10.961 1 90.31 179 ARG B N 1
ATOM 3501 C CA . ARG B 1 179 ? -2.5 -5.863 9.758 1 90.31 179 ARG B CA 1
ATOM 3502 C C . ARG B 1 179 ? -3.258 -5.422 8.508 1 90.31 179 ARG B C 1
ATOM 3504 O O . ARG B 1 179 ? -2.814 -5.668 7.383 1 90.31 179 ARG B O 1
ATOM 3511 N N . GLY B 1 180 ? -4.34 -4.742 8.664 1 90.75 180 GLY B N 1
ATOM 3512 C CA . GLY B 1 180 ? -5.156 -4.34 7.531 1 90.75 180 GLY B CA 1
ATOM 3513 C C . GLY B 1 180 ? -5.805 -5.512 6.816 1 90.75 180 GLY B C 1
ATOM 3514 O O . GLY B 1 180 ? -5.992 -5.477 5.598 1 90.75 180 GLY B O 1
ATOM 3515 N N . MET B 1 181 ? -6.148 -6.586 7.555 1 93.44 181 MET B N 1
ATOM 3516 C CA . MET B 1 181 ? -6.676 -7.816 6.969 1 93.44 181 MET B CA 1
ATOM 3517 C C . MET B 1 181 ? -8.125 -8.047 7.398 1 93.44 181 MET B C 1
ATOM 3519 O O . MET B 1 181 ? -8.477 -7.809 8.555 1 93.44 181 MET B O 1
ATOM 3523 N N . ILE B 1 182 ? -8.883 -8.547 6.426 1 93.44 182 ILE B N 1
ATOM 3524 C CA . ILE B 1 182 ? -10.203 -9.047 6.801 1 93.44 182 ILE B CA 1
ATOM 3525 C C . ILE B 1 182 ? -10.102 -10.516 7.215 1 93.44 182 ILE B C 1
ATOM 3527 O O . ILE B 1 182 ? -9.312 -11.273 6.648 1 93.44 182 ILE B O 1
ATOM 3531 N N . LYS B 1 183 ? -10.875 -10.875 8.156 1 92.44 183 LYS B N 1
ATOM 3532 C CA . LYS B 1 183 ? -10.93 -12.25 8.641 1 92.44 183 LYS B CA 1
ATOM 3533 C C . LYS B 1 183 ? -12.32 -12.844 8.453 1 92.44 183 LYS B C 1
ATOM 3535 O O . LYS B 1 183 ? -13.32 -12.211 8.797 1 92.44 183 LYS B O 1
ATOM 3540 N N . LYS B 1 184 ? -12.328 -14.055 7.863 1 90.75 184 LYS B N 1
ATOM 3541 C CA . LYS B 1 184 ? -13.586 -14.734 7.562 1 90.75 184 LYS B CA 1
ATOM 3542 C C . LYS B 1 184 ? -13.555 -16.188 8.031 1 90.75 184 LYS B C 1
ATOM 3544 O O . LYS B 1 184 ? -12.523 -16.844 7.953 1 90.75 184 LYS B O 1
ATOM 3549 N N . HIS B 1 185 ? -14.711 -16.641 8.508 1 91.5 185 HIS B N 1
ATOM 3550 C CA . HIS B 1 185 ? -14.938 -18.062 8.664 1 91.5 185 HIS B CA 1
ATOM 3551 C C . HIS B 1 185 ? -15.438 -18.688 7.367 1 91.5 185 HIS B C 1
ATOM 3553 O O . HIS B 1 185 ? -16.234 -18.078 6.648 1 91.5 185 HIS B O 1
ATOM 3559 N N . ILE B 1 186 ? -14.961 -19.828 7.105 1 89.44 186 ILE B N 1
ATOM 3560 C CA . ILE B 1 186 ? -15.391 -20.547 5.91 1 89.44 186 ILE B CA 1
ATOM 3561 C C . ILE B 1 186 ? -16.172 -21.797 6.316 1 89.44 186 ILE B C 1
ATOM 3563 O O . ILE B 1 186 ? -15.719 -22.562 7.172 1 89.44 186 ILE B O 1
ATOM 3567 N N . TYR B 1 187 ? -17.297 -21.984 5.664 1 89.69 187 TYR B N 1
ATOM 3568 C CA . TYR B 1 187 ? -18.156 -23.141 5.914 1 89.69 187 TYR B CA 1
ATOM 3569 C C . TYR B 1 187 ? -18.438 -23.891 4.625 1 89.69 187 TYR B C 1
ATOM 3571 O O . TYR B 1 187 ? -18.562 -23.297 3.557 1 89.69 187 TYR B O 1
ATOM 3579 N N . LYS B 1 188 ? -18.516 -25.188 4.773 1 89.25 188 LYS B N 1
ATOM 3580 C CA . LYS B 1 188 ? -18.938 -26.031 3.65 1 89.25 188 LYS B CA 1
ATOM 3581 C C . LYS B 1 188 ? -20.453 -26.062 3.541 1 89.25 188 LYS B C 1
ATOM 3583 O O . LYS B 1 188 ? -21.156 -26.234 4.547 1 89.25 188 LYS B O 1
ATOM 3588 N N . LEU B 1 189 ? -20.906 -25.828 2.398 1 89.38 189 LEU B N 1
ATOM 3589 C CA . LEU B 1 189 ? -22.344 -25.922 2.105 1 89.38 189 LEU B CA 1
ATOM 3590 C C . LEU B 1 189 ? -22.688 -27.281 1.508 1 89.38 189 LEU B C 1
ATOM 3592 O O . LEU B 1 189 ? -21.859 -27.906 0.839 1 89.38 189 LEU B O 1
ATOM 3596 N N . PRO B 1 190 ? -23.922 -27.844 1.721 1 90.81 190 PRO B N 1
ATOM 3597 C CA . PRO B 1 190 ? -25.047 -27.172 2.387 1 90.81 190 PRO B CA 1
ATOM 3598 C C . PRO B 1 190 ? -25.078 -27.422 3.891 1 90.81 190 PRO B C 1
ATOM 3600 O O . PRO B 1 190 ? -25.891 -26.844 4.605 1 90.81 190 PRO B O 1
ATOM 3603 N N . GLU B 1 191 ? -24.172 -28.172 4.449 1 91.38 191 GLU B N 1
ATOM 3604 C CA . GLU B 1 191 ? -24.203 -28.594 5.844 1 91.38 191 GLU B CA 1
ATOM 3605 C C . GLU B 1 191 ? -23.812 -27.469 6.781 1 91.38 1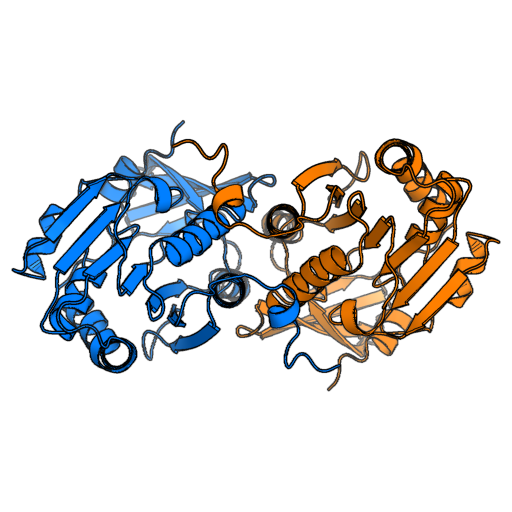91 GLU B C 1
ATOM 3607 O O . GLU B 1 191 ? -24.031 -27.547 7.992 1 91.38 191 GLU B O 1
ATOM 3612 N N . ILE B 1 192 ? -23.172 -26.453 6.211 1 90.69 192 ILE B N 1
ATOM 3613 C CA . ILE B 1 192 ? -22.641 -25.344 6.988 1 90.69 192 ILE B CA 1
ATOM 3614 C C . ILE B 1 192 ? -21.703 -25.859 8.07 1 90.69 192 ILE B C 1
ATOM 3616 O O . ILE B 1 192 ? -21.812 -25.5 9.242 1 90.69 192 ILE B O 1
ATOM 3620 N N . SER B 1 193 ? -20.828 -26.75 7.656 1 90.56 193 SER B N 1
ATOM 3621 C CA . SER B 1 193 ? -19.781 -27.25 8.531 1 90.56 193 SER B CA 1
ATOM 3622 C C . SER B 1 193 ? -18.516 -26.391 8.43 1 90.56 193 SER B C 1
ATOM 3624 O O . SER B 1 193 ? -18.094 -26.047 7.332 1 90.56 193 SER B O 1
ATOM 3626 N N . TYR B 1 194 ? -18 -26.125 9.578 1 90.5 194 TYR B N 1
ATOM 3627 C CA . TYR B 1 194 ? -16.828 -25.266 9.641 1 90.5 194 TYR B CA 1
ATOM 3628 C C . TYR B 1 194 ? -15.625 -25.938 8.977 1 90.5 194 TYR B C 1
ATOM 3630 O O . TYR B 1 194 ? -15.32 -27.094 9.25 1 90.5 194 TYR B O 1
ATOM 3638 N N . VAL B 1 195 ? -14.977 -25.172 8.055 1 86.19 195 VAL B N 1
ATOM 3639 C CA . VAL B 1 195 ? -13.82 -25.656 7.309 1 86.19 195 VAL B CA 1
ATOM 3640 C C . VAL B 1 195 ? -12.547 -25.016 7.848 1 86.19 195 VAL B C 1
ATOM 3642 O O . VAL B 1 195 ? -11.516 -25.672 7.988 1 86.19 195 VAL B O 1
ATOM 3645 N N . GLY B 1 196 ? -12.609 -23.719 8.109 1 88.06 196 GLY B N 1
ATOM 3646 C CA . GLY B 1 196 ? -11.445 -22.969 8.555 1 88.06 196 GLY B CA 1
ATOM 3647 C C . GLY B 1 196 ? -11.625 -21.469 8.445 1 88.06 196 GLY B C 1
ATOM 3648 O O . GLY B 1 196 ? -12.75 -20.969 8.367 1 88.06 196 GLY B O 1
ATOM 3649 N N . ASP B 1 197 ? -10.492 -20.766 8.625 1 88.44 197 ASP B N 1
ATOM 3650 C CA . ASP B 1 197 ? -10.5 -19.312 8.547 1 88.44 197 ASP B CA 1
ATOM 3651 C C . ASP B 1 197 ? -9.68 -18.828 7.348 1 88.44 197 ASP B C 1
ATOM 3653 O O . ASP B 1 197 ? -8.789 -19.531 6.875 1 88.44 197 ASP B O 1
ATOM 3657 N N . LEU B 1 198 ? -10.102 -17.719 6.871 1 87.94 198 LEU B N 1
ATOM 3658 C CA . LEU B 1 198 ? -9.391 -17.047 5.793 1 87.94 198 LEU B CA 1
ATOM 3659 C C . LEU B 1 198 ? -9.094 -15.594 6.168 1 87.94 198 LEU B C 1
ATOM 3661 O O . LEU B 1 198 ? -9.945 -14.906 6.734 1 87.94 198 LEU B O 1
ATOM 3665 N N . GLU B 1 199 ? -7.902 -15.273 6.012 1 91.69 199 GLU B N 1
ATOM 3666 C CA . GLU B 1 199 ? -7.527 -13.867 6.105 1 91.69 199 GLU B CA 1
ATOM 3667 C C . GLU B 1 199 ? -7.109 -13.312 4.746 1 91.69 199 GLU B C 1
ATOM 3669 O O . GLU B 1 199 ? -6.414 -13.984 3.984 1 91.69 199 GLU B O 1
ATOM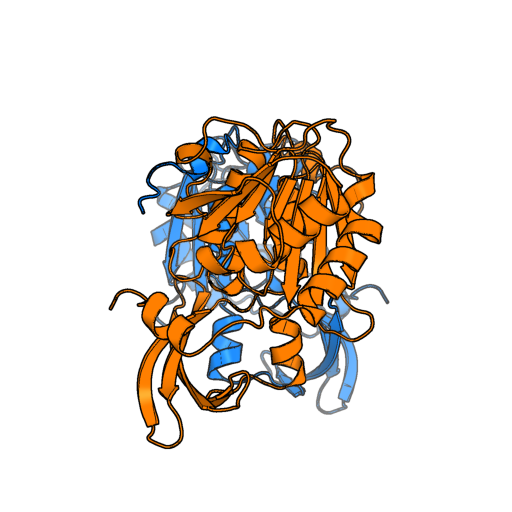 3674 N N . ALA B 1 200 ? -7.594 -12.094 4.445 1 92.81 200 ALA B N 1
ATOM 3675 C CA . ALA B 1 200 ? -7.266 -11.531 3.141 1 92.81 200 ALA B CA 1
ATOM 3676 C C . ALA B 1 200 ? -7.121 -10.008 3.223 1 92.81 200 ALA B C 1
ATOM 3678 O O . ALA B 1 200 ? -7.855 -9.352 3.957 1 92.81 200 ALA B O 1
ATOM 3679 N N . LYS B 1 201 ? -6.184 -9.531 2.547 1 95.12 201 LYS B N 1
ATOM 3680 C CA . LYS B 1 201 ? -6.023 -8.094 2.336 1 95.12 201 LYS B CA 1
ATOM 3681 C C . LYS B 1 201 ? -6.672 -7.656 1.028 1 95.12 201 LYS B C 1
ATOM 3683 O O . LYS B 1 201 ? -6.492 -8.297 -0.008 1 95.12 201 LYS B O 1
ATOM 3688 N N . LEU B 1 202 ? -7.434 -6.555 1.062 1 92.88 202 LEU B N 1
ATOM 3689 C CA . LEU B 1 202 ? -8.086 -6.031 -0.135 1 92.88 202 LEU B CA 1
ATOM 3690 C C . LEU B 1 202 ? -7.176 -5.047 -0.861 1 92.88 202 LEU B C 1
ATOM 3692 O O . LEU B 1 202 ? -7.34 -3.832 -0.735 1 92.88 202 LEU B O 1
ATOM 3696 N N . TRP B 1 203 ? -6.359 -5.613 -1.678 1 94.31 203 TRP B N 1
ATOM 3697 C CA . TRP B 1 203 ? -5.391 -4.809 -2.416 1 94.31 203 TRP B CA 1
ATOM 3698 C C . TRP B 1 203 ? -6.023 -4.207 -3.666 1 94.31 203 TRP B C 1
ATOM 3700 O O . TRP B 1 203 ? -6.793 -4.875 -4.363 1 94.31 203 TRP B O 1
ATOM 3710 N N . SER B 1 204 ? -5.695 -2.914 -3.932 1 92.69 204 SER B N 1
ATOM 3711 C CA . SER B 1 204 ? -5.844 -2.43 -5.301 1 92.69 204 SER B CA 1
ATOM 3712 C C . SER B 1 204 ? -4.648 -2.826 -6.16 1 92.69 204 SER B C 1
ATOM 3714 O O . SER B 1 204 ? -3.549 -3.043 -5.641 1 92.69 204 SER B O 1
ATOM 3716 N N . THR B 1 205 ? -4.898 -2.926 -7.438 1 91.75 205 THR B N 1
ATOM 3717 C CA . THR B 1 205 ? -3.797 -3.211 -8.352 1 91.75 205 THR B CA 1
ATOM 3718 C C . THR B 1 205 ? -2.736 -2.117 -8.273 1 91.75 205 THR B C 1
ATOM 3720 O O . THR B 1 205 ? -1.538 -2.404 -8.336 1 91.75 205 THR B O 1
ATOM 3723 N N . SER B 1 206 ? -3.158 -0.9 -8.062 1 92.88 206 SER B N 1
ATOM 3724 C CA . SER B 1 206 ? -2.23 0.224 -8 1 92.88 206 SER B CA 1
ATOM 3725 C C . SER B 1 206 ? -1.318 0.125 -6.785 1 92.88 206 SER B C 1
ATOM 3727 O O . SER B 1 206 ? -0.159 0.542 -6.832 1 92.88 206 SER B O 1
ATOM 3729 N N . ASP B 1 207 ? -1.864 -0.394 -5.648 1 95.56 207 ASP B N 1
ATOM 3730 C CA . ASP B 1 207 ? -1.035 -0.62 -4.469 1 95.56 207 ASP B CA 1
ATOM 3731 C C . ASP B 1 207 ? 0.139 -1.542 -4.793 1 95.56 207 ASP B C 1
ATOM 3733 O O . ASP B 1 207 ? 1.291 -1.212 -4.504 1 95.56 207 ASP B O 1
ATOM 3737 N N . VAL B 1 208 ? -0.175 -2.643 -5.383 1 95.25 208 VAL B N 1
ATOM 3738 C CA . VAL B 1 208 ? 0.823 -3.662 -5.691 1 95.25 208 VAL B CA 1
ATOM 3739 C C . VAL B 1 208 ? 1.803 -3.127 -6.73 1 95.25 208 VAL B C 1
ATOM 3741 O O . VAL B 1 208 ? 3.018 -3.291 -6.594 1 95.25 208 VAL B O 1
ATOM 3744 N N . GLU B 1 209 ? 1.28 -2.477 -7.738 1 93.75 209 GLU B N 1
ATOM 3745 C CA . GLU B 1 209 ? 2.109 -1.898 -8.789 1 93.75 209 GLU B CA 1
ATOM 3746 C C . GLU B 1 209 ? 3.117 -0.906 -8.219 1 93.75 209 GLU B C 1
ATOM 3748 O O . GLU B 1 209 ? 4.285 -0.902 -8.617 1 93.75 209 GLU B O 1
ATOM 3753 N N . ALA B 1 210 ? 2.66 -0.073 -7.348 1 92.38 210 ALA B N 1
ATOM 3754 C CA . ALA B 1 210 ? 3.535 0.93 -6.746 1 92.38 210 ALA B CA 1
ATOM 3755 C C . ALA B 1 210 ? 4.68 0.271 -5.984 1 92.38 210 ALA B C 1
ATOM 3757 O O . ALA B 1 210 ? 5.82 0.737 -6.039 1 92.38 210 ALA B O 1
ATOM 3758 N N . LEU B 1 211 ? 4.398 -0.761 -5.266 1 93.12 211 LEU B N 1
ATOM 3759 C CA . LEU B 1 211 ? 5.438 -1.47 -4.527 1 93.12 211 LEU B CA 1
ATOM 3760 C C . LEU B 1 211 ? 6.43 -2.131 -5.477 1 93.12 211 LEU B C 1
ATOM 3762 O O . LEU B 1 211 ? 7.637 -2.113 -5.234 1 93.12 211 LEU B O 1
ATOM 3766 N N . VAL B 1 212 ? 5.906 -2.723 -6.539 1 93.62 212 VAL B N 1
ATOM 3767 C CA . VAL B 1 212 ? 6.805 -3.311 -7.527 1 93.62 212 VAL B CA 1
ATOM 3768 C C . VAL B 1 212 ? 7.699 -2.227 -8.125 1 93.62 212 VAL B C 1
ATOM 3770 O O . VAL B 1 212 ? 8.906 -2.432 -8.289 1 93.62 212 VAL B O 1
ATOM 3773 N N . HIS B 1 213 ? 7.148 -1.069 -8.422 1 88.19 213 HIS B N 1
ATOM 3774 C CA . HIS B 1 213 ? 7.898 0.046 -8.984 1 88.19 213 HIS B CA 1
ATOM 3775 C C . HIS B 1 213 ? 9.023 0.48 -8.055 1 88.19 213 HIS B C 1
ATOM 3777 O O . HIS B 1 213 ? 10.07 0.952 -8.516 1 88.19 213 HIS B O 1
ATOM 3783 N N . LEU B 1 214 ? 8.836 0.342 -6.812 1 88.19 214 LEU B N 1
ATOM 3784 C CA . LEU B 1 214 ? 9.852 0.688 -5.828 1 88.19 214 LEU B CA 1
ATOM 3785 C C . LEU B 1 214 ? 11.094 -0.176 -6.004 1 88.19 214 LEU B C 1
ATOM 3787 O O . LEU B 1 214 ? 12.219 0.291 -5.789 1 88.19 214 LEU B O 1
ATOM 3791 N N . PHE B 1 215 ? 10.906 -1.421 -6.461 1 91.12 215 PHE B N 1
ATOM 3792 C CA . PHE B 1 215 ? 12.016 -2.371 -6.402 1 91.12 215 PHE B CA 1
ATOM 3793 C C . PHE B 1 215 ? 12.484 -2.738 -7.805 1 91.12 215 PHE B C 1
ATOM 3795 O O . PHE B 1 215 ? 13.508 -3.404 -7.965 1 91.12 215 PHE B O 1
ATOM 3802 N N . PHE B 1 216 ? 11.789 -2.27 -8.812 1 92 216 PHE B N 1
ATOM 3803 C CA . PHE B 1 216 ? 12.141 -2.635 -10.18 1 92 216 PHE B CA 1
ATOM 3804 C C . PHE B 1 216 ? 12.25 -1.395 -11.062 1 92 216 PHE B C 1
ATOM 3806 O O . PHE B 1 216 ? 11.508 -0.426 -10.867 1 92 216 PHE B O 1
ATOM 3813 N N . ASN B 1 217 ? 13.047 -1.413 -12.055 1 87.94 217 ASN B N 1
ATOM 3814 C CA . ASN B 1 217 ? 13.367 -0.268 -12.906 1 87.94 217 ASN B CA 1
ATOM 3815 C C . ASN B 1 217 ? 12.234 0.032 -13.883 1 87.94 217 ASN B C 1
ATOM 3817 O O . ASN B 1 217 ? 11.961 1.195 -14.188 1 87.94 217 ASN B O 1
ATOM 3821 N N . LYS B 1 218 ? 11.703 -0.989 -14.453 1 90.88 218 LYS B N 1
ATOM 3822 C CA . LYS B 1 218 ? 10.617 -0.859 -15.414 1 90.88 218 LYS B CA 1
ATOM 3823 C C . LYS B 1 218 ? 9.391 -1.655 -14.969 1 90.88 218 LYS B C 1
ATOM 3825 O O . LYS B 1 218 ? 9.523 -2.756 -14.43 1 90.88 218 LYS B O 1
ATOM 3830 N N . ILE B 1 219 ? 8.305 -1.074 -15.188 1 91.62 219 ILE B N 1
ATOM 3831 C CA . ILE B 1 219 ? 7.051 -1.742 -14.844 1 91.62 219 ILE B CA 1
ATOM 3832 C C . ILE B 1 219 ? 6.059 -1.607 -16 1 91.62 219 ILE B C 1
ATOM 3834 O O . ILE B 1 219 ? 5.98 -0.555 -16.641 1 91.62 219 ILE B O 1
ATOM 3838 N N . ASN B 1 220 ? 5.434 -2.717 -16.234 1 89.88 220 ASN B N 1
ATOM 3839 C CA . ASN B 1 220 ? 4.336 -2.744 -17.188 1 89.88 220 ASN B CA 1
ATOM 3840 C C . ASN B 1 220 ? 3.102 -3.43 -16.609 1 89.88 220 ASN B C 1
ATOM 3842 O O . ASN B 1 220 ? 3.213 -4.469 -15.961 1 89.88 220 ASN B O 1
ATOM 3846 N N . ARG B 1 221 ? 2.037 -2.809 -16.781 1 88.31 221 ARG B N 1
ATOM 3847 C CA . ARG B 1 221 ? 0.76 -3.406 -16.406 1 88.31 221 ARG B CA 1
ATOM 3848 C C . ARG B 1 221 ? -0.045 -3.801 -17.641 1 88.31 221 ARG B C 1
ATOM 3850 O O . ARG B 1 221 ? -0.221 -2.996 -18.562 1 88.31 221 ARG B O 1
ATOM 3857 N N . LYS B 1 222 ? -0.453 -5.035 -17.625 1 84.06 222 LYS B N 1
ATOM 3858 C CA . LYS B 1 222 ? -1.224 -5.59 -18.734 1 84.06 222 LYS B CA 1
ATOM 3859 C C . LYS B 1 222 ? -2.533 -6.199 -18.234 1 84.06 222 LYS B C 1
ATOM 3861 O O . LYS B 1 222 ? -2.65 -6.578 -17.078 1 84.06 222 LYS B O 1
ATOM 3866 N N . LYS B 1 223 ? -3.51 -6.113 -19.156 1 79.25 223 LYS B N 1
ATOM 3867 C CA . LYS B 1 223 ? -4.715 -6.879 -18.859 1 79.25 223 LYS B CA 1
ATOM 3868 C C . LYS B 1 223 ? -4.5 -8.367 -19.094 1 79.25 223 LYS B C 1
ATOM 3870 O O . LYS B 1 223 ? -3.84 -8.758 -20.062 1 79.25 223 LYS B O 1
ATOM 3875 N N . ALA B 1 224 ? -4.676 -9.125 -18.047 1 63.69 224 ALA B N 1
ATOM 3876 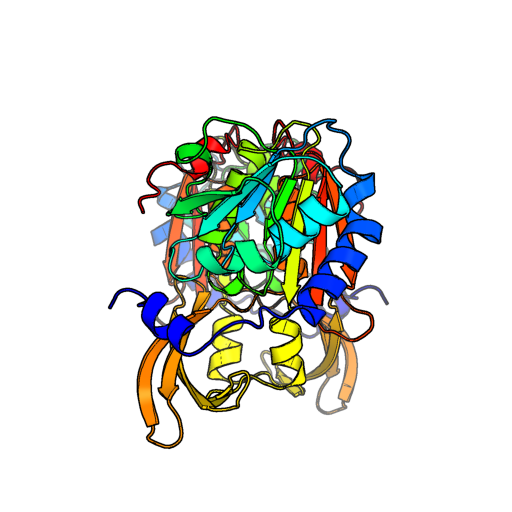C CA . ALA B 1 224 ? -4.449 -10.562 -18.172 1 63.69 224 ALA B CA 1
ATOM 3877 C C . ALA B 1 224 ? -5.32 -11.156 -19.281 1 63.69 224 ALA B C 1
ATOM 3879 O O . ALA B 1 224 ? -4.836 -11.922 -20.109 1 63.69 224 ALA B O 1
ATOM 3880 N N . PHE B 1 225 ? -6.625 -11.023 -19.078 1 61.72 225 PHE B N 1
ATOM 3881 C CA . PHE B 1 225 ? -7.543 -11.602 -20.047 1 61.72 225 PHE B CA 1
ATOM 3882 C C . PHE B 1 225 ? -8.547 -10.562 -20.531 1 61.72 225 PHE B C 1
ATOM 3884 O O . PHE B 1 225 ? -8.781 -9.555 -19.859 1 61.72 225 PHE B O 1
ATOM 3891 N N . GLU B 1 226 ? -8.781 -10.516 -21.906 1 49.31 226 GLU B N 1
ATOM 3892 C CA . GLU B 1 226 ? -9.727 -9.586 -22.516 1 49.31 226 GLU B CA 1
ATOM 3893 C C . GLU B 1 226 ? -10.961 -9.414 -21.625 1 49.31 226 GLU B C 1
ATOM 3895 O O . GLU B 1 226 ? -11.625 -8.375 -21.688 1 49.31 226 GLU B O 1
ATOM 3900 N N . TYR B 1 227 ? -11.242 -10.445 -20.828 1 43.5 227 TYR B N 1
ATOM 3901 C CA . TYR B 1 227 ? -12.562 -10.367 -20.219 1 43.5 227 TYR B CA 1
ATOM 3902 C C . TYR B 1 227 ? -12.461 -10.305 -18.703 1 43.5 227 TYR B C 1
ATOM 3904 O O . TYR B 1 227 ? -13.469 -10.367 -18 1 43.5 227 TYR B O 1
ATOM 3912 N N . GLY B 1 228 ? -11.266 -10.023 -18.078 1 51.38 228 GLY B N 1
ATOM 3913 C CA . GLY B 1 228 ? -11.438 -10.141 -16.641 1 51.38 228 GLY B CA 1
ATOM 3914 C C . GLY B 1 228 ? -10.703 -9.078 -15.859 1 51.38 228 GLY B C 1
ATOM 3915 O O . GLY B 1 228 ? -10.039 -8.211 -16.438 1 51.38 228 GLY B O 1
ATOM 3916 N N . VAL B 1 229 ? -11.141 -8.867 -14.5 1 56.09 229 VAL B N 1
ATOM 3917 C CA . VAL B 1 229 ? -10.727 -7.922 -13.469 1 56.09 229 VAL B CA 1
ATOM 3918 C C . VAL B 1 229 ? -9.281 -8.203 -13.055 1 56.09 229 VAL B C 1
ATOM 3920 O O . VAL B 1 229 ? -8.805 -7.668 -12.055 1 56.09 229 VAL B O 1
ATOM 3923 N N . ARG B 1 230 ? -8.648 -8.922 -13.945 1 83.12 230 ARG B N 1
ATOM 3924 C CA . ARG B 1 230 ? -7.309 -9.273 -13.5 1 83.12 230 ARG B CA 1
ATOM 3925 C C . ARG B 1 230 ? -6.246 -8.57 -14.336 1 83.12 230 ARG B C 1
ATOM 3927 O O . ARG B 1 230 ? -6.379 -8.477 -15.562 1 83.12 230 ARG B O 1
ATOM 3934 N N . ASP B 1 231 ? -5.457 -7.938 -13.719 1 89.69 231 ASP B N 1
ATOM 3935 C CA . ASP B 1 231 ? -4.281 -7.305 -14.305 1 89.69 231 ASP B CA 1
ATOM 3936 C C . ASP B 1 231 ? -3.021 -8.125 -14.031 1 89.69 231 ASP B C 1
ATOM 3938 O O . ASP B 1 231 ? -3.01 -8.977 -13.141 1 89.69 231 ASP B O 1
ATOM 3942 N N . VAL B 1 232 ? -2.172 -8.023 -14.961 1 93.88 232 VAL B N 1
ATOM 3943 C CA . VAL B 1 232 ? -0.853 -8.602 -14.727 1 93.88 232 VAL B CA 1
ATOM 3944 C C . VAL B 1 232 ? 0.191 -7.496 -14.625 1 93.88 232 VAL B C 1
ATOM 3946 O O . VAL B 1 232 ? 0.303 -6.652 -15.516 1 93.88 232 VAL B O 1
ATOM 3949 N N . ILE B 1 233 ? 0.873 -7.484 -13.531 1 95.25 233 ILE B N 1
ATOM 3950 C CA . ILE B 1 233 ? 1.975 -6.555 -13.305 1 95.25 233 ILE B CA 1
ATOM 3951 C C . ILE B 1 233 ? 3.299 -7.23 -13.648 1 95.25 233 ILE B C 1
ATOM 3953 O O . ILE B 1 233 ? 3.619 -8.289 -13.109 1 95.25 233 ILE B O 1
ATOM 3957 N N . VAL B 1 234 ? 4.055 -6.609 -14.562 1 95.94 234 VAL B N 1
ATOM 3958 C CA . VAL B 1 234 ? 5.355 -7.137 -14.953 1 95.94 234 VAL B CA 1
ATOM 3959 C C . VAL B 1 234 ? 6.453 -6.145 -14.562 1 95.94 234 VAL B C 1
ATOM 3961 O O . VAL B 1 234 ? 6.469 -5.012 -15.047 1 95.94 234 VAL B O 1
ATOM 3964 N N . GLY B 1 235 ? 7.305 -6.539 -13.625 1 96.56 235 GLY B N 1
ATOM 3965 C CA . GLY B 1 235 ? 8.484 -5.77 -13.266 1 96.56 235 GLY B CA 1
ATOM 3966 C C . GLY B 1 235 ? 9.758 -6.297 -13.898 1 96.56 235 GLY B C 1
ATOM 3967 O O . GLY B 1 235 ? 9.969 -7.512 -13.969 1 96.56 235 GLY B O 1
ATOM 3968 N N . VAL B 1 236 ? 10.594 -5.379 -14.391 1 95.56 236 VAL B N 1
ATOM 3969 C CA . VAL B 1 236 ? 11.805 -5.793 -15.086 1 95.56 236 VAL B CA 1
ATOM 3970 C C . VAL B 1 236 ? 13.016 -5.078 -14.492 1 95.56 236 VAL B C 1
ATOM 3972 O O . VAL B 1 236 ? 12.977 -3.865 -14.266 1 95.56 236 VAL B O 1
ATOM 3975 N N . GLY B 1 237 ? 14.078 -5.891 -14.273 1 94.62 237 GLY B N 1
ATOM 3976 C CA . GLY B 1 237 ? 15.328 -5.316 -13.82 1 94.62 237 GLY B CA 1
ATOM 3977 C C . GLY B 1 237 ? 15.289 -4.848 -12.383 1 94.62 237 GLY B C 1
ATOM 3978 O O . GLY B 1 237 ? 15.094 -3.66 -12.109 1 94.62 237 GLY B O 1
ATOM 3979 N N . PRO B 1 238 ? 15.477 -5.836 -11.422 1 92.94 238 PRO B N 1
ATOM 3980 C CA . PRO B 1 238 ? 15.531 -5.43 -10.016 1 92.94 238 PRO B CA 1
ATOM 3981 C C . PRO B 1 238 ? 16.547 -4.316 -9.758 1 92.94 238 PRO B C 1
ATOM 3983 O O . PRO B 1 238 ? 17.672 -4.375 -10.258 1 92.94 238 PRO B O 1
ATOM 3986 N N . ARG B 1 239 ? 16.078 -3.283 -8.992 1 86.06 239 ARG B N 1
ATOM 3987 C CA . ARG B 1 239 ? 16.953 -2.162 -8.68 1 86.06 239 ARG B CA 1
ATOM 3988 C C . ARG B 1 239 ? 18.109 -2.605 -7.777 1 86.06 239 ARG B C 1
ATOM 3990 O O . ARG B 1 239 ? 17.906 -3.373 -6.832 1 86.06 239 ARG B O 1
ATOM 3997 N N . LYS B 1 240 ? 19.375 -2.338 -8.133 1 76.81 240 LYS B N 1
ATOM 3998 C CA . LYS B 1 240 ? 20.547 -2.674 -7.328 1 76.81 240 LYS B CA 1
ATOM 3999 C C . LYS B 1 240 ? 20.547 -1.918 -6 1 76.81 240 LYS B C 1
ATOM 4001 O O . LYS B 1 240 ? 20.844 -2.488 -4.953 1 76.81 240 LYS B O 1
ATOM 4006 N N . GLU B 1 241 ? 20.438 -0.711 -6.105 1 66.81 241 GLU B N 1
ATOM 4007 C CA . GLU B 1 241 ? 20.312 0.145 -4.93 1 66.81 241 GLU B CA 1
ATOM 4008 C C . GLU B 1 241 ? 19.016 0.968 -4.996 1 66.81 241 GLU B C 1
ATOM 4010 O O . GLU B 1 241 ? 18.531 1.27 -6.082 1 66.81 241 GLU B O 1
ATOM 4015 N N . ILE B 1 242 ? 18.375 0.851 -3.967 1 58.47 242 ILE B N 1
ATOM 4016 C CA . ILE B 1 242 ? 17.297 1.843 -3.963 1 58.47 242 ILE B CA 1
ATOM 4017 C C . ILE B 1 242 ? 17.859 3.209 -3.578 1 58.47 242 ILE B C 1
ATOM 4019 O O . ILE B 1 242 ? 18.328 3.398 -2.451 1 58.47 242 ILE B O 1
ATOM 4023 N N . SER B 1 243 ? 18.547 3.852 -4.586 1 57.03 243 SER B N 1
ATOM 4024 C CA . SER B 1 243 ? 18.766 5.266 -4.305 1 57.03 243 SER B CA 1
ATOM 4025 C C . SER B 1 243 ? 17.438 6.031 -4.273 1 57.03 243 SER B C 1
ATOM 4027 O O . SER B 1 243 ? 16.688 6.031 -5.254 1 57.03 243 SER B O 1
ATOM 4029 N N . TRP B 1 244 ? 17 6.355 -3.051 1 54.81 244 TRP B N 1
ATOM 4030 C CA . TRP B 1 244 ? 15.75 7.094 -2.881 1 54.81 244 TRP B CA 1
ATOM 4031 C C . TRP B 1 244 ? 15.633 8.211 -3.912 1 54.81 244 TRP B C 1
ATOM 4033 O O . TRP B 1 244 ? 14.531 8.594 -4.305 1 54.81 244 TRP B O 1
ATOM 4043 N N . LYS B 1 245 ? 16.734 8.695 -4.41 1 57.12 245 LYS B N 1
ATOM 4044 C CA . LYS B 1 245 ? 16.734 9.789 -5.379 1 57.12 245 LYS B CA 1
ATOM 4045 C C . LYS B 1 245 ? 16.094 9.352 -6.695 1 57.12 245 LYS B C 1
ATOM 4047 O O . LYS B 1 245 ? 15.414 10.148 -7.352 1 57.12 245 LYS B O 1
ATOM 4052 N N . VAL B 1 246 ? 16.312 8.07 -7.008 1 56.25 246 VAL B N 1
ATOM 4053 C CA . VAL B 1 246 ? 15.812 7.566 -8.281 1 56.25 246 VAL B CA 1
ATOM 4054 C C . VAL B 1 246 ? 14.289 7.598 -8.297 1 56.25 246 VAL B C 1
ATOM 4056 O O . VAL B 1 246 ? 13.672 7.793 -9.344 1 56.25 246 VAL B O 1
ATOM 4059 N N . LEU B 1 247 ? 13.688 7.434 -7.121 1 57.88 247 LEU B N 1
ATOM 4060 C CA . LEU B 1 247 ? 12.234 7.434 -7.02 1 57.88 247 LEU B CA 1
ATOM 4061 C C . LEU B 1 247 ? 11.656 8.781 -7.438 1 57.88 247 LEU B C 1
ATOM 4063 O O . LEU B 1 247 ? 10.492 8.867 -7.832 1 57.88 247 LEU B O 1
ATOM 4067 N N . PHE B 1 248 ? 12.398 9.898 -7.422 1 55.06 248 PHE B N 1
ATOM 4068 C CA . PHE B 1 248 ? 11.938 11.25 -7.691 1 55.06 248 PHE B CA 1
ATOM 4069 C C . PHE B 1 248 ? 12.203 11.641 -9.141 1 55.06 248 PHE B C 1
ATOM 4071 O O . PHE B 1 248 ? 11.758 12.688 -9.602 1 55.06 248 PHE B O 1
ATOM 4078 N N . GLU B 1 249 ? 12.969 10.836 -9.789 1 53.53 249 GLU B N 1
ATOM 4079 C CA . GLU B 1 249 ? 13.25 11.125 -11.195 1 53.53 249 GLU B CA 1
ATOM 4080 C C . GLU B 1 249 ? 11.977 11.117 -12.023 1 53.53 249 GLU B C 1
ATOM 4082 O O . GLU B 1 249 ? 11.164 10.188 -11.93 1 53.53 249 GLU B O 1
ATOM 4087 N N . GLY B 1 250 ? 11.719 12.211 -12.828 1 54.88 250 GLY B N 1
ATOM 4088 C CA . GLY B 1 250 ? 10.57 12.336 -13.719 1 54.88 250 GLY B CA 1
ATOM 4089 C C . GLY B 1 250 ? 9.312 12.797 -13.008 1 54.88 250 GLY B C 1
ATOM 4090 O O . GLY B 1 250 ? 8.234 12.828 -13.609 1 54.88 250 GLY B O 1
ATOM 4091 N N . VAL B 1 251 ? 9.438 12.898 -11.688 1 52.47 251 VAL B N 1
ATOM 4092 C CA . VAL B 1 251 ? 8.281 13.406 -10.945 1 52.47 251 VAL B CA 1
ATOM 4093 C C . VAL B 1 251 ? 8.195 14.922 -11.109 1 52.47 251 VAL B C 1
ATOM 4095 O O . VAL B 1 251 ? 9.164 15.641 -10.844 1 52.47 251 VAL B O 1
ATOM 4098 N N . SER B 1 252 ? 7.223 15.383 -11.953 1 50.97 252 SER B N 1
ATOM 4099 C CA . SER B 1 252 ? 6.992 16.812 -12.141 1 50.97 252 SER B CA 1
ATOM 4100 C C . SER B 1 252 ? 5.805 17.297 -11.32 1 50.97 252 SER B C 1
ATOM 4102 O O . SER B 1 252 ? 4.984 16.484 -10.875 1 50.97 252 SER B O 1
ATOM 4104 N N . GLU B 1 253 ? 5.758 18.656 -10.922 1 49.56 253 GLU B N 1
ATOM 4105 C CA . GLU B 1 253 ? 4.676 19.312 -10.188 1 49.56 253 GLU B CA 1
ATOM 4106 C C . GLU B 1 253 ? 3.338 19.141 -10.898 1 49.56 253 GLU B C 1
ATOM 4108 O O . GLU B 1 253 ? 3.291 19.047 -12.125 1 49.56 253 GLU B O 1
#

pLDDT: mean 87.81, std 12.8, range [31.23, 98.81]

Secondary structure (DSSP, 8-state):
----HHHHHHHSPPP--HHHHHHHHHHHHHHTGGG---SS-EEEEES-TT-HHHHHHHHHHTS-EEEEEES--TTGGGGGGT--S-EEEEE--GGGHHHH--S-EEEEEE-SS-GGGS-HHHHHHHHHHHHHHEEEEEEEEEEEE-HHHHHHHH---SEEEESTTS-EEEEEEEEETTTTEEEEEEEETTTTEEEEEEEE----HHHHHHHHHHHEEEEEEEESSTT-SEEEEEEEEE-SS--HHHHTTT---/----HHHHHHHSPPP--HHHHHHHHHHHHHHTGGG---SS-EEEEES-TT-HHHHHHHHHHTS-EEEEEES--TTGGGGGGT--S-EEEEE--GGGHHHH--S-EEEEEE-SS-GGGS-HHHHHHHHHHHHHHEEEEEEEEEEEE-HHHHHHHH---SEEEESTTS-EEEEEEEEETTTTEEEEEEEETTTTEEEEEEEE----HHHHHHHHHHHEEEEEEEESSTTSSEEEEEEEEE-SS--GGGGGTT---